Protein AF-A0A9D5HSU6-F1 (afdb_monomer_lite)

Organism: NCBI:txid325984

pLDDT: mean 70.19, std 22.9, range [24.91, 98.12]

Radius of gyration: 25.89 Å; chains: 1; bounding box: 85×49×74 Å

Sequence (444 aa):
MTTSIRGFDRVEAVKEFDETKVGVKGLVDSGITTIPAIFTHPNFHRSPAASHLSIPIVDLSLPRSIVVDHILSASKEWGFFQLVNHGIPLSTIENTISAIRSFHELPADVRSQHYSRERVGGVCYSSNLDLYRAGATSWRDTLQVKMAPVRPEVDRIPEVCRAEVMAWDEHAMEIAREVMGMMCEGLGLDTKRMEEMSCLEGRFMVCQHYPPCPEPDRTLGIVDHTDPSLLTVLIEDLIGGLQVKWEEDGKEVWVDVKPIPGALIINTGDILQVEATTPQKRHGHDIDLGDGVSINAVASPKAFEAILLDAIEARLRGLGKDELANQLSSISLTVSFLLDHIAGRLCEDGAIANLVSELLEKLKAEVAHLKDEAHELLVALTTSKLDKAHFKHERKPCTPALTSSRSHVDELLEGSFRRKRRMLSEIWDRAGTLRSLHENFPRT

Secondary structure (DSSP, 8-state):
-----TT--HHHHHHHHHHH--HHHHHHHTT-SS--GGGPPTT---PPB-TT----EEETTS-HHHHHHHHHHHHHHTSEEEEES-S--HHHHHHHHHHHHHHHTS-HHHHGGGB-SS-GGGEEEES-TTTTT-SS--S-EEEEEEEESSPP-GGGS-GGGHHHHHHHHHHHHHHHHHHHHHHHHHTTS-TTHHHHTTTTSEEEEEEEE-PPPS-GGG--SEEEE--SSSEEEEEE-SS--EEEEEEETTEEEEEE----TTPEEEEE-TTTGGGS--S-----EEE-S--EEEEEEE--HHHHHHHHHHHHHHHHTT--HHHHHHHHHHHHHHHHHHHHHHHHHHTTSHHHHHHHHHHHHHHHHHHHHHHHHHHHHHHHHHHHHHHHHHGGG---------S-HHHHHHHHHHHHHHHHHHHHHHHHHHHHHHHHHHHTS---

InterPro domains:
  IPR005123 Oxoglutarate/iron-dependent dioxygenase domain [PS51471] (199-301)
  IPR026992 Non-haem dioxygenase, N-terminal domain [PF14226] (55-148)
  IPR027443 Isopenicillin N synthase-like superfamily [G3DSA:2.60.120.330] (14-277)
  IPR044861 Isopenicillin N synthase-like, Fe(2+) 2OG dioxygenase domain [PF03171] (204-287)

Foldseek 3Di:
DDPPPVPDDLQVVLVVQLVLLLALLNVVVVVDLDDPPLFFDPPQDDFDFPAVDAQAEAEPVDDLVVNLVSLQCSCQAALKYKYPPLPDDLVLLVLLLVLLVVLNPPDSVVNSVQADLDCVQQWHKAQDNCSNPDPHGAQKIKIKGWPADRHGPLVSPPPSNSVSVVVVLVSVLVVVLQSQLSPQVSLVHHSCLLVVLVLQHGKMKIWMAHDDDSCLSGGFNDDWDFALFQKKKKDWDQVFFKWKWDDDPNDIHIHGHHDDRPIIMMGGGPLNNLPNQDPDDDITMTGRHTTMMMMGRHGDPSSSVVSLLVSLLSCCPPDDLVRNLVSLVSSLVSVLVVLVVVLVVQVPDPVRNVLSVVVSVVVNVLSVVVNVVSVVLSVVVVVVVVVVVVVPPDDDDDDDDDPDPPVVVSVVSVVSSVVVSVVVVVSVVVVVVVVVVVVPDPDD

Structure (mmCIF, N/CA/C/O backbone):
data_AF-A0A9D5HSU6-F1
#
_entry.id   AF-A0A9D5HSU6-F1
#
loop_
_atom_site.group_PDB
_atom_site.id
_atom_site.type_symbol
_atom_site.label_atom_id
_atom_site.label_alt_id
_atom_site.label_comp_id
_atom_site.label_asym_id
_atom_site.label_entity_id
_atom_site.label_seq_id
_atom_site.pdbx_PDB_ins_code
_atom_site.Cartn_x
_atom_site.Cartn_y
_atom_site.Cartn_z
_atom_site.occupancy
_atom_site.B_iso_or_equiv
_atom_site.auth_seq_id
_atom_site.auth_comp_id
_atom_site.auth_asym_id
_atom_site.auth_atom_id
_atom_site.pdbx_PDB_model_num
ATOM 1 N N . MET A 1 1 ? 11.136 16.821 28.448 1.00 30.59 1 MET A N 1
ATOM 2 C CA . MET A 1 1 ? 10.699 16.322 29.769 1.00 30.59 1 MET A CA 1
ATOM 3 C C . MET A 1 1 ? 9.437 15.515 29.545 1.00 30.59 1 MET A C 1
ATOM 5 O O . MET A 1 1 ? 8.410 16.092 29.230 1.00 30.59 1 MET A O 1
ATOM 9 N N . THR A 1 2 ? 9.544 14.191 29.597 1.00 30.95 2 THR A N 1
ATOM 10 C CA . THR A 1 2 ? 8.421 13.258 29.487 1.00 30.95 2 THR A CA 1
ATOM 11 C C . THR A 1 2 ? 7.567 13.372 30.744 1.00 30.95 2 THR A C 1
ATOM 13 O O . THR A 1 2 ? 7.952 12.920 31.821 1.00 30.95 2 THR A O 1
ATOM 16 N N . THR A 1 3 ? 6.403 14.001 30.629 1.00 34.66 3 THR A N 1
ATOM 17 C CA . THR A 1 3 ? 5.326 13.861 31.606 1.00 34.66 3 THR A CA 1
ATOM 18 C C . THR A 1 3 ? 4.836 12.417 31.545 1.00 34.66 3 THR A C 1
ATOM 20 O O . THR A 1 3 ? 3.929 12.077 30.795 1.00 34.66 3 THR A O 1
ATOM 23 N N . SER A 1 4 ? 5.476 11.540 32.322 1.00 39.81 4 SER A N 1
ATOM 24 C CA . SER A 1 4 ? 4.904 10.248 32.687 1.00 39.81 4 SER A CA 1
ATOM 25 C C . SER A 1 4 ? 3.577 10.542 33.379 1.00 39.81 4 SER A C 1
ATOM 27 O O . SER A 1 4 ? 3.564 11.014 34.518 1.00 39.81 4 SER A O 1
ATOM 29 N N . ILE A 1 5 ? 2.463 10.308 32.686 1.00 51.34 5 ILE A N 1
ATOM 30 C CA . ILE A 1 5 ? 1.134 10.300 33.294 1.00 51.34 5 ILE A CA 1
ATOM 31 C C . ILE A 1 5 ? 1.210 9.258 34.415 1.00 51.34 5 ILE A C 1
ATOM 33 O O . ILE A 1 5 ? 1.395 8.070 34.154 1.00 51.34 5 ILE A O 1
ATOM 37 N N . ARG A 1 6 ? 1.195 9.705 35.677 1.00 46.34 6 ARG A N 1
ATOM 38 C CA . ARG A 1 6 ? 1.207 8.802 36.834 1.00 46.34 6 ARG A CA 1
ATOM 39 C C . ARG A 1 6 ? -0.007 7.878 36.715 1.00 46.34 6 ARG A C 1
ATOM 41 O O . ARG A 1 6 ? -1.128 8.357 36.827 1.00 46.34 6 ARG A O 1
ATOM 48 N N . GLY A 1 7 ? 0.233 6.585 36.496 1.00 64.56 7 GLY A N 1
ATOM 49 C CA . GLY A 1 7 ? -0.807 5.553 36.471 1.00 64.56 7 GLY A CA 1
ATOM 50 C C . GLY A 1 7 ? -1.324 5.127 35.092 1.00 64.56 7 GLY A C 1
ATOM 51 O O . GLY A 1 7 ? -2.270 4.354 35.056 1.00 64.56 7 GLY A O 1
ATOM 52 N N . PHE A 1 8 ? -0.743 5.583 33.974 1.00 78.38 8 PHE A N 1
ATOM 53 C CA . PHE A 1 8 ? -1.092 5.032 32.658 1.00 78.38 8 PHE A CA 1
ATOM 54 C C . PHE A 1 8 ? -0.280 3.764 32.366 1.00 78.38 8 PHE A C 1
ATOM 56 O O . PHE A 1 8 ? 0.918 3.848 32.089 1.00 78.38 8 PHE A O 1
ATOM 63 N N . ASP A 1 9 ? -0.935 2.604 32.414 1.00 87.81 9 ASP A N 1
ATOM 64 C CA . ASP A 1 9 ? -0.382 1.347 31.909 1.00 87.81 9 ASP A CA 1
ATOM 65 C C . ASP A 1 9 ? -0.802 1.157 30.443 1.00 87.81 9 ASP A C 1
ATOM 67 O O . ASP A 1 9 ? -1.937 0.793 30.131 1.00 87.81 9 ASP A O 1
ATOM 71 N N . ARG A 1 10 ? 0.130 1.427 29.518 1.00 88.56 10 ARG A N 1
ATOM 72 C CA . ARG A 1 10 ? -0.109 1.252 28.077 1.00 88.56 10 ARG A CA 1
ATOM 73 C C . ARG A 1 10 ? -0.435 -0.201 27.736 1.00 88.56 10 ARG A C 1
ATOM 75 O O . ARG A 1 10 ? -1.236 -0.419 26.836 1.00 88.56 10 ARG A O 1
ATOM 82 N N . VAL A 1 11 ? 0.194 -1.172 28.400 1.00 90.06 11 VAL A N 1
ATOM 83 C CA . VAL A 1 11 ? 0.026 -2.595 28.076 1.00 90.06 11 VAL A CA 1
ATOM 84 C C . VAL A 1 11 ? -1.394 -3.033 28.409 1.00 90.06 11 VAL A C 1
ATOM 86 O O . VAL A 1 11 ? -2.039 -3.677 27.583 1.00 90.06 11 VAL A O 1
ATOM 89 N N . GLU A 1 12 ? -1.897 -2.634 29.577 1.00 92.31 12 GLU A N 1
ATOM 90 C CA . GLU A 1 12 ? -3.281 -2.894 29.980 1.00 92.31 12 GLU A CA 1
ATOM 91 C C . GLU A 1 12 ? -4.280 -2.193 29.050 1.00 92.31 12 GLU A C 1
ATOM 93 O O . GLU A 1 12 ? -5.170 -2.850 28.516 1.00 92.31 12 GLU A O 1
ATOM 98 N N . ALA A 1 13 ? -4.078 -0.905 28.752 1.00 92.81 13 ALA A N 1
ATOM 99 C CA . ALA A 1 13 ? -4.966 -0.148 27.865 1.00 92.81 13 ALA A CA 1
ATOM 100 C C . ALA A 1 13 ? -4.998 -0.699 26.425 1.00 92.81 13 ALA A C 1
ATOM 102 O O . ALA A 1 13 ? -6.048 -0.743 25.786 1.00 92.81 13 ALA A O 1
ATOM 103 N N . VAL A 1 14 ? -3.846 -1.134 25.902 1.00 92.62 14 VAL A N 1
ATOM 104 C CA . VAL A 1 14 ? -3.753 -1.803 24.597 1.00 92.62 14 VAL A CA 1
ATOM 105 C C . VAL A 1 14 ? -4.504 -3.130 24.618 1.00 92.62 14 VAL A C 1
ATOM 107 O O . VAL A 1 14 ? -5.215 -3.440 23.664 1.00 92.62 14 VAL A O 1
ATOM 110 N N . LYS A 1 15 ? -4.357 -3.910 25.692 1.00 93.12 15 LYS A N 1
ATOM 111 C CA . LYS A 1 15 ? -5.043 -5.191 25.844 1.00 93.12 15 LYS A CA 1
ATOM 112 C C . LYS A 1 15 ? -6.560 -5.011 25.920 1.00 93.12 15 LYS A C 1
ATOM 114 O O . LYS A 1 15 ? -7.263 -5.713 25.205 1.00 93.12 15 LYS A O 1
ATOM 119 N N . GLU A 1 16 ? -7.045 -4.058 26.713 1.00 94.38 16 GLU A N 1
ATOM 120 C CA . GLU A 1 16 ? -8.474 -3.737 26.812 1.00 94.38 16 GLU A CA 1
ATOM 121 C C . GLU A 1 16 ? -9.045 -3.346 25.444 1.00 94.38 16 GLU A C 1
ATOM 123 O O . GLU A 1 16 ? -10.064 -3.890 25.022 1.00 94.38 16 GLU A O 1
ATOM 128 N N . PHE A 1 17 ? -8.348 -2.473 24.707 1.00 94.75 17 PHE A N 1
ATOM 129 C CA . PHE A 1 17 ? -8.732 -2.102 23.346 1.00 94.75 17 PHE A CA 1
ATOM 130 C C . PHE A 1 17 ? -8.776 -3.314 22.403 1.00 94.75 17 PHE A C 1
ATOM 132 O O . PHE A 1 17 ? -9.767 -3.501 21.698 1.00 94.75 17 PHE A O 1
ATOM 139 N N . ASP A 1 18 ? -7.743 -4.158 22.400 1.00 93.94 18 ASP A N 1
ATOM 140 C CA . ASP A 1 18 ? -7.666 -5.327 21.515 1.00 93.94 18 ASP A CA 1
ATOM 141 C C . ASP A 1 18 ? -8.762 -6.365 21.814 1.00 93.94 18 ASP A C 1
ATOM 143 O O . ASP A 1 18 ? -9.345 -6.946 20.897 1.00 93.94 18 ASP A O 1
ATOM 147 N N . GLU A 1 19 ? -9.095 -6.559 23.095 1.00 94.44 19 GLU A N 1
ATOM 148 C CA . GLU A 1 19 ? -10.142 -7.481 23.552 1.00 94.44 19 GLU A CA 1
ATOM 149 C C . GLU A 1 19 ? -11.547 -7.062 23.101 1.00 94.44 19 GLU A C 1
ATOM 151 O O . GLU A 1 19 ? -12.413 -7.929 22.944 1.00 94.44 19 GLU A O 1
ATOM 156 N N . THR A 1 20 ? -11.773 -5.773 22.816 1.00 94.12 20 THR A N 1
ATOM 157 C CA . THR A 1 20 ? -13.052 -5.308 22.255 1.00 94.12 20 THR A CA 1
ATOM 158 C C . THR A 1 20 ? -13.313 -5.849 20.852 1.00 94.12 20 THR A C 1
ATOM 160 O O . THR A 1 20 ? -14.471 -6.041 20.485 1.00 94.12 20 THR A O 1
ATOM 163 N N . LYS A 1 21 ? -12.258 -6.084 20.055 1.00 95.12 21 LYS A N 1
ATOM 164 C CA . LYS A 1 21 ? -12.328 -6.527 18.649 1.00 95.12 21 LYS A CA 1
ATOM 165 C C . LYS A 1 21 ? -13.145 -5.626 17.713 1.00 95.12 21 LYS A C 1
ATOM 167 O O . LYS A 1 21 ? -13.444 -6.027 16.588 1.00 95.12 21 LYS A O 1
ATOM 172 N N . VAL A 1 22 ? -13.520 -4.423 18.151 1.00 92.31 22 VAL A N 1
ATOM 173 C CA . VAL A 1 22 ? -14.323 -3.492 17.338 1.00 92.31 22 VAL A CA 1
ATOM 174 C C . VAL A 1 22 ? -13.464 -2.550 16.494 1.00 92.31 22 VAL A C 1
ATOM 176 O O . VAL A 1 22 ? -13.977 -1.936 15.557 1.00 92.31 22 VAL A O 1
ATOM 179 N N . GLY A 1 23 ? -12.168 -2.463 16.803 1.00 94.00 23 GLY A N 1
ATOM 180 C CA . GLY A 1 23 ? -11.199 -1.616 16.117 1.00 94.00 23 GLY A CA 1
ATOM 181 C C . GLY A 1 23 ? -11.415 -0.116 16.323 1.00 94.00 23 GLY A C 1
ATOM 182 O O . GLY A 1 23 ? -12.256 0.312 17.120 1.00 94.00 23 GLY A O 1
ATOM 183 N N . VAL A 1 24 ? -10.649 0.698 15.599 1.00 94.62 24 VAL A N 1
ATOM 184 C CA . VAL A 1 24 ? -10.730 2.167 15.642 1.00 94.62 24 VAL A CA 1
ATOM 185 C C . VAL A 1 24 ? -12.097 2.644 15.165 1.00 94.62 24 VAL A C 1
ATOM 187 O O . VAL A 1 24 ? -12.692 3.528 15.783 1.00 94.62 24 VAL A O 1
ATOM 190 N N . LYS A 1 25 ? -12.657 2.011 14.130 1.00 93.94 25 LYS A N 1
ATOM 191 C CA . LYS A 1 25 ? -13.999 2.330 13.639 1.00 93.94 25 LYS A CA 1
ATOM 192 C C . LYS A 1 25 ? -15.061 2.125 14.716 1.00 93.94 25 LYS A C 1
ATOM 194 O O . LYS A 1 25 ? -15.943 2.961 14.868 1.00 93.94 25 LYS A O 1
ATOM 199 N N . GLY A 1 26 ? -14.946 1.072 15.526 1.00 94.31 26 GLY A N 1
ATOM 200 C CA . GLY A 1 26 ? -15.854 0.844 16.651 1.00 94.31 26 GLY A CA 1
ATOM 201 C C . GLY A 1 26 ? -15.772 1.924 17.733 1.00 94.31 26 GLY A C 1
ATOM 202 O O . GLY A 1 26 ? -16.792 2.273 18.325 1.00 94.31 26 GLY A O 1
ATOM 203 N N . LEU A 1 27 ? -14.586 2.503 17.957 1.00 94.75 27 LEU A N 1
ATOM 204 C CA . LEU A 1 27 ? -14.443 3.662 18.840 1.00 94.75 27 LEU A CA 1
ATOM 205 C C . LEU A 1 27 ? -15.192 4.872 18.275 1.00 94.75 27 LEU A C 1
ATOM 207 O O . LEU A 1 27 ? -15.956 5.503 19.005 1.00 94.75 27 LEU A O 1
ATOM 211 N N . VAL A 1 28 ? -15.028 5.165 16.983 1.00 93.75 28 VAL A N 1
ATOM 212 C CA . VAL A 1 28 ? -15.747 6.263 16.314 1.00 93.75 28 VAL A CA 1
ATOM 213 C C . VAL A 1 28 ? -17.260 6.058 16.381 1.00 93.75 28 VAL A C 1
ATOM 215 O O . VAL A 1 28 ? -17.980 6.977 16.768 1.00 93.75 28 VAL A O 1
ATOM 218 N N . ASP A 1 29 ? -17.737 4.842 16.116 1.00 93.75 29 ASP A N 1
ATOM 219 C CA . ASP A 1 29 ? -19.163 4.490 16.171 1.00 93.75 29 ASP A CA 1
ATOM 220 C C . ASP A 1 29 ? -19.757 4.631 17.583 1.00 93.75 29 ASP A C 1
ATOM 222 O O . ASP A 1 29 ? -20.954 4.878 17.736 1.00 93.75 29 ASP A O 1
ATOM 226 N N . SER A 1 30 ? -18.927 4.535 18.628 1.00 94.00 30 SER A N 1
ATOM 227 C CA . SER A 1 30 ? -19.339 4.788 20.016 1.00 94.00 30 SER A CA 1
ATOM 228 C C . SER A 1 30 ? -19.493 6.277 20.364 1.00 94.00 30 SER A C 1
ATOM 230 O O . SER A 1 30 ? -19.957 6.608 21.456 1.00 94.00 30 SER A O 1
ATOM 232 N N . GLY A 1 31 ? -19.138 7.183 19.445 1.00 95.06 31 GLY A N 1
ATOM 233 C CA . GLY A 1 31 ? -19.311 8.627 19.606 1.00 95.06 31 GLY A CA 1
ATOM 234 C C . GLY A 1 31 ? -18.244 9.294 20.475 1.00 95.06 31 GLY A C 1
ATOM 235 O O . GLY A 1 31 ? -18.535 10.283 21.151 1.00 95.06 31 GLY A O 1
ATOM 236 N N . ILE A 1 32 ? -17.019 8.761 20.495 1.00 95.06 32 ILE A N 1
ATOM 237 C CA . ILE A 1 32 ? -15.924 9.349 21.276 1.00 95.06 32 ILE A CA 1
ATOM 238 C C . ILE A 1 32 ? -15.607 10.776 20.808 1.00 95.06 32 ILE A C 1
ATOM 240 O O . ILE A 1 32 ? -15.567 11.078 19.618 1.00 95.06 32 ILE A O 1
ATOM 244 N N . THR A 1 33 ? -15.325 11.662 21.760 1.00 94.31 33 THR A N 1
ATOM 245 C CA . THR A 1 33 ? -14.900 13.049 21.492 1.00 94.31 33 THR A CA 1
ATOM 246 C C . THR A 1 33 ? -13.418 13.278 21.772 1.00 94.31 33 THR A C 1
ATOM 248 O O . THR A 1 33 ? -12.904 14.372 21.569 1.00 94.31 33 THR A O 1
ATOM 251 N N . THR A 1 34 ? -12.733 12.268 22.302 1.00 95.19 34 THR A N 1
ATOM 252 C CA . THR A 1 34 ? -11.326 12.324 22.701 1.00 95.19 34 THR A CA 1
ATOM 253 C C . THR A 1 34 ? -10.703 10.979 22.378 1.00 95.19 34 THR A C 1
ATOM 255 O O . THR A 1 34 ? -11.299 9.938 22.672 1.00 95.19 34 THR A O 1
ATOM 258 N N . ILE A 1 35 ? -9.522 10.988 21.766 1.00 94.19 35 ILE A N 1
ATOM 259 C CA . ILE A 1 35 ? -8.842 9.745 21.407 1.00 94.19 35 ILE A CA 1
ATOM 260 C C . ILE A 1 35 ? -8.262 9.075 22.662 1.00 94.19 35 ILE A C 1
ATOM 262 O O . ILE A 1 35 ? -7.729 9.764 23.543 1.00 94.19 35 ILE A O 1
ATOM 266 N N . PRO A 1 36 ? -8.308 7.735 22.769 1.00 94.19 36 PRO A N 1
ATOM 267 C CA . PRO A 1 36 ? -7.621 7.031 23.843 1.00 94.19 36 PRO A CA 1
ATOM 268 C C . PRO A 1 36 ? -6.118 7.331 23.839 1.00 94.19 36 PRO A C 1
ATOM 270 O O . PRO A 1 36 ? -5.494 7.477 22.786 1.00 94.19 36 PRO A O 1
ATOM 273 N N . ALA A 1 37 ? -5.505 7.367 25.025 1.00 92.50 37 ALA A N 1
ATOM 274 C CA . ALA A 1 37 ? -4.094 7.727 25.178 1.00 92.50 37 ALA A CA 1
ATOM 275 C C . ALA A 1 37 ? -3.136 6.823 24.377 1.00 92.50 37 ALA A C 1
ATOM 277 O O . ALA A 1 37 ? -2.059 7.276 23.993 1.00 92.50 37 ALA A O 1
ATOM 278 N N . ILE A 1 38 ? -3.532 5.580 24.062 1.00 93.31 38 ILE A N 1
ATOM 279 C CA . ILE A 1 38 ? -2.731 4.671 23.228 1.00 93.31 38 ILE A CA 1
ATOM 280 C C . ILE A 1 38 ? -2.511 5.194 21.796 1.00 93.31 38 ILE A C 1
ATOM 282 O O . ILE A 1 38 ? -1.497 4.833 21.198 1.00 93.31 38 ILE A O 1
ATOM 286 N N . PHE A 1 39 ? -3.401 6.060 21.292 1.00 92.19 39 PHE A N 1
ATOM 287 C CA . PHE A 1 39 ? -3.337 6.694 19.967 1.00 92.19 39 PHE A CA 1
ATOM 288 C C . PHE A 1 39 ? -2.702 8.089 19.982 1.00 92.19 39 PHE A C 1
ATOM 290 O O . PHE A 1 39 ? -2.586 8.721 18.938 1.00 92.19 39 PHE A O 1
ATOM 297 N N . THR A 1 40 ? -2.317 8.613 21.151 1.00 91.00 40 THR A N 1
ATOM 298 C CA . THR A 1 40 ? -1.654 9.922 21.224 1.00 91.00 40 THR A CA 1
ATOM 299 C C . THR A 1 40 ? -0.168 9.770 20.904 1.00 91.00 40 THR A C 1
ATOM 301 O O . THR A 1 40 ? 0.551 9.070 21.619 1.00 91.00 40 THR A O 1
ATOM 304 N N . HIS A 1 41 ? 0.310 10.466 19.872 1.00 84.94 41 HIS A N 1
ATOM 305 C CA . HIS A 1 41 ? 1.722 10.462 19.486 1.00 84.94 41 HIS A CA 1
ATOM 306 C C . HIS A 1 41 ? 2.487 11.571 20.237 1.00 84.94 41 HIS A C 1
ATOM 308 O O . HIS A 1 41 ? 2.190 12.758 20.067 1.00 84.94 41 HIS A O 1
ATOM 314 N N . PRO A 1 42 ? 3.463 11.233 21.103 1.00 73.25 42 PRO A N 1
ATOM 315 C CA . PRO A 1 42 ? 4.212 12.235 21.856 1.00 73.25 42 PRO A CA 1
ATOM 316 C C . PRO A 1 42 ? 5.103 13.069 20.925 1.00 73.25 42 PRO A C 1
ATOM 318 O O . PRO A 1 42 ? 5.854 12.519 20.125 1.00 73.25 42 PRO A O 1
ATOM 321 N N . ASN A 1 43 ? 5.063 14.397 21.080 1.00 67.38 43 ASN A N 1
ATOM 322 C CA . ASN A 1 43 ? 5.757 15.373 20.222 1.00 67.38 43 ASN A CA 1
ATOM 323 C C . ASN A 1 43 ? 5.301 15.367 18.754 1.00 67.38 43 ASN A C 1
ATOM 325 O O . ASN A 1 43 ? 6.080 15.723 17.871 1.00 67.38 43 ASN A O 1
ATOM 329 N N . PHE A 1 44 ? 4.052 14.973 18.489 1.00 66.62 44 PHE A N 1
ATOM 330 C CA . PHE A 1 44 ? 3.488 15.123 17.158 1.00 66.62 44 PHE A CA 1
ATOM 331 C C . PHE A 1 44 ? 3.432 16.604 16.770 1.00 66.62 44 PHE A C 1
ATOM 333 O O . PHE A 1 44 ? 2.790 17.424 17.430 1.00 66.62 44 PHE A O 1
ATOM 340 N N . HIS A 1 45 ? 4.135 16.935 15.694 1.00 63.06 45 HIS A N 1
ATOM 341 C CA . HIS A 1 45 ? 4.042 18.213 15.018 1.00 63.06 45 HIS A CA 1
ATOM 342 C C . HIS A 1 45 ? 3.664 17.923 13.578 1.00 63.06 45 HIS A C 1
ATOM 344 O O . HIS A 1 45 ? 4.450 17.322 12.844 1.00 63.06 45 HIS A O 1
ATOM 350 N N . ARG A 1 46 ? 2.472 18.371 13.179 1.00 62.50 46 ARG A N 1
ATOM 351 C CA . ARG A 1 46 ? 2.063 18.348 11.779 1.00 62.50 46 ARG A CA 1
ATOM 352 C C . ARG A 1 46 ? 3.050 19.203 10.997 1.00 62.50 46 ARG A C 1
ATOM 354 O O . ARG A 1 46 ? 3.068 20.428 11.132 1.00 62.50 46 ARG A O 1
ATOM 361 N N . SER A 1 47 ? 3.929 18.551 10.249 1.00 64.06 47 SER A N 1
ATOM 362 C CA . SER A 1 47 ? 4.862 19.265 9.389 1.00 64.06 47 SER A CA 1
ATOM 363 C C . SER A 1 47 ? 4.061 19.814 8.212 1.00 64.06 47 SER A C 1
ATOM 365 O O . SER A 1 47 ? 3.345 19.044 7.573 1.00 64.06 47 SER A O 1
ATOM 367 N N . PRO A 1 48 ? 4.107 21.126 7.933 1.00 65.81 48 PRO A N 1
ATOM 368 C CA . PRO A 1 48 ? 3.418 21.661 6.772 1.00 65.81 48 PRO A CA 1
ATOM 369 C C . PRO A 1 48 ? 4.018 21.036 5.515 1.00 65.81 48 PRO A C 1
ATOM 371 O O . PRO A 1 48 ? 5.239 21.046 5.336 1.00 65.81 48 PRO A O 1
ATOM 374 N N . ALA A 1 49 ? 3.158 20.486 4.664 1.00 71.06 49 ALA A N 1
ATOM 375 C CA . ALA A 1 49 ? 3.606 19.921 3.411 1.00 71.06 49 ALA A CA 1
ATOM 376 C C . ALA A 1 49 ? 4.084 21.024 2.454 1.00 71.06 49 ALA A C 1
ATOM 378 O O . ALA A 1 49 ? 3.508 22.116 2.370 1.00 71.06 49 ALA A O 1
ATOM 379 N N . ALA A 1 50 ? 5.149 20.733 1.714 1.00 77.81 50 ALA A N 1
ATOM 380 C CA . ALA A 1 50 ? 5.701 21.582 0.674 1.00 77.81 50 ALA A CA 1
ATOM 381 C C . ALA A 1 50 ? 4.730 21.644 -0.516 1.00 77.81 50 ALA A C 1
ATOM 383 O O . ALA A 1 50 ? 4.790 20.844 -1.444 1.00 77.81 50 ALA A O 1
ATOM 384 N N . SER A 1 51 ? 3.819 22.619 -0.483 1.00 75.69 51 SER A N 1
ATOM 385 C CA . SER A 1 51 ? 2.738 22.768 -1.475 1.00 75.69 51 SER A CA 1
ATOM 386 C C . SER A 1 51 ? 3.194 22.985 -2.928 1.00 75.69 51 SER A C 1
ATOM 388 O O . SER A 1 51 ? 2.384 22.829 -3.848 1.00 75.69 51 SER A O 1
ATOM 390 N N . HIS A 1 52 ? 4.460 23.365 -3.141 1.00 83.94 52 HIS A N 1
ATOM 391 C CA . HIS A 1 52 ? 5.070 23.571 -4.458 1.00 83.94 52 HIS A CA 1
ATOM 392 C C . HIS A 1 52 ? 5.658 22.295 -5.070 1.00 83.94 52 HIS A C 1
ATOM 394 O O . HIS A 1 52 ? 6.005 22.307 -6.250 1.00 83.94 52 HIS A O 1
ATOM 400 N N . LEU A 1 53 ? 5.767 21.218 -4.291 1.00 87.19 53 LEU A N 1
ATOM 401 C CA . LEU A 1 53 ? 6.272 19.926 -4.734 1.00 87.19 53 LEU A CA 1
ATOM 402 C C . LEU A 1 53 ? 5.117 18.960 -5.020 1.00 87.19 53 LEU A C 1
ATOM 404 O O . LEU A 1 53 ? 4.039 19.044 -4.432 1.00 87.19 53 LEU A O 1
ATOM 408 N N . SER A 1 54 ? 5.355 18.032 -5.940 1.00 91.44 54 SER A N 1
ATOM 409 C CA . SER A 1 54 ? 4.453 16.923 -6.244 1.00 91.44 54 SER A CA 1
ATOM 410 C C . SER A 1 54 ? 5.262 15.748 -6.764 1.00 91.44 54 SER A C 1
ATOM 412 O O . SER A 1 54 ? 6.210 15.954 -7.525 1.00 91.44 54 SER A O 1
ATOM 414 N 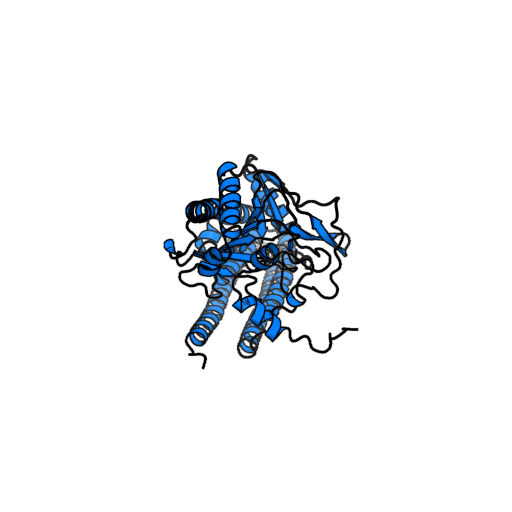N . ILE A 1 55 ? 4.850 14.530 -6.415 1.00 92.50 55 ILE A N 1
ATOM 415 C CA . ILE A 1 55 ? 5.462 13.332 -6.990 1.00 92.50 55 ILE A CA 1
ATOM 416 C C . ILE A 1 55 ? 5.242 13.283 -8.518 1.00 92.50 55 ILE A C 1
ATOM 418 O O . ILE A 1 55 ? 4.237 13.815 -9.007 1.00 92.50 55 ILE A O 1
ATOM 422 N N . PRO A 1 56 ? 6.158 12.668 -9.288 1.00 95.94 56 PRO A N 1
ATOM 423 C CA . PRO A 1 56 ? 6.038 12.552 -10.738 1.00 95.94 56 PRO A CA 1
ATOM 424 C C . PRO A 1 56 ? 4.761 11.834 -11.180 1.00 95.94 56 PRO A C 1
ATOM 426 O O . PRO A 1 56 ? 4.254 10.954 -10.485 1.00 95.94 56 PRO A O 1
ATOM 429 N N . ILE A 1 57 ? 4.286 12.173 -12.379 1.00 97.69 57 ILE A N 1
ATOM 430 C CA . ILE A 1 57 ? 3.187 11.478 -13.057 1.00 97.69 57 ILE A CA 1
ATOM 431 C C . ILE A 1 57 ? 3.758 10.762 -14.282 1.00 97.69 57 ILE A C 1
ATOM 433 O O . ILE A 1 57 ? 4.417 11.379 -15.120 1.00 97.69 57 ILE A O 1
ATOM 437 N N . VAL A 1 58 ? 3.486 9.466 -14.393 1.00 98.12 58 VAL A N 1
ATOM 438 C CA . VAL A 1 58 ? 3.887 8.602 -15.503 1.00 98.12 58 VAL A CA 1
ATOM 439 C C . VAL A 1 58 ? 2.642 8.204 -16.292 1.00 98.12 58 VAL A C 1
ATOM 441 O O . VAL A 1 58 ? 1.711 7.620 -15.745 1.00 98.12 58 VAL A O 1
ATOM 444 N N . ASP A 1 59 ? 2.632 8.506 -17.588 1.00 98.06 59 ASP A N 1
ATOM 445 C CA . ASP A 1 59 ? 1.519 8.217 -18.496 1.00 98.06 59 ASP A CA 1
ATOM 446 C C . ASP A 1 59 ? 1.855 7.027 -19.405 1.00 98.06 59 ASP A C 1
ATOM 448 O O . ASP A 1 59 ? 2.718 7.143 -20.279 1.00 98.06 59 ASP A O 1
ATOM 452 N N . LEU A 1 60 ? 1.164 5.893 -19.220 1.00 97.31 60 LEU A N 1
ATOM 453 C CA . LEU A 1 60 ? 1.394 4.673 -20.011 1.00 97.31 60 LEU A CA 1
ATOM 454 C C . LEU A 1 60 ? 0.918 4.770 -21.470 1.00 97.31 60 LEU A C 1
ATOM 456 O O . LEU A 1 60 ? 1.239 3.897 -22.274 1.00 97.31 60 LEU A O 1
ATOM 460 N N . SER A 1 61 ? 0.187 5.822 -21.849 1.00 97.06 61 SER A N 1
ATOM 461 C CA . SER A 1 61 ? -0.200 6.048 -23.249 1.00 97.06 61 SER A CA 1
ATOM 462 C C . SER A 1 61 ? 0.941 6.600 -24.115 1.00 97.06 61 SER A C 1
ATOM 464 O O . SER A 1 61 ? 0.837 6.620 -25.345 1.00 97.06 61 SER A O 1
ATOM 466 N N . LEU A 1 62 ? 2.038 7.046 -23.491 1.00 97.81 62 LEU A N 1
ATOM 467 C CA . LEU A 1 62 ? 3.219 7.558 -24.182 1.00 97.81 62 LEU A CA 1
ATOM 468 C C . LEU A 1 62 ? 4.041 6.431 -24.840 1.00 97.81 62 LEU A C 1
ATOM 470 O O . LEU A 1 62 ? 3.926 5.260 -24.474 1.00 97.81 62 LEU A O 1
ATOM 474 N N . PRO A 1 63 ? 4.923 6.757 -25.808 1.00 97.69 63 PRO A N 1
ATOM 475 C CA . PRO A 1 63 ? 5.860 5.788 -26.369 1.00 97.69 63 PRO A CA 1
ATOM 476 C C . PRO A 1 63 ? 6.684 5.085 -25.284 1.00 97.69 63 PRO A C 1
ATOM 478 O O . PRO A 1 63 ? 7.264 5.745 -24.424 1.00 97.69 63 PRO A O 1
ATOM 481 N N . ARG A 1 64 ? 6.803 3.754 -25.375 1.00 95.50 64 ARG A N 1
ATOM 482 C CA . ARG A 1 64 ? 7.439 2.901 -24.354 1.00 95.50 64 ARG A CA 1
ATOM 483 C C . ARG A 1 64 ? 8.805 3.398 -23.876 1.00 95.50 64 ARG A C 1
ATOM 485 O O . ARG A 1 64 ? 9.050 3.389 -22.680 1.00 95.50 64 ARG A O 1
ATOM 492 N N . SER A 1 65 ? 9.665 3.876 -24.777 1.00 93.75 65 SER A N 1
ATOM 493 C CA . SER A 1 65 ? 10.986 4.400 -24.400 1.00 93.75 65 SER A CA 1
ATOM 494 C C . SER A 1 65 ? 10.897 5.595 -23.444 1.00 93.75 65 SER A C 1
ATOM 496 O O . SER A 1 65 ? 11.666 5.679 -22.499 1.00 93.75 65 SER A O 1
ATOM 498 N N . ILE A 1 66 ? 9.922 6.488 -23.652 1.00 96.31 66 ILE A N 1
ATOM 499 C CA . ILE A 1 66 ? 9.683 7.648 -22.781 1.00 96.31 66 ILE A CA 1
ATOM 500 C C . ILE A 1 66 ? 9.140 7.183 -21.427 1.00 96.31 66 ILE A C 1
ATOM 502 O O . ILE A 1 66 ? 9.565 7.677 -20.388 1.00 96.31 66 ILE A O 1
ATOM 506 N N . VAL A 1 67 ? 8.222 6.213 -21.434 1.00 97.19 67 VAL A N 1
ATOM 507 C CA . VAL A 1 67 ? 7.650 5.648 -20.204 1.00 97.19 67 VAL A CA 1
ATOM 508 C C . VAL A 1 67 ? 8.728 4.979 -19.353 1.00 97.19 67 VAL A C 1
ATOM 510 O O . VAL A 1 67 ? 8.789 5.227 -18.153 1.00 97.19 67 VAL A O 1
ATOM 513 N N . VAL A 1 68 ? 9.603 4.178 -19.969 1.00 93.56 68 VAL A N 1
ATOM 514 C CA . VAL A 1 68 ? 10.741 3.531 -19.300 1.00 93.56 68 VAL A CA 1
ATOM 515 C C . VAL A 1 68 ? 11.644 4.573 -18.637 1.00 93.56 68 VAL A C 1
ATOM 517 O O . VAL A 1 68 ? 11.945 4.448 -17.449 1.00 93.56 68 VAL A O 1
ATOM 520 N N . ASP A 1 69 ? 12.009 5.635 -19.360 1.00 90.06 69 ASP A N 1
ATOM 521 C CA . ASP A 1 69 ? 12.838 6.718 -18.821 1.00 90.06 69 ASP A CA 1
ATOM 522 C C . ASP A 1 69 ? 12.149 7.441 -17.649 1.00 90.06 69 ASP A C 1
ATOM 524 O O . ASP A 1 69 ? 12.779 7.703 -16.619 1.00 90.06 69 ASP A O 1
ATOM 528 N N . HIS A 1 70 ? 10.847 7.726 -17.764 1.00 95.06 70 HIS A N 1
ATOM 529 C CA . HIS A 1 70 ? 10.064 8.359 -16.699 1.00 95.06 70 HIS A CA 1
ATOM 530 C C . HIS A 1 70 ? 9.955 7.473 -15.452 1.00 95.06 70 HIS A C 1
ATOM 532 O O . HIS A 1 70 ? 10.152 7.970 -14.343 1.00 95.06 70 HIS A O 1
ATOM 538 N N . ILE A 1 71 ? 9.683 6.173 -15.614 1.00 92.75 71 ILE A N 1
ATOM 539 C CA . ILE A 1 71 ? 9.620 5.216 -14.498 1.00 92.75 71 ILE A CA 1
ATOM 540 C C . ILE A 1 71 ? 10.964 5.156 -13.786 1.00 92.75 71 ILE A C 1
ATOM 542 O O . ILE A 1 71 ? 10.999 5.229 -12.558 1.00 92.75 71 ILE A O 1
ATOM 546 N N . LEU A 1 72 ? 12.071 5.054 -14.525 1.00 86.94 72 LEU A N 1
ATOM 547 C CA . LEU A 1 72 ? 13.398 5.014 -13.919 1.00 86.94 72 LEU A CA 1
ATOM 548 C C . LEU A 1 72 ? 13.743 6.302 -13.174 1.00 86.94 72 LEU A C 1
ATOM 550 O O . LEU A 1 72 ? 14.210 6.231 -12.037 1.00 86.94 72 LEU A O 1
ATOM 554 N N . SER A 1 73 ? 13.536 7.465 -13.797 1.00 85.81 73 SER A N 1
ATOM 555 C CA . SER A 1 73 ? 13.825 8.759 -13.168 1.00 85.81 73 SER A CA 1
ATOM 556 C C . SER A 1 73 ? 12.980 8.942 -11.912 1.00 85.81 73 SER A C 1
ATOM 558 O O . SER A 1 73 ? 13.536 9.203 -10.848 1.00 85.81 73 SER A O 1
ATOM 560 N N . ALA A 1 74 ? 11.673 8.679 -11.977 1.00 89.44 74 ALA A N 1
ATOM 561 C CA . ALA A 1 74 ? 10.797 8.793 -10.817 1.00 89.44 74 ALA A CA 1
ATOM 562 C C . ALA A 1 74 ? 11.166 7.807 -9.698 1.00 89.44 74 ALA A C 1
ATOM 564 O O . ALA A 1 74 ? 11.250 8.188 -8.533 1.00 89.44 74 ALA A O 1
ATOM 565 N N . SER A 1 75 ? 11.465 6.555 -10.045 1.00 84.62 75 SER A N 1
ATOM 566 C CA . SER A 1 75 ? 11.879 5.532 -9.076 1.00 84.62 75 SER A CA 1
ATOM 567 C C . SER A 1 75 ? 13.204 5.868 -8.399 1.00 84.62 75 SER A C 1
ATOM 569 O O . SER A 1 75 ? 13.376 5.583 -7.217 1.00 84.62 75 SER A O 1
ATOM 571 N N . LYS A 1 76 ? 14.140 6.470 -9.141 1.00 78.88 76 LYS A N 1
ATOM 572 C CA . LYS A 1 76 ? 15.466 6.841 -8.644 1.00 78.88 76 LYS A CA 1
ATOM 573 C C . LYS A 1 76 ? 15.435 8.113 -7.808 1.00 78.88 76 LYS A C 1
ATOM 575 O O . LYS A 1 76 ? 16.127 8.200 -6.801 1.00 78.88 76 LYS A O 1
ATOM 580 N N . GLU A 1 77 ? 14.714 9.119 -8.280 1.00 81.69 77 GLU A N 1
ATOM 581 C CA . GLU A 1 77 ? 14.704 10.433 -7.655 1.00 81.69 77 GLU A CA 1
ATOM 582 C C . GLU A 1 77 ? 13.760 10.435 -6.467 1.00 81.69 77 GLU A C 1
ATOM 584 O O . GLU A 1 77 ? 14.207 10.782 -5.384 1.00 81.69 77 GLU A O 1
ATOM 589 N N . TRP A 1 78 ? 12.516 9.987 -6.657 1.00 86.00 78 TRP A N 1
ATOM 590 C CA . TRP A 1 78 ? 11.432 10.067 -5.674 1.00 86.00 78 TRP A CA 1
ATOM 591 C C . TRP A 1 78 ? 11.161 8.764 -4.933 1.00 86.00 78 TRP A C 1
ATOM 593 O O . TRP A 1 78 ? 10.702 8.786 -3.795 1.00 86.00 78 TRP A O 1
ATOM 603 N N . GLY A 1 79 ? 11.363 7.625 -5.593 1.00 85.12 79 GLY A N 1
ATOM 604 C CA . GLY A 1 79 ? 10.864 6.338 -5.106 1.00 85.12 79 GLY A CA 1
ATOM 605 C C . GLY A 1 79 ? 9.333 6.238 -5.064 1.00 85.12 79 GLY A C 1
ATOM 606 O O . GLY A 1 79 ? 8.804 5.244 -4.579 1.00 85.12 79 GLY A O 1
ATOM 607 N N . PHE A 1 80 ? 8.630 7.247 -5.588 1.00 89.69 80 PHE A N 1
ATOM 608 C CA . PHE A 1 80 ? 7.176 7.366 -5.669 1.00 89.69 80 PHE A CA 1
ATOM 609 C C . PHE A 1 80 ? 6.782 8.022 -6.996 1.00 89.69 80 PHE A C 1
ATOM 611 O O . PHE A 1 80 ? 7.458 8.945 -7.453 1.00 89.69 80 PHE A O 1
ATOM 618 N N . PHE A 1 81 ? 5.673 7.592 -7.595 1.00 94.69 81 PHE A N 1
ATOM 619 C CA . PHE A 1 81 ? 5.027 8.276 -8.720 1.00 94.69 81 PHE A CA 1
ATOM 620 C C . PHE A 1 81 ? 3.560 7.876 -8.863 1.00 94.69 81 PHE A C 1
ATOM 622 O O . PHE A 1 81 ? 3.156 6.800 -8.427 1.00 94.69 81 PHE A O 1
ATOM 629 N N . GLN A 1 82 ? 2.767 8.730 -9.509 1.00 96.44 82 GLN A N 1
ATOM 630 C CA . GLN A 1 82 ? 1.412 8.386 -9.939 1.00 96.44 82 GLN A CA 1
ATOM 631 C C . GLN A 1 82 ? 1.441 7.827 -11.361 1.00 96.44 82 GLN A C 1
ATOM 633 O O . GLN A 1 82 ? 2.064 8.406 -12.249 1.00 96.44 82 GLN A O 1
ATOM 638 N N . LEU A 1 83 ? 0.754 6.717 -11.590 1.00 97.69 83 LEU A N 1
ATOM 639 C CA . LEU A 1 83 ? 0.615 6.053 -12.876 1.00 97.69 83 LEU A CA 1
ATOM 640 C C . LEU A 1 83 ? -0.784 6.323 -13.433 1.00 97.69 83 LEU A C 1
ATOM 642 O O . LEU A 1 83 ? -1.780 6.036 -12.770 1.00 97.69 83 LEU A O 1
ATOM 646 N N . VAL A 1 84 ? -0.863 6.852 -14.654 1.00 98.12 84 VAL A N 1
ATOM 647 C CA . VAL A 1 84 ? -2.124 7.160 -15.351 1.00 98.12 84 VAL A CA 1
ATOM 648 C C . VAL A 1 84 ? -2.207 6.436 -16.691 1.00 98.12 84 VAL A C 1
ATOM 650 O O . VAL A 1 84 ? -1.200 5.977 -17.233 1.00 98.12 84 VAL A O 1
ATOM 653 N N . ASN A 1 85 ? -3.425 6.329 -17.232 1.00 97.56 85 ASN A N 1
ATOM 654 C CA . ASN A 1 85 ? -3.713 5.637 -18.495 1.00 97.56 85 ASN A CA 1
ATOM 655 C C . ASN A 1 85 ? -3.226 4.174 -18.524 1.00 97.56 85 ASN A C 1
ATOM 657 O O . ASN A 1 85 ? -2.893 3.640 -19.576 1.00 97.56 85 ASN A O 1
ATOM 661 N N . HIS A 1 86 ? -3.235 3.504 -17.369 1.00 96.62 86 HIS A N 1
ATOM 662 C CA . HIS A 1 86 ? -2.769 2.125 -17.177 1.00 96.62 86 HIS A CA 1
ATOM 663 C C . HIS A 1 86 ? -3.772 1.042 -17.622 1.00 96.62 86 HIS A C 1
ATOM 665 O O . HIS A 1 86 ? -3.572 -0.141 -17.374 1.00 96.62 86 HIS A O 1
ATOM 671 N N . GLY A 1 87 ? -4.889 1.426 -18.244 1.00 96.25 87 GLY A N 1
ATOM 672 C CA . GLY A 1 87 ? -5.848 0.497 -18.855 1.00 96.25 87 GLY A CA 1
ATOM 673 C C . GLY A 1 87 ? -6.835 -0.193 -17.905 1.00 96.25 87 GLY A C 1
ATOM 674 O O . GLY A 1 87 ? -7.792 -0.798 -18.386 1.00 96.25 87 GLY A O 1
ATOM 675 N N . ILE A 1 88 ? -6.675 -0.070 -16.582 1.00 96.31 88 ILE A N 1
ATOM 676 C CA . ILE A 1 88 ? -7.670 -0.580 -15.621 1.00 96.31 88 ILE A CA 1
ATOM 677 C C . ILE A 1 88 ? -8.900 0.343 -15.650 1.00 96.31 88 ILE A C 1
ATOM 679 O O . ILE A 1 88 ? -8.741 1.559 -15.513 1.00 96.31 88 ILE A O 1
ATOM 683 N N . PRO A 1 89 ? -10.126 -0.193 -15.807 1.00 95.81 89 PRO A N 1
ATOM 684 C CA . PRO A 1 89 ? -11.337 0.618 -15.780 1.00 95.81 89 PRO A CA 1
ATOM 685 C C . PRO A 1 89 ? -11.505 1.358 -14.450 1.00 95.81 89 PRO A C 1
ATOM 687 O O . PRO A 1 89 ? -11.383 0.754 -13.384 1.00 95.81 89 PRO A O 1
ATOM 690 N N . LEU A 1 90 ? -11.885 2.639 -14.507 1.00 94.31 90 LEU A N 1
ATOM 691 C CA . LEU A 1 90 ? -12.140 3.453 -13.311 1.00 94.31 90 LEU A CA 1
ATOM 692 C C . LEU A 1 90 ? -13.156 2.788 -12.367 1.00 94.31 90 LEU A C 1
ATOM 694 O O . LEU A 1 90 ? -12.942 2.751 -11.159 1.00 94.31 90 LEU A O 1
ATOM 698 N N . SER A 1 91 ? -14.198 2.164 -12.924 1.00 95.31 91 SER A N 1
ATOM 699 C CA . SER A 1 91 ? -15.204 1.433 -12.149 1.00 95.31 91 SER A CA 1
ATOM 700 C C . SER A 1 91 ? -14.611 0.302 -11.308 1.00 95.31 91 SER A C 1
ATOM 702 O O . SER A 1 91 ? -15.125 0.013 -10.237 1.00 95.31 91 SER A O 1
ATOM 704 N N . THR A 1 92 ? -13.541 -0.354 -11.766 1.00 94.75 92 THR A N 1
ATOM 705 C CA . THR A 1 92 ? -12.878 -1.412 -10.991 1.00 94.75 92 THR A CA 1
ATOM 706 C C . THR A 1 92 ? -12.223 -0.833 -9.739 1.00 94.75 92 THR A C 1
ATOM 708 O O . THR A 1 92 ? -12.364 -1.403 -8.657 1.00 94.75 92 THR A O 1
ATOM 711 N N . ILE A 1 93 ? -11.558 0.319 -9.865 1.00 92.44 93 ILE A N 1
ATOM 712 C CA . ILE A 1 93 ? -10.931 1.026 -8.740 1.00 92.44 93 ILE A CA 1
ATOM 713 C C . ILE A 1 93 ? -12.012 1.502 -7.760 1.00 92.44 93 ILE A C 1
ATOM 715 O O . ILE A 1 93 ? -11.954 1.185 -6.572 1.00 92.44 93 ILE A O 1
ATOM 719 N N . GLU A 1 94 ? -13.043 2.185 -8.263 1.00 93.06 94 GLU A N 1
ATOM 720 C CA . GLU A 1 94 ? -14.149 2.709 -7.450 1.00 93.06 94 GLU A CA 1
ATOM 721 C C . GLU A 1 94 ? -14.909 1.596 -6.712 1.00 93.06 94 GLU A C 1
ATOM 723 O O . GLU A 1 94 ? -15.173 1.718 -5.514 1.00 93.06 94 GLU A O 1
ATOM 728 N N . ASN A 1 95 ? -15.211 0.485 -7.393 1.00 95.06 95 ASN A N 1
ATOM 729 C CA . ASN A 1 95 ? -15.880 -0.663 -6.781 1.00 95.06 95 ASN A CA 1
ATOM 730 C C . ASN A 1 95 ? -15.009 -1.304 -5.697 1.00 95.06 95 ASN A C 1
ATOM 732 O O . ASN A 1 95 ? -15.528 -1.650 -4.640 1.00 95.06 95 ASN A O 1
ATOM 736 N N . THR A 1 96 ? -13.695 -1.412 -5.919 1.00 94.50 96 THR A N 1
ATOM 737 C CA . THR A 1 96 ? -12.760 -1.974 -4.932 1.00 94.50 96 THR A CA 1
ATOM 738 C C . THR A 1 96 ? -12.716 -1.131 -3.662 1.00 94.50 96 THR A C 1
ATOM 740 O O . THR A 1 96 ? -12.897 -1.663 -2.564 1.00 94.50 96 THR A O 1
ATOM 743 N N . ILE A 1 97 ? -12.565 0.190 -3.801 1.00 91.81 97 ILE A N 1
ATOM 744 C CA . ILE A 1 97 ? -12.594 1.127 -2.669 1.00 91.81 97 ILE A CA 1
ATOM 745 C C . ILE A 1 97 ? -13.948 1.045 -1.953 1.00 91.81 97 ILE A C 1
ATOM 747 O O . ILE A 1 97 ? -14.001 0.905 -0.730 1.00 91.81 97 ILE A O 1
ATOM 751 N N . SER A 1 98 ? -15.053 1.067 -2.704 1.00 93.75 98 SER A N 1
ATOM 752 C CA . SER A 1 98 ? -16.408 1.000 -2.147 1.00 93.75 98 SER A CA 1
ATOM 753 C C . SER A 1 98 ? -16.671 -0.305 -1.393 1.00 93.75 98 SER A C 1
ATOM 755 O O . SER A 1 98 ? -17.287 -0.286 -0.326 1.00 93.75 98 SER A O 1
ATOM 757 N N . ALA A 1 99 ? -16.216 -1.443 -1.913 1.00 96.00 99 ALA A N 1
ATOM 758 C CA . ALA A 1 99 ? -16.416 -2.749 -1.295 1.00 96.00 99 ALA A CA 1
ATOM 759 C C . ALA A 1 99 ? -15.608 -2.889 0.003 1.00 96.00 99 ALA A C 1
ATOM 761 O O . ALA A 1 99 ? -16.128 -3.346 1.023 1.00 96.00 99 ALA A O 1
ATOM 762 N N . ILE A 1 100 ? -14.360 -2.416 0.009 1.00 94.31 100 ILE A N 1
ATOM 763 C CA . ILE A 1 100 ? -13.515 -2.396 1.210 1.00 94.31 100 ILE A CA 1
ATOM 764 C C . ILE A 1 100 ? -14.086 -1.450 2.265 1.00 94.31 100 ILE A C 1
ATOM 766 O O . ILE A 1 100 ? -14.195 -1.838 3.430 1.00 94.31 100 ILE A O 1
ATOM 770 N N . ARG A 1 101 ? -14.539 -0.255 1.870 1.00 93.12 101 ARG A N 1
ATOM 771 C CA . ARG A 1 101 ? -15.265 0.647 2.772 1.00 93.12 101 ARG A CA 1
ATOM 772 C C . ARG A 1 101 ? -16.512 -0.025 3.337 1.00 93.12 101 ARG A C 1
ATOM 774 O O . ARG A 1 101 ? -16.738 0.032 4.537 1.00 93.12 101 ARG A O 1
ATOM 781 N N . SER A 1 102 ? -17.283 -0.722 2.505 1.00 95.31 102 SER A N 1
ATOM 782 C CA . SER A 1 102 ? -18.493 -1.435 2.940 1.00 95.31 102 SER A CA 1
ATOM 783 C C . SER A 1 102 ? -18.193 -2.516 3.979 1.00 95.31 102 SER A C 1
ATOM 785 O O . SER A 1 102 ? -18.975 -2.686 4.909 1.00 95.31 102 SER A O 1
ATOM 787 N N . PHE A 1 103 ? -17.054 -3.210 3.872 1.00 96.19 103 PHE A N 1
ATOM 788 C CA . PHE A 1 103 ? -16.581 -4.121 4.918 1.00 96.19 103 PHE A CA 1
ATOM 789 C C . PHE A 1 103 ? -16.290 -3.390 6.235 1.00 96.19 103 PHE A C 1
ATOM 791 O O . PHE A 1 103 ? -16.747 -3.820 7.296 1.00 96.19 103 PHE A O 1
ATOM 798 N N . HIS A 1 104 ? -15.542 -2.286 6.182 1.00 94.06 104 HIS A N 1
ATOM 799 C CA . HIS A 1 104 ? -15.201 -1.527 7.386 1.00 94.06 104 HIS A CA 1
ATOM 800 C C . HIS A 1 104 ? -16.418 -0.833 8.008 1.00 94.06 104 HIS A C 1
ATOM 802 O O . HIS A 1 104 ? -16.468 -0.692 9.223 1.00 94.06 104 HIS A O 1
ATOM 808 N N . GLU A 1 105 ? -17.442 -0.505 7.224 1.00 93.75 105 GLU A N 1
ATOM 809 C CA . GLU A 1 105 ? -18.721 0.055 7.687 1.00 93.75 105 GLU A CA 1
ATOM 810 C C . GLU A 1 105 ? -19.738 -0.997 8.169 1.00 93.75 105 GLU A C 1
ATOM 812 O O . GLU A 1 105 ? -20.842 -0.643 8.589 1.00 93.75 105 GLU A O 1
ATOM 817 N N . LEU A 1 106 ? -19.396 -2.293 8.153 1.00 95.88 106 LEU A N 1
ATOM 818 C CA . LEU A 1 106 ? -20.261 -3.320 8.737 1.00 95.88 106 LEU A CA 1
ATOM 819 C C . LEU A 1 106 ? -20.526 -3.047 10.230 1.00 95.88 106 LEU A C 1
ATOM 821 O O . LEU A 1 106 ? -19.643 -2.541 10.932 1.00 95.88 106 LEU A O 1
ATOM 825 N N . PRO A 1 107 ? -21.698 -3.459 10.755 1.00 94.94 107 PRO A N 1
ATOM 826 C CA . PRO A 1 107 ? -21.963 -3.444 12.190 1.00 94.94 107 PRO A CA 1
ATOM 827 C C . PRO A 1 107 ? -20.844 -4.128 12.984 1.00 94.94 107 PRO A C 1
ATOM 829 O O . PRO A 1 107 ? -20.309 -5.158 12.565 1.00 94.94 107 PRO A O 1
ATOM 832 N N . ALA A 1 108 ? -20.477 -3.564 14.138 1.00 92.62 108 ALA A N 1
ATOM 833 C CA . ALA A 1 108 ? -19.321 -4.018 14.913 1.00 92.62 108 ALA A CA 1
ATOM 834 C C . ALA A 1 108 ? -19.409 -5.499 15.336 1.00 92.62 108 ALA A C 1
ATOM 836 O O . ALA A 1 108 ? -18.394 -6.194 15.381 1.00 92.62 108 ALA A O 1
ATOM 837 N N . ASP A 1 109 ? -20.609 -6.013 15.602 1.00 92.75 109 ASP A N 1
ATOM 838 C CA . ASP A 1 109 ? -20.876 -7.417 15.936 1.00 92.75 109 ASP A CA 1
ATOM 839 C C . ASP A 1 109 ? -20.673 -8.373 14.749 1.00 92.75 109 ASP A C 1
ATOM 841 O O . ASP A 1 109 ? -20.334 -9.539 14.949 1.00 92.75 109 ASP A O 1
ATOM 845 N N . VAL A 1 110 ? -20.827 -7.885 13.517 1.00 94.19 110 VAL A N 1
ATOM 846 C CA . VAL A 1 110 ? -20.510 -8.630 12.291 1.00 94.19 110 VAL A CA 1
ATOM 847 C C . VAL A 1 110 ? -19.017 -8.516 11.984 1.00 94.19 110 VAL A C 1
ATOM 849 O O . VAL A 1 110 ? -18.337 -9.525 11.805 1.00 94.19 110 VAL A O 1
ATOM 852 N N . ARG A 1 111 ? -18.472 -7.294 11.990 1.00 94.25 111 ARG A N 1
ATOM 853 C CA . ARG A 1 111 ? -17.063 -7.020 11.668 1.00 94.25 111 ARG A CA 1
ATOM 854 C C . ARG A 1 111 ? -16.099 -7.720 12.635 1.00 94.25 111 ARG A C 1
ATOM 856 O O . ARG A 1 111 ? -15.100 -8.293 12.201 1.00 94.25 111 ARG A O 1
ATOM 863 N N . SER A 1 112 ? -16.426 -7.759 13.929 1.00 93.50 112 SER A N 1
ATOM 864 C CA . SER A 1 112 ? -15.615 -8.423 14.965 1.00 93.50 112 SER A CA 1
ATOM 865 C C . SER A 1 112 ? -15.484 -9.941 14.785 1.00 93.50 112 SER A C 1
ATOM 867 O O . SER A 1 112 ? -14.530 -10.528 15.296 1.00 93.50 112 SER A O 1
ATOM 869 N N . GLN A 1 113 ? -16.367 -10.589 14.014 1.00 92.69 113 GLN A N 1
ATOM 870 C CA . GLN A 1 113 ? -16.249 -12.018 13.679 1.00 92.69 113 GLN A CA 1
ATOM 871 C C . GLN A 1 113 ? -15.051 -12.299 12.766 1.00 92.69 113 GLN A C 1
ATOM 873 O O . GLN A 1 113 ? -14.502 -13.400 12.786 1.00 92.69 113 GLN A O 1
ATOM 878 N N . HIS A 1 114 ? -14.616 -11.296 12.001 1.00 92.19 114 HIS A N 1
ATOM 879 C CA . HIS A 1 114 ? -13.408 -11.360 11.181 1.00 92.19 114 HIS A CA 1
ATOM 880 C C . HIS A 1 114 ? -12.146 -10.965 11.961 1.00 92.19 114 HIS A C 1
ATOM 882 O O . HIS A 1 114 ? -11.037 -11.144 11.452 1.00 92.19 114 HIS A O 1
ATOM 888 N N . TYR A 1 115 ? -12.290 -10.433 13.183 1.00 93.31 115 TYR A N 1
ATOM 889 C CA . TYR A 1 115 ? -11.164 -9.925 13.958 1.00 93.31 115 TYR A CA 1
ATOM 890 C C . TYR A 1 115 ? -10.218 -11.050 14.369 1.00 93.31 115 TYR A C 1
ATOM 892 O O . TYR A 1 115 ? -10.578 -11.970 15.108 1.00 93.31 115 TYR A O 1
ATOM 900 N N . SER A 1 116 ? -8.975 -10.949 13.918 1.00 89.75 116 SER A N 1
ATOM 901 C CA . SER A 1 116 ? -7.907 -11.882 14.237 1.00 89.75 116 SER A CA 1
ATOM 902 C C . SER A 1 116 ? -6.566 -11.187 14.069 1.00 89.75 116 SER A C 1
ATOM 904 O O . SER A 1 116 ? -6.311 -10.557 13.046 1.00 89.75 116 SER A O 1
ATOM 906 N N . ARG A 1 117 ? -5.673 -11.356 15.046 1.00 85.75 117 ARG A N 1
ATOM 907 C CA . ARG A 1 117 ? -4.257 -10.977 14.900 1.00 85.75 117 ARG A CA 1
ATOM 908 C C . ARG A 1 117 ? -3.437 -12.032 14.164 1.00 85.75 117 ARG A C 1
ATOM 910 O O . ARG A 1 117 ? -2.345 -11.744 13.680 1.00 85.75 117 ARG A O 1
ATOM 917 N N . GLU A 1 118 ? -3.957 -13.252 14.073 1.00 84.06 118 GLU A N 1
ATOM 918 C CA . GLU A 1 118 ? -3.347 -14.339 13.320 1.00 84.06 118 GLU A CA 1
ATOM 919 C C . GLU A 1 118 ? -3.870 -14.360 11.882 1.00 84.06 118 GLU A C 1
ATOM 921 O O . GLU A 1 118 ? -5.061 -14.162 11.631 1.00 84.06 118 GLU A O 1
ATOM 926 N N . ARG A 1 119 ? -2.984 -14.662 10.927 1.00 79.75 119 ARG A N 1
ATOM 927 C CA . ARG A 1 119 ? -3.315 -14.809 9.499 1.00 79.75 119 ARG A CA 1
ATOM 928 C C . ARG A 1 119 ? -3.893 -16.189 9.187 1.00 79.75 119 ARG A C 1
ATOM 930 O O . ARG A 1 119 ? -3.333 -16.942 8.386 1.00 79.75 119 ARG A O 1
ATOM 937 N N . VAL A 1 120 ? -4.994 -16.537 9.845 1.00 83.56 120 VAL A N 1
ATOM 938 C CA . VAL A 1 120 ? -5.652 -17.838 9.674 1.00 83.56 120 VAL A CA 1
ATOM 939 C C . VAL A 1 120 ? -6.224 -17.938 8.259 1.00 83.56 120 VAL A C 1
ATOM 941 O O . VAL A 1 120 ? -6.969 -17.066 7.819 1.00 83.56 120 VAL A O 1
ATOM 944 N N . GLY A 1 121 ? -5.836 -18.980 7.519 1.00 87.56 121 GLY A N 1
ATOM 945 C CA . GLY A 1 121 ? -6.218 -19.143 6.113 1.00 87.56 121 GLY A CA 1
ATOM 946 C C . GLY A 1 121 ? -5.762 -17.990 5.210 1.00 87.56 121 GLY A C 1
ATOM 947 O O . GLY A 1 121 ? -6.371 -17.741 4.178 1.00 87.56 121 GLY A O 1
ATOM 948 N N . GLY A 1 122 ? -4.722 -17.243 5.600 1.00 89.12 122 GLY A N 1
ATOM 949 C CA . GLY A 1 122 ? -4.200 -16.123 4.814 1.00 89.12 122 GLY A CA 1
ATOM 950 C C . GLY A 1 122 ? -4.995 -14.818 4.924 1.00 89.12 122 GLY A C 1
ATOM 951 O O . GLY A 1 122 ? -4.657 -13.877 4.214 1.00 89.12 122 GLY A O 1
ATOM 952 N N . VAL A 1 123 ? -5.989 -14.725 5.813 1.00 92.25 123 VAL A N 1
ATOM 953 C CA . VAL A 1 123 ? -6.792 -13.509 6.029 1.00 92.25 123 VAL A CA 1
ATOM 954 C C . VAL A 1 123 ? -6.700 -13.078 7.492 1.00 92.25 123 VAL A C 1
ATOM 956 O O . VAL A 1 123 ? -6.733 -13.920 8.390 1.00 92.25 123 VAL A O 1
ATOM 959 N N . CYS A 1 124 ? -6.580 -11.776 7.754 1.00 91.81 124 CYS A N 1
ATOM 960 C CA . CYS A 1 124 ? -6.727 -11.225 9.102 1.00 91.81 124 CYS A CA 1
ATOM 961 C C . CYS A 1 124 ? -7.305 -9.809 9.078 1.00 91.81 124 CYS A C 1
ATOM 963 O O . CYS A 1 124 ? -6.910 -8.997 8.243 1.00 91.81 124 CYS A O 1
ATOM 965 N N . TYR A 1 125 ? -8.188 -9.494 10.023 1.00 94.06 125 TYR A N 1
ATOM 966 C CA . TYR A 1 125 ? -8.663 -8.135 10.274 1.00 94.06 125 TYR A CA 1
ATOM 967 C C . TYR A 1 125 ? -8.254 -7.707 11.685 1.00 94.06 125 TYR A C 1
ATOM 969 O O . TYR A 1 125 ? -8.532 -8.418 12.649 1.00 94.06 125 TYR A O 1
ATOM 977 N N . SER A 1 126 ? -7.553 -6.582 11.812 1.00 92.88 126 SER A N 1
ATOM 978 C CA . SER A 1 126 ? -7.104 -6.061 13.110 1.00 92.88 126 SER A CA 1
ATOM 979 C C . SER A 1 126 ? -6.750 -4.578 13.036 1.00 92.88 126 SER A C 1
ATOM 981 O O . SER A 1 126 ? -6.488 -4.052 11.953 1.00 92.88 126 SER A O 1
ATOM 983 N N . SER A 1 127 ? -6.667 -3.916 14.189 1.00 91.31 127 SER A N 1
ATOM 984 C CA . SER A 1 127 ? -6.075 -2.579 14.290 1.00 91.31 127 SER A CA 1
ATOM 985 C C . SER A 1 127 ? -4.591 -2.710 14.617 1.00 91.31 127 SER A C 1
ATOM 987 O O . SER A 1 127 ? -4.241 -3.217 15.687 1.00 91.31 127 SER A O 1
ATOM 989 N N . ASN A 1 128 ? -3.733 -2.219 13.719 1.00 84.50 128 ASN A N 1
ATOM 990 C CA . ASN A 1 128 ? -2.268 -2.215 13.830 1.00 84.50 128 ASN A CA 1
ATOM 991 C C . ASN A 1 128 ? -1.637 -3.609 14.045 1.00 84.50 128 ASN A C 1
ATOM 993 O O . ASN A 1 128 ? -1.801 -4.256 15.082 1.00 84.50 128 ASN A O 1
ATOM 997 N N . LEU A 1 129 ? -0.820 -4.069 13.092 1.00 76.06 129 LEU A N 1
ATOM 998 C CA . LEU A 1 129 ? -0.080 -5.334 13.240 1.00 76.06 129 LEU A CA 1
ATOM 999 C C . LEU A 1 129 ? 0.893 -5.320 14.426 1.00 76.06 129 LEU A C 1
ATOM 1001 O O . LEU A 1 129 ? 1.108 -6.337 15.082 1.00 76.06 129 LEU A O 1
ATOM 1005 N N . ASP A 1 130 ? 1.476 -4.163 14.694 1.00 76.94 130 ASP A N 1
ATOM 1006 C CA . ASP A 1 130 ? 2.503 -3.898 15.689 1.00 76.94 130 ASP A CA 1
ATOM 1007 C C . ASP A 1 130 ? 1.937 -3.329 16.999 1.00 76.94 130 ASP A C 1
ATOM 1009 O O . ASP A 1 130 ? 2.703 -2.815 17.810 1.00 76.94 130 ASP A O 1
ATOM 1013 N N . LEU A 1 131 ? 0.624 -3.464 17.249 1.00 85.12 131 LEU A N 1
ATOM 1014 C CA . LEU A 1 131 ? -0.088 -2.836 18.374 1.00 85.12 131 LEU A CA 1
ATOM 1015 C C . LEU A 1 131 ? 0.638 -2.960 19.733 1.00 85.12 131 LEU A C 1
ATOM 1017 O O . LEU A 1 131 ? 0.723 -1.988 20.481 1.00 85.12 131 LEU A O 1
ATOM 1021 N N . TYR A 1 132 ? 1.183 -4.140 20.043 1.00 83.69 132 TYR A N 1
ATOM 1022 C CA . TYR A 1 132 ? 1.879 -4.421 21.310 1.00 83.69 132 TYR A CA 1
ATOM 1023 C C . TYR A 1 132 ? 3.360 -4.009 21.335 1.00 83.69 132 TYR A C 1
ATOM 1025 O O . TYR A 1 132 ? 3.993 -4.069 22.387 1.00 83.69 132 TYR A O 1
ATOM 1033 N N . ARG A 1 133 ? 3.937 -3.640 20.188 1.00 79.38 133 ARG A N 1
ATOM 1034 C CA . ARG A 1 133 ? 5.356 -3.276 20.036 1.00 79.38 133 ARG A CA 1
ATOM 1035 C C . ARG A 1 133 ? 5.543 -1.775 19.830 1.00 79.38 133 ARG A C 1
ATOM 1037 O O . ARG A 1 133 ? 6.544 -1.223 20.277 1.00 79.38 133 ARG A O 1
ATOM 1044 N N . ALA A 1 134 ? 4.589 -1.119 19.174 1.00 75.88 134 ALA A N 1
ATOM 1045 C CA . ALA A 1 134 ? 4.663 0.296 18.853 1.00 75.88 134 ALA A CA 1
ATOM 1046 C C . ALA A 1 134 ? 4.541 1.184 20.103 1.00 75.88 134 ALA A C 1
ATOM 1048 O O . ALA A 1 134 ? 3.699 0.960 20.983 1.00 75.88 134 ALA A O 1
ATOM 1049 N N . GLY A 1 135 ? 5.353 2.246 20.154 1.00 75.19 135 GLY A N 1
ATOM 1050 C CA . GLY A 1 135 ? 5.312 3.252 21.222 1.00 75.19 135 GLY A CA 1
ATOM 1051 C C . GLY A 1 135 ? 4.038 4.110 21.216 1.00 75.19 135 GLY A C 1
ATOM 1052 O O . GLY A 1 135 ? 3.615 4.582 22.270 1.00 75.19 135 GLY A O 1
ATOM 1053 N N . ALA A 1 136 ? 3.401 4.256 20.052 1.00 81.62 136 ALA A N 1
ATOM 1054 C CA . ALA A 1 136 ? 2.093 4.874 19.854 1.00 81.62 136 ALA A CA 1
ATOM 1055 C C . ALA A 1 136 ? 1.340 4.119 18.747 1.00 81.62 136 ALA A C 1
ATOM 1057 O O . ALA A 1 136 ? 1.961 3.612 17.815 1.00 81.62 136 ALA A O 1
ATOM 1058 N N . THR A 1 137 ? 0.023 3.996 18.888 1.00 88.06 137 THR A N 1
ATOM 1059 C CA . THR A 1 137 ? -0.840 3.232 17.979 1.00 88.06 137 THR A CA 1
ATOM 1060 C C . THR A 1 137 ? -1.389 4.146 16.889 1.00 88.06 137 THR A C 1
ATOM 1062 O O . THR A 1 137 ? -1.920 5.201 17.220 1.00 88.06 137 THR A O 1
ATOM 1065 N N . SER A 1 138 ? -1.335 3.735 15.620 1.00 90.00 138 SER A N 1
ATOM 1066 C CA . SER A 1 138 ? -1.897 4.535 14.526 1.00 90.00 138 SER A CA 1
ATOM 1067 C C . SER A 1 138 ? -3.427 4.439 14.449 1.00 90.00 138 SER A C 1
ATOM 1069 O O . SER A 1 138 ? -4.019 3.404 14.779 1.00 90.00 138 SER A O 1
ATOM 1071 N N . TRP A 1 139 ? -4.076 5.510 13.998 1.00 92.75 139 TRP A N 1
ATOM 1072 C CA . TRP A 1 139 ? -5.528 5.652 13.883 1.00 92.75 139 TRP A CA 1
ATOM 1073 C C . TRP A 1 139 ? -6.082 4.959 12.629 1.00 92.75 139 TRP A C 1
ATOM 1075 O O . TRP A 1 139 ? -6.490 5.602 11.663 1.00 92.75 139 TRP A O 1
ATOM 1085 N N . ARG A 1 140 ? -6.060 3.622 12.630 1.00 92.12 140 ARG A N 1
ATOM 1086 C CA . ARG A 1 140 ? -6.483 2.802 11.488 1.00 92.12 140 ARG A CA 1
ATOM 1087 C C . ARG A 1 140 ? -6.976 1.412 11.869 1.00 92.12 140 ARG A C 1
ATOM 1089 O O . ARG A 1 140 ? -6.539 0.832 12.868 1.00 92.12 140 ARG A O 1
ATOM 1096 N N . ASP A 1 141 ? -7.777 0.850 10.976 1.00 93.19 141 ASP A N 1
ATOM 1097 C CA . ASP A 1 141 ? -8.124 -0.567 10.922 1.00 93.19 141 ASP A CA 1
ATOM 1098 C C . ASP A 1 141 ? -7.625 -1.190 9.616 1.00 93.19 141 ASP A C 1
ATOM 1100 O O . ASP A 1 141 ? -7.592 -0.541 8.571 1.00 93.19 141 ASP A O 1
ATOM 1104 N N . THR A 1 142 ? -7.241 -2.466 9.658 1.00 92.00 142 THR A N 1
ATOM 1105 C CA . THR A 1 142 ? -6.611 -3.131 8.515 1.00 92.00 142 THR A CA 1
ATOM 1106 C C . THR A 1 142 ? -7.214 -4.507 8.267 1.00 92.00 142 THR A C 1
ATOM 1108 O O . THR A 1 142 ? -7.129 -5.390 9.123 1.00 92.00 142 THR A O 1
ATOM 1111 N N . LEU A 1 143 ? -7.741 -4.730 7.061 1.00 93.06 143 LEU A N 1
ATOM 1112 C CA . LEU A 1 143 ? -7.968 -6.073 6.520 1.00 93.06 143 LEU A CA 1
ATOM 1113 C C . LEU A 1 143 ? -6.757 -6.464 5.668 1.00 93.06 143 LEU A C 1
ATOM 1115 O O . LEU A 1 143 ? -6.384 -5.743 4.748 1.00 93.06 143 LEU A O 1
ATOM 1119 N N . GLN A 1 144 ? -6.132 -7.600 5.963 1.00 91.06 144 GLN A N 1
ATOM 1120 C CA . GLN A 1 144 ? -5.014 -8.128 5.183 1.00 91.06 144 GLN A CA 1
ATOM 1121 C C . GLN A 1 144 ? -5.365 -9.461 4.561 1.00 91.06 144 GLN A C 1
ATOM 1123 O O . GLN A 1 144 ? -5.940 -10.335 5.214 1.00 91.06 144 GLN A O 1
ATOM 1128 N N . VAL A 1 145 ? -4.932 -9.626 3.316 1.00 91.50 145 VAL A N 1
ATOM 1129 C CA . VAL A 1 145 ? -5.099 -10.858 2.556 1.00 91.50 145 VAL A CA 1
ATOM 1130 C C . VAL A 1 145 ? -3.760 -11.233 1.936 1.00 91.50 145 VAL A C 1
ATOM 1132 O O . VAL A 1 145 ? -3.187 -10.497 1.134 1.00 91.50 145 VAL A O 1
ATOM 1135 N N . LYS A 1 146 ? -3.228 -12.389 2.325 1.00 89.38 146 LYS A N 1
ATOM 1136 C CA . LYS A 1 146 ? -2.043 -12.978 1.708 1.00 89.38 146 LYS A CA 1
ATOM 1137 C C . LYS A 1 146 ? -2.458 -13.634 0.397 1.00 89.38 146 LYS A C 1
ATOM 1139 O O . LYS A 1 146 ? -3.079 -14.691 0.420 1.00 89.38 146 LYS A O 1
ATOM 1144 N N . MET A 1 147 ? -2.088 -13.023 -0.723 1.00 87.00 147 MET A N 1
ATOM 1145 C CA . MET A 1 147 ? -2.447 -13.503 -2.061 1.00 87.00 147 MET A CA 1
ATOM 1146 C C . MET A 1 147 ? -1.490 -14.580 -2.577 1.00 87.00 147 MET A C 1
ATOM 1148 O O . MET A 1 147 ? -1.891 -15.472 -3.326 1.00 87.00 147 MET A O 1
ATOM 1152 N N . ALA A 1 148 ? -0.226 -14.525 -2.151 1.00 85.50 148 ALA A N 1
ATOM 1153 C CA . ALA A 1 148 ? 0.816 -15.458 -2.568 1.00 85.50 148 ALA A CA 1
ATOM 1154 C C . ALA A 1 148 ? 1.902 -15.634 -1.482 1.00 85.50 148 ALA A C 1
ATOM 1156 O O . ALA A 1 148 ? 2.015 -14.800 -0.575 1.00 85.50 148 ALA A O 1
ATOM 1157 N N . PRO A 1 149 ? 2.701 -16.722 -1.507 1.00 79.00 149 PRO A N 1
ATOM 1158 C CA . PRO A 1 149 ? 2.691 -17.823 -2.485 1.00 79.00 149 PRO A CA 1
ATOM 1159 C C . PRO A 1 149 ? 1.545 -18.822 -2.277 1.00 79.00 149 PRO A C 1
ATOM 1161 O O . PRO A 1 149 ? 1.120 -19.494 -3.210 1.00 79.00 149 PRO A O 1
ATOM 1164 N N . VAL A 1 150 ? 1.017 -18.902 -1.053 1.00 85.50 150 VAL A N 1
ATOM 1165 C CA . VAL A 1 150 ? -0.172 -19.698 -0.733 1.00 85.50 150 VAL A CA 1
ATOM 1166 C C . VAL A 1 150 ? -1.379 -18.780 -0.830 1.00 85.50 150 VAL A C 1
ATOM 1168 O O . VAL A 1 150 ? -1.408 -17.758 -0.143 1.00 85.50 150 VAL A O 1
ATOM 1171 N N . ARG A 1 151 ? -2.338 -19.146 -1.686 1.00 89.25 151 ARG A N 1
ATOM 1172 C CA . ARG A 1 151 ? -3.594 -18.410 -1.850 1.00 89.25 151 ARG A CA 1
ATOM 1173 C C . ARG A 1 151 ? -4.406 -18.412 -0.550 1.00 89.25 151 ARG A C 1
ATOM 1175 O O . ARG A 1 151 ? -4.323 -19.385 0.205 1.00 89.25 151 ARG A O 1
ATOM 1182 N N . PRO A 1 152 ? -5.202 -17.362 -0.301 1.00 93.06 152 PRO A N 1
ATOM 1183 C CA . PRO A 1 152 ? -6.041 -17.304 0.882 1.00 93.06 152 PRO A CA 1
ATOM 1184 C C . PRO A 1 152 ? -7.186 -18.320 0.780 1.00 93.06 152 PRO A C 1
ATOM 1186 O O . PRO A 1 152 ? -7.640 -18.676 -0.311 1.00 93.06 152 PRO A O 1
ATOM 1189 N N . GLU A 1 153 ? -7.693 -18.757 1.928 1.00 94.81 153 GLU A N 1
ATOM 1190 C CA . GLU A 1 153 ? -8.997 -19.406 2.027 1.00 94.81 153 GLU A CA 1
ATOM 1191 C C . GLU A 1 153 ? -10.062 -18.376 1.639 1.00 94.81 153 GLU A C 1
ATOM 1193 O O . GLU A 1 153 ? -10.403 -17.489 2.418 1.00 94.81 153 GLU A O 1
ATOM 1198 N N . VAL A 1 154 ? -10.566 -18.479 0.409 1.00 94.00 154 VAL A N 1
ATOM 1199 C CA . VAL A 1 154 ? -11.454 -17.480 -0.205 1.00 94.00 154 VAL A CA 1
ATOM 1200 C C . VAL A 1 154 ? -12.695 -17.200 0.650 1.00 94.00 154 VAL A C 1
ATOM 1202 O O . VAL A 1 154 ? -13.108 -16.049 0.770 1.00 94.00 154 VAL A O 1
ATOM 1205 N N . ASP A 1 155 ? -13.241 -18.219 1.317 1.00 93.50 155 ASP A N 1
ATOM 1206 C CA . ASP A 1 155 ? -14.416 -18.079 2.184 1.00 93.50 155 ASP A CA 1
ATOM 1207 C C . ASP A 1 155 ? -14.154 -17.262 3.459 1.00 93.50 155 ASP A C 1
ATOM 1209 O O . ASP A 1 155 ? -15.099 -16.761 4.068 1.00 93.50 155 ASP A O 1
ATOM 1213 N N . ARG A 1 156 ? -12.885 -17.077 3.851 1.00 93.81 156 ARG A N 1
ATOM 1214 C CA . ARG A 1 156 ? -12.505 -16.200 4.970 1.00 93.81 156 ARG A CA 1
ATOM 1215 C C . ARG A 1 156 ? -12.424 -14.731 4.583 1.00 93.81 156 ARG A C 1
ATOM 1217 O O . ARG A 1 156 ? -12.481 -13.881 5.472 1.00 93.81 156 ARG A O 1
ATOM 1224 N N . ILE A 1 157 ? -12.286 -14.422 3.294 1.00 95.62 157 ILE A N 1
ATOM 1225 C CA . ILE A 1 157 ? -12.384 -13.041 2.822 1.00 95.62 157 ILE A CA 1
ATOM 1226 C C . ILE A 1 157 ? -13.849 -12.606 3.002 1.00 95.62 157 ILE A C 1
ATOM 1228 O O . ILE A 1 157 ? -14.746 -13.334 2.543 1.00 95.62 157 ILE A O 1
ATOM 1232 N N . PRO A 1 158 ? -14.112 -11.464 3.671 1.00 96.31 158 PRO A N 1
ATOM 1233 C CA . PRO A 1 158 ? -15.468 -10.990 3.924 1.00 96.31 158 PRO A CA 1
ATOM 1234 C C . PRO A 1 158 ? -16.291 -10.942 2.639 1.00 96.31 158 PRO A C 1
ATOM 1236 O O . PRO A 1 158 ? -15.850 -10.391 1.634 1.00 96.31 158 PRO A O 1
ATOM 1239 N N . GLU A 1 159 ? -17.488 -11.531 2.668 1.00 96.88 159 GLU A N 1
ATOM 1240 C CA . GLU A 1 159 ? -18.325 -11.712 1.474 1.00 96.88 159 GLU A CA 1
ATOM 1241 C C . GLU A 1 159 ? -18.583 -10.392 0.735 1.00 96.88 159 GLU A C 1
ATOM 1243 O O . GLU A 1 159 ? -18.509 -10.352 -0.488 1.00 96.88 159 GLU A O 1
ATOM 1248 N N . VAL A 1 160 ? -18.780 -9.307 1.489 1.00 97.12 160 VAL A N 1
ATOM 1249 C CA . VAL A 1 160 ? -19.064 -7.957 0.979 1.00 97.12 160 VAL A CA 1
ATOM 1250 C C . VAL A 1 160 ? -17.952 -7.351 0.111 1.00 97.12 160 VAL A C 1
ATOM 1252 O O . VAL A 1 160 ? -18.235 -6.440 -0.657 1.00 97.12 160 VAL A O 1
ATOM 1255 N N . CYS A 1 161 ? -16.705 -7.825 0.222 1.00 96.44 161 CYS A N 1
ATOM 1256 C CA . CYS A 1 161 ? -15.575 -7.307 -0.560 1.00 96.44 161 CYS A CA 1
ATOM 1257 C C . CYS A 1 161 ? -14.773 -8.378 -1.300 1.00 96.44 161 CYS A C 1
ATOM 1259 O O . CYS A 1 161 ? -13.756 -8.081 -1.927 1.00 96.44 161 CYS A O 1
ATOM 1261 N N . ARG A 1 162 ? -15.202 -9.639 -1.221 1.00 96.88 162 ARG A N 1
ATOM 1262 C CA . ARG A 1 162 ? -14.434 -10.787 -1.705 1.00 96.88 162 ARG A CA 1
ATOM 1263 C C . ARG A 1 162 ? -14.156 -10.730 -3.200 1.00 96.88 162 ARG A C 1
ATOM 1265 O O . ARG A 1 162 ? -13.034 -11.018 -3.609 1.00 96.88 162 ARG A O 1
ATOM 1272 N N . ALA A 1 163 ? -15.166 -10.418 -4.008 1.00 97.12 163 ALA A N 1
ATOM 1273 C CA . ALA A 1 163 ? -15.027 -10.428 -5.461 1.00 97.12 163 ALA A CA 1
ATOM 1274 C C . ALA A 1 163 ? -14.053 -9.336 -5.922 1.00 97.12 163 ALA A C 1
ATOM 1276 O O . ALA A 1 163 ? -13.149 -9.604 -6.712 1.00 97.12 163 ALA A O 1
ATOM 1277 N N . GLU A 1 164 ? -14.193 -8.138 -5.367 1.00 95.75 164 GLU A N 1
ATOM 1278 C CA . GLU A 1 164 ? -13.391 -6.967 -5.697 1.00 95.75 164 GLU A CA 1
ATOM 1279 C C . GLU A 1 164 ? -11.946 -7.120 -5.217 1.00 95.75 164 GLU A C 1
ATOM 1281 O O . GLU A 1 164 ? -11.022 -6.849 -5.976 1.00 95.75 164 GLU A O 1
ATOM 1286 N N . VAL A 1 165 ? -11.730 -7.642 -4.004 1.00 93.31 165 VAL A N 1
ATOM 1287 C CA . VAL A 1 165 ? -10.392 -7.956 -3.473 1.00 93.31 165 VAL A CA 1
ATOM 1288 C C . VAL A 1 165 ? -9.654 -8.951 -4.374 1.00 93.31 165 VAL A C 1
ATOM 1290 O O . VAL A 1 165 ? -8.473 -8.767 -4.665 1.00 93.31 165 VAL A O 1
ATOM 1293 N N . MET A 1 166 ? -10.334 -10.001 -4.843 1.00 93.69 166 MET A N 1
ATOM 1294 C CA . MET A 1 166 ? -9.721 -10.993 -5.732 1.00 93.69 166 MET A CA 1
ATOM 1295 C C . MET A 1 166 ? -9.430 -10.413 -7.122 1.00 93.69 166 MET A C 1
ATOM 1297 O O . MET A 1 166 ? -8.342 -10.628 -7.648 1.00 93.69 166 MET A O 1
ATOM 1301 N N . ALA A 1 167 ? -10.366 -9.649 -7.693 1.00 93.69 167 ALA A N 1
ATOM 1302 C CA . ALA A 1 167 ? -10.172 -8.991 -8.985 1.00 93.69 167 ALA A CA 1
ATOM 1303 C C . ALA A 1 167 ? -9.036 -7.953 -8.942 1.00 93.69 167 ALA A C 1
ATOM 1305 O O . ALA A 1 167 ? -8.266 -7.819 -9.893 1.00 93.69 167 ALA A O 1
ATOM 1306 N N . TRP A 1 168 ? -8.898 -7.236 -7.824 1.00 93.31 168 TRP A N 1
ATOM 1307 C CA . TRP A 1 168 ? -7.847 -6.242 -7.643 1.00 93.31 168 TRP A CA 1
ATOM 1308 C C . TRP A 1 168 ? -6.442 -6.865 -7.565 1.00 93.31 168 TRP A C 1
ATOM 1310 O O . TRP A 1 168 ? -5.520 -6.299 -8.150 1.00 93.31 168 TRP A O 1
ATOM 1320 N N . ASP A 1 169 ? -6.258 -8.044 -6.941 1.00 91.44 169 ASP A N 1
ATOM 1321 C CA . ASP A 1 169 ? -4.952 -8.749 -6.967 1.00 91.44 169 ASP A CA 1
ATOM 1322 C C . ASP A 1 169 ? -4.502 -9.053 -8.398 1.00 91.44 169 ASP A C 1
ATOM 1324 O O . ASP A 1 169 ? -3.331 -8.865 -8.723 1.00 91.44 169 ASP A O 1
ATOM 1328 N N . GLU A 1 170 ? -5.421 -9.482 -9.266 1.00 91.56 170 GLU A N 1
ATOM 1329 C CA . GLU A 1 170 ? -5.101 -9.801 -10.660 1.00 91.56 170 GLU A CA 1
ATOM 1330 C C . GLU A 1 170 ? -4.622 -8.556 -11.417 1.00 91.56 170 GLU A C 1
ATOM 1332 O O . GLU A 1 170 ? -3.531 -8.565 -11.993 1.00 91.56 170 GLU A O 1
ATOM 1337 N N . HIS A 1 171 ? -5.375 -7.456 -11.337 1.00 94.19 171 HIS A N 1
ATOM 1338 C CA . HIS A 1 171 ? -5.010 -6.198 -11.987 1.00 94.19 171 HIS A CA 1
ATOM 1339 C C . HIS A 1 171 ? -3.707 -5.603 -11.451 1.00 94.19 171 HIS A C 1
ATOM 1341 O O . HIS A 1 171 ? -2.836 -5.201 -12.224 1.00 94.19 171 HIS A O 1
ATOM 1347 N N . ALA A 1 172 ? -3.526 -5.562 -10.133 1.00 91.25 172 ALA A N 1
ATOM 1348 C CA . ALA A 1 172 ? -2.303 -5.020 -9.558 1.00 91.25 172 ALA A CA 1
ATOM 1349 C C . ALA A 1 172 ? -1.085 -5.903 -9.838 1.00 91.25 172 ALA A C 1
ATOM 1351 O O . ALA A 1 172 ? 0.012 -5.377 -10.011 1.00 91.25 172 ALA A O 1
ATOM 1352 N N . MET A 1 173 ? -1.252 -7.226 -9.935 1.00 89.81 173 MET A N 1
ATOM 1353 C CA . MET A 1 173 ? -0.181 -8.123 -10.371 1.00 89.81 173 MET A CA 1
ATOM 1354 C C . MET A 1 173 ? 0.247 -7.816 -11.812 1.00 89.81 173 MET A C 1
ATOM 1356 O O . MET A 1 173 ? 1.442 -7.856 -12.112 1.00 89.81 173 MET A O 1
ATOM 1360 N N . GLU A 1 174 ? -0.695 -7.526 -12.710 1.00 92.94 174 GLU A N 1
ATOM 1361 C CA . GLU A 1 174 ? -0.389 -7.128 -14.089 1.00 92.94 174 GLU A CA 1
ATOM 1362 C C . GLU A 1 174 ? 0.382 -5.806 -14.137 1.00 92.94 174 GLU A C 1
ATOM 1364 O O . GLU A 1 174 ? 1.448 -5.761 -14.753 1.00 92.94 174 GLU A O 1
ATOM 1369 N N . ILE A 1 175 ? -0.076 -4.787 -13.404 1.00 94.44 175 ILE A N 1
ATOM 1370 C CA . ILE A 1 175 ? 0.624 -3.498 -13.289 1.00 94.44 175 ILE A CA 1
ATOM 1371 C C . ILE A 1 175 ? 2.020 -3.673 -12.695 1.00 94.44 175 ILE A C 1
ATOM 1373 O O . ILE A 1 175 ? 2.992 -3.154 -13.241 1.00 94.44 175 ILE A O 1
ATOM 1377 N N . ALA A 1 176 ? 2.148 -4.433 -11.605 1.00 90.88 176 ALA A N 1
ATOM 1378 C CA . ALA A 1 176 ? 3.435 -4.684 -10.971 1.00 90.88 176 ALA A CA 1
ATOM 1379 C C . ALA A 1 176 ? 4.411 -5.361 -11.941 1.00 90.88 176 ALA A C 1
ATOM 1381 O O . ALA A 1 176 ? 5.563 -4.942 -12.041 1.00 90.88 176 ALA A O 1
ATOM 1382 N N . ARG A 1 177 ? 3.949 -6.362 -12.702 1.00 91.25 177 ARG A N 1
ATOM 1383 C CA . ARG A 1 177 ? 4.756 -7.025 -13.735 1.00 91.25 177 ARG A CA 1
ATOM 1384 C C . ARG A 1 177 ? 5.187 -6.048 -14.826 1.00 91.25 177 ARG A C 1
ATOM 1386 O O . ARG A 1 177 ? 6.347 -6.070 -15.230 1.00 91.25 177 ARG A O 1
ATOM 1393 N N . GLU A 1 178 ? 4.278 -5.202 -15.300 1.00 93.94 178 GLU A N 1
ATOM 1394 C CA . GLU A 1 178 ? 4.575 -4.243 -16.362 1.00 93.94 178 GLU A CA 1
ATOM 1395 C C . GLU A 1 178 ? 5.605 -3.198 -15.913 1.00 93.94 178 GLU A C 1
ATOM 1397 O O . GLU A 1 178 ? 6.610 -2.987 -16.596 1.00 93.94 178 GLU A O 1
ATOM 1402 N N . VAL A 1 179 ? 5.406 -2.608 -14.731 1.00 93.06 179 VAL A N 1
ATOM 1403 C CA . VAL A 1 179 ? 6.326 -1.629 -14.134 1.00 93.06 179 VAL A CA 1
ATOM 1404 C C . VAL A 1 179 ? 7.696 -2.255 -13.872 1.00 93.06 179 VAL A C 1
ATOM 1406 O O . VAL A 1 179 ? 8.705 -1.684 -14.283 1.00 93.06 179 VAL A O 1
ATOM 1409 N N . MET A 1 180 ? 7.756 -3.446 -13.267 1.00 88.25 180 MET A N 1
ATOM 1410 C CA . MET A 1 180 ? 9.021 -4.165 -13.046 1.00 88.25 180 MET A CA 1
ATOM 1411 C C . MET A 1 180 ? 9.739 -4.482 -14.361 1.00 8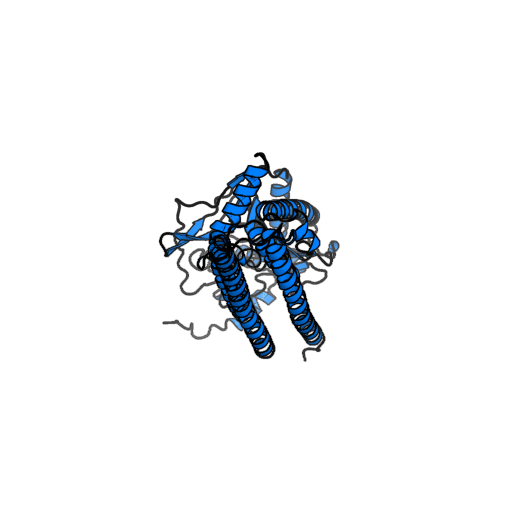8.25 180 MET A C 1
ATOM 1413 O O . MET A 1 180 ? 10.959 -4.345 -14.451 1.00 88.25 180 MET A O 1
ATOM 1417 N N . GLY A 1 181 ? 8.998 -4.871 -15.401 1.00 90.44 181 GLY A N 1
ATOM 1418 C CA . GLY A 1 181 ? 9.571 -5.132 -16.718 1.00 90.44 181 GLY A CA 1
ATOM 1419 C C . GLY A 1 181 ? 10.143 -3.876 -17.374 1.00 90.44 181 GLY A C 1
ATOM 1420 O O . GLY A 1 181 ? 11.218 -3.938 -17.968 1.00 90.44 181 GLY A O 1
ATOM 1421 N N . MET A 1 182 ? 9.474 -2.729 -17.225 1.00 92.44 182 MET A N 1
ATOM 1422 C CA . MET A 1 182 ? 9.984 -1.434 -17.692 1.00 92.44 182 MET A CA 1
ATOM 1423 C C . MET A 1 182 ? 11.198 -0.956 -16.884 1.00 92.44 182 MET A C 1
ATOM 1425 O O . MET A 1 182 ? 12.141 -0.427 -17.469 1.00 92.44 182 MET A O 1
ATOM 1429 N N . MET A 1 183 ? 11.233 -1.203 -15.570 1.00 86.81 183 MET A N 1
ATOM 1430 C CA . MET A 1 183 ? 12.426 -0.963 -14.747 1.00 86.81 183 MET A CA 1
ATOM 1431 C C . MET A 1 183 ? 13.609 -1.813 -15.225 1.00 86.81 183 MET A C 1
ATOM 1433 O O . MET A 1 183 ? 14.698 -1.281 -15.425 1.00 86.81 183 MET A O 1
ATOM 1437 N N . CYS A 1 184 ? 13.396 -3.112 -15.470 1.00 83.25 184 CYS A N 1
ATOM 1438 C CA . CYS A 1 184 ? 14.426 -3.998 -16.019 1.00 83.25 184 CYS A CA 1
ATOM 1439 C C . CYS A 1 184 ? 14.955 -3.480 -17.360 1.00 83.25 184 CYS A C 1
ATOM 1441 O O . CYS A 1 184 ? 16.165 -3.366 -17.534 1.00 83.25 184 CYS A O 1
ATOM 1443 N N . GLU A 1 185 ? 14.059 -3.122 -18.282 1.00 86.50 185 GLU A N 1
ATOM 1444 C CA . GLU A 1 185 ? 14.422 -2.588 -19.598 1.00 86.50 185 GLU A CA 1
ATOM 1445 C C . GLU A 1 185 ? 15.297 -1.339 -19.484 1.00 86.50 185 GLU A C 1
ATOM 1447 O O . GLU A 1 185 ? 16.353 -1.258 -20.113 1.00 86.50 185 GLU A O 1
ATOM 1452 N N . GLY A 1 186 ? 14.902 -0.399 -18.628 1.00 81.06 186 GLY A N 1
ATOM 1453 C CA . GLY A 1 186 ? 15.669 0.813 -18.383 1.00 81.06 186 GLY A CA 1
ATOM 1454 C C . GLY A 1 186 ? 17.047 0.552 -17.759 1.00 81.06 186 GLY A C 1
ATOM 1455 O O . GLY A 1 186 ? 18.001 1.286 -18.020 1.00 81.06 186 GLY A O 1
ATOM 1456 N N . LEU A 1 187 ? 17.176 -0.509 -16.961 1.00 76.31 187 LEU A N 1
ATOM 1457 C CA . LEU A 1 187 ? 18.450 -0.968 -16.397 1.00 76.31 187 LEU A CA 1
ATOM 1458 C C . LEU A 1 187 ? 19.290 -1.790 -17.394 1.00 76.31 187 LEU A C 1
ATOM 1460 O O . LEU A 1 187 ? 20.396 -2.215 -17.058 1.00 76.31 187 LEU A O 1
ATOM 1464 N N . GLY A 1 188 ? 18.798 -2.016 -18.616 1.00 75.62 188 GLY A N 1
ATOM 1465 C CA . GLY A 1 188 ? 19.464 -2.844 -19.624 1.00 75.62 188 GLY A CA 1
ATOM 1466 C C . GLY A 1 188 ? 19.366 -4.349 -19.353 1.00 75.62 188 GLY A C 1
ATOM 1467 O O . GLY A 1 188 ? 20.181 -5.119 -19.865 1.00 75.62 188 GLY A O 1
ATOM 1468 N N . LEU A 1 189 ? 18.394 -4.770 -18.544 1.00 79.25 189 LEU A N 1
ATOM 1469 C CA . LEU A 1 189 ? 18.106 -6.161 -18.201 1.00 79.25 189 LEU A CA 1
ATOM 1470 C C . LEU A 1 189 ? 16.981 -6.734 -19.070 1.00 79.25 189 LEU A C 1
ATOM 1472 O O . LEU A 1 189 ? 16.202 -6.008 -19.687 1.00 79.25 189 LEU A O 1
ATOM 1476 N N . ASP A 1 190 ? 16.866 -8.064 -19.083 1.00 86.94 190 ASP A N 1
ATOM 1477 C CA . ASP A 1 190 ? 15.696 -8.721 -19.666 1.00 86.94 190 ASP A CA 1
ATOM 1478 C C . ASP A 1 190 ? 14.424 -8.323 -18.899 1.00 86.94 190 ASP A C 1
ATOM 1480 O O . ASP A 1 190 ? 14.389 -8.364 -17.670 1.00 86.94 190 ASP A O 1
ATOM 1484 N N . THR A 1 191 ? 13.359 -7.965 -19.620 1.00 88.50 191 THR A N 1
ATOM 1485 C CA . THR A 1 191 ? 12.075 -7.523 -19.037 1.00 88.50 191 THR A CA 1
ATOM 1486 C C . THR A 1 191 ? 11.440 -8.525 -18.068 1.00 88.50 191 THR A C 1
ATOM 1488 O O . THR A 1 191 ? 10.639 -8.134 -17.224 1.00 88.50 191 THR A O 1
ATOM 1491 N N . LYS A 1 192 ? 11.776 -9.814 -18.163 1.00 87.88 192 LYS A N 1
ATOM 1492 C CA . LYS A 1 192 ? 11.248 -10.865 -17.284 1.00 87.88 192 LYS A CA 1
ATOM 1493 C C . LYS A 1 192 ? 12.158 -11.155 -16.102 1.00 87.88 192 LYS A C 1
ATOM 1495 O O . LYS A 1 192 ? 11.805 -11.982 -15.266 1.00 87.88 192 LYS A O 1
ATOM 1500 N N . ARG A 1 193 ? 13.303 -10.476 -15.989 1.00 80.56 193 ARG A N 1
ATOM 1501 C CA . ARG A 1 193 ? 14.339 -10.810 -15.009 1.00 80.56 193 ARG A CA 1
ATOM 1502 C C . ARG A 1 193 ? 13.817 -10.811 -13.575 1.00 80.56 193 ARG A C 1
ATOM 1504 O O . ARG A 1 193 ? 14.065 -11.759 -12.840 1.00 80.56 193 ARG A O 1
ATOM 1511 N N . MET A 1 194 ? 13.071 -9.779 -13.181 1.00 78.00 194 MET A N 1
ATOM 1512 C CA . MET A 1 194 ? 12.469 -9.706 -11.843 1.00 78.00 194 MET A CA 1
ATOM 1513 C C . MET A 1 194 ? 11.423 -10.811 -11.615 1.00 78.00 194 MET A C 1
ATOM 1515 O O . MET A 1 194 ? 11.356 -11.387 -10.531 1.00 78.00 194 MET A O 1
ATOM 1519 N N . GLU A 1 195 ? 10.637 -11.165 -12.634 1.00 80.06 195 GLU A N 1
ATOM 1520 C CA . GLU A 1 195 ? 9.650 -12.248 -12.536 1.00 80.06 195 GLU A CA 1
ATOM 1521 C C . GLU A 1 195 ? 10.322 -13.623 -12.388 1.00 80.06 195 GLU A C 1
ATOM 1523 O O . GLU A 1 195 ? 9.934 -14.399 -11.518 1.00 80.06 195 GLU A O 1
ATOM 1528 N N . GLU A 1 196 ? 11.381 -13.897 -13.154 1.00 79.19 196 GLU A N 1
ATOM 1529 C CA . GLU A 1 196 ? 12.189 -15.125 -13.049 1.00 79.19 196 GLU A CA 1
ATOM 1530 C C . GLU A 1 196 ? 12.862 -15.287 -11.681 1.00 79.19 196 GLU A C 1
ATOM 1532 O O . GLU A 1 196 ? 13.136 -16.404 -11.246 1.00 79.19 196 GLU A O 1
ATOM 1537 N N . MET A 1 197 ? 13.123 -14.172 -11.000 1.00 68.00 197 MET A N 1
ATOM 1538 C CA . MET A 1 197 ? 13.669 -14.148 -9.645 1.00 68.00 197 MET A CA 1
ATOM 1539 C C . MET A 1 197 ? 12.578 -14.234 -8.565 1.00 68.00 197 MET A C 1
ATOM 1541 O O . MET A 1 197 ? 12.861 -14.012 -7.388 1.00 68.00 197 MET A O 1
ATOM 1545 N N . SER A 1 198 ? 11.338 -14.570 -8.931 1.00 70.06 198 SER A N 1
ATOM 1546 C CA . SER A 1 198 ? 10.218 -14.746 -8.001 1.00 70.06 198 SER A CA 1
ATOM 1547 C C . SER A 1 198 ? 9.819 -13.457 -7.261 1.00 70.06 198 SER A C 1
ATOM 1549 O O . SER A 1 198 ? 9.230 -13.512 -6.179 1.00 70.06 198 SER A O 1
ATOM 1551 N N . CYS A 1 199 ? 10.084 -12.271 -7.831 1.00 71.12 199 CYS A N 1
ATOM 1552 C CA . CYS A 1 199 ? 9.719 -10.983 -7.217 1.00 71.12 199 CYS A CA 1
ATOM 1553 C C . CYS A 1 199 ? 8.205 -10.764 -7.067 1.00 71.12 199 CYS A C 1
ATOM 1555 O O . CYS A 1 199 ? 7.781 -9.918 -6.284 1.00 71.12 199 CYS A O 1
ATOM 1557 N N . LEU A 1 200 ? 7.397 -11.541 -7.793 1.00 73.12 200 LEU A N 1
ATOM 1558 C CA . LEU A 1 200 ? 5.934 -11.523 -7.733 1.00 73.12 200 LEU A CA 1
ATOM 1559 C C . LEU A 1 200 ? 5.346 -12.661 -6.875 1.00 73.12 200 LEU A C 1
ATOM 1561 O O . LEU A 1 200 ? 4.124 -12.767 -6.772 1.00 73.12 200 LEU A O 1
ATOM 1565 N N . GLU A 1 201 ? 6.165 -13.530 -6.270 1.00 74.62 201 GLU A N 1
ATOM 1566 C CA . GLU A 1 201 ? 5.679 -14.714 -5.537 1.00 74.62 201 GLU A CA 1
ATOM 1567 C C . GLU A 1 201 ? 5.300 -14.437 -4.076 1.00 74.62 201 GLU A C 1
ATOM 1569 O O . GLU A 1 201 ? 4.515 -15.184 -3.491 1.00 74.62 201 GLU A O 1
ATOM 1574 N N . GLY A 1 202 ? 5.811 -13.362 -3.475 1.00 77.25 202 GLY A N 1
ATOM 1575 C CA . GLY A 1 202 ? 5.316 -12.848 -2.201 1.00 77.25 202 GLY A CA 1
ATOM 1576 C C . GLY A 1 202 ? 4.350 -11.704 -2.461 1.00 77.25 202 GLY A C 1
ATOM 1577 O O . GLY A 1 202 ? 4.779 -10.658 -2.928 1.00 77.25 202 GLY A O 1
ATOM 1578 N N . ARG A 1 203 ? 3.056 -11.865 -2.168 1.00 85.19 203 ARG A N 1
ATOM 1579 C CA . ARG A 1 203 ? 2.083 -10.773 -2.335 1.00 85.19 203 ARG A CA 1
ATOM 1580 C C . ARG A 1 203 ? 1.117 -10.689 -1.174 1.00 85.19 203 ARG A C 1
ATOM 1582 O O . ARG A 1 203 ? 0.552 -11.701 -0.746 1.00 85.19 203 ARG A O 1
ATOM 1589 N N . PHE A 1 204 ? 0.913 -9.467 -0.704 1.00 84.25 204 PHE A N 1
ATOM 1590 C CA . PHE A 1 204 ? -0.043 -9.141 0.342 1.00 84.25 204 PHE A CA 1
ATOM 1591 C C . PHE A 1 204 ? -0.881 -7.950 -0.091 1.00 84.25 204 PHE A C 1
ATOM 1593 O O . PHE A 1 204 ? -0.341 -6.947 -0.542 1.00 84.25 204 PHE A O 1
ATOM 1600 N N . MET A 1 205 ? -2.187 -8.054 0.104 1.00 88.31 205 MET A N 1
ATOM 1601 C CA . MET A 1 205 ? -3.092 -6.921 0.036 1.00 88.31 205 MET A CA 1
ATOM 1602 C C . MET A 1 205 ? -3.341 -6.400 1.445 1.00 88.31 205 MET A C 1
ATOM 1604 O O . MET A 1 205 ? -3.595 -7.181 2.367 1.00 88.31 205 MET A O 1
ATOM 1608 N N . VAL A 1 206 ? -3.274 -5.086 1.601 1.00 88.31 206 VAL A N 1
ATOM 1609 C CA . VAL A 1 206 ? -3.485 -4.366 2.847 1.00 88.31 206 VAL A CA 1
ATOM 1610 C C . VAL A 1 206 ? -4.559 -3.310 2.595 1.00 88.31 206 VAL A C 1
ATOM 1612 O O . VAL A 1 206 ? -4.335 -2.284 1.965 1.00 88.31 206 VAL A O 1
ATOM 1615 N N . CYS A 1 207 ? -5.760 -3.598 3.077 1.00 90.88 207 CYS A N 1
ATOM 1616 C CA . CYS A 1 207 ? -6.943 -2.762 2.929 1.00 90.88 207 CYS A CA 1
ATOM 1617 C C . CYS A 1 207 ? -7.078 -1.894 4.185 1.00 90.88 207 CYS A C 1
ATOM 1619 O O . CYS A 1 207 ? -7.613 -2.352 5.205 1.00 90.88 207 CYS A O 1
ATOM 1621 N N . GLN A 1 208 ? -6.533 -0.682 4.130 1.00 88.56 208 GLN A N 1
ATOM 1622 C CA . GLN A 1 208 ? -6.519 0.258 5.243 1.00 88.56 208 GLN A CA 1
ATOM 1623 C C . GLN A 1 208 ? -7.802 1.083 5.281 1.00 88.56 208 GLN A C 1
ATOM 1625 O O . GLN A 1 208 ? -8.321 1.511 4.252 1.00 88.56 208 GLN A O 1
ATOM 1630 N N . HIS A 1 209 ? -8.285 1.331 6.489 1.00 89.88 209 HIS A N 1
ATOM 1631 C CA . HIS A 1 209 ? -9.381 2.249 6.747 1.00 89.88 209 HIS A CA 1
ATOM 1632 C C . HIS A 1 209 ? -8.988 3.197 7.866 1.00 89.88 209 HIS A C 1
ATOM 1634 O O . HIS A 1 209 ? -8.482 2.762 8.906 1.00 89.88 209 HIS A O 1
ATOM 1640 N N . TYR A 1 210 ? -9.236 4.483 7.643 1.00 90.31 210 TYR A N 1
ATOM 1641 C CA . TYR A 1 210 ? -8.838 5.563 8.538 1.00 90.31 210 TYR A CA 1
ATOM 1642 C C . TYR A 1 210 ? -10.092 6.348 8.931 1.00 90.31 210 TYR A C 1
ATOM 1644 O O . TYR A 1 210 ? -10.452 7.326 8.274 1.00 90.31 210 TYR A O 1
ATOM 1652 N N . PRO A 1 211 ? -10.802 5.909 9.986 1.00 90.50 211 PRO A N 1
ATOM 1653 C CA . PRO A 1 211 ? -12.020 6.569 10.433 1.00 90.50 211 PRO A CA 1
ATOM 1654 C C . PRO A 1 211 ? -11.781 8.046 10.787 1.00 90.50 211 PRO A C 1
ATOM 1656 O O . PRO A 1 211 ? -10.693 8.381 11.266 1.00 90.50 211 PRO A O 1
ATOM 1659 N N . PRO A 1 212 ? -12.792 8.927 10.675 1.00 90.19 212 PRO A N 1
ATOM 1660 C CA . PRO A 1 212 ? -12.677 10.310 11.128 1.00 90.19 212 PRO A CA 1
ATOM 1661 C C . PRO A 1 212 ? -12.172 10.401 12.574 1.00 90.19 212 PRO A C 1
ATOM 1663 O O . PRO A 1 212 ? -12.705 9.751 13.475 1.00 90.19 212 PRO A O 1
ATOM 1666 N N . CYS A 1 213 ? -11.139 11.210 12.802 1.00 90.56 213 CYS A N 1
ATOM 1667 C CA . CYS A 1 213 ? -10.544 11.386 14.123 1.00 90.56 213 CYS A CA 1
ATOM 1668 C C . CYS A 1 213 ? -11.085 12.659 14.798 1.00 90.56 213 CYS A C 1
ATOM 1670 O O . CYS A 1 213 ? -11.058 13.721 14.174 1.00 90.56 213 CYS A O 1
ATOM 1672 N N . PRO A 1 214 ? -11.530 12.606 16.070 1.00 91.38 214 PRO A N 1
ATOM 1673 C CA . PRO A 1 214 ? -11.965 13.799 16.801 1.00 91.38 214 PRO A CA 1
ATOM 1674 C C . PRO A 1 214 ? -10.805 14.727 17.200 1.00 91.38 214 PRO A C 1
ATOM 1676 O O . PRO A 1 214 ? -11.029 15.904 17.470 1.00 91.38 214 PRO A O 1
ATOM 1679 N N . GLU A 1 215 ? -9.569 14.218 17.241 1.00 91.44 215 GLU A N 1
ATOM 1680 C CA . GLU A 1 215 ? -8.367 14.978 17.604 1.00 91.44 215 GLU A CA 1
ATOM 1681 C C . GLU A 1 215 ? -7.220 14.705 16.608 1.00 91.44 215 GLU A C 1
ATOM 1683 O O . GLU A 1 215 ? -6.209 14.098 16.978 1.00 91.44 215 GLU A O 1
ATOM 1688 N N . PRO A 1 216 ? -7.358 15.126 15.334 1.00 86.75 216 PRO A N 1
ATOM 1689 C CA . PRO A 1 216 ? -6.400 14.798 14.273 1.00 86.75 216 PRO A CA 1
ATOM 1690 C C . PRO A 1 216 ? -4.997 15.359 14.550 1.00 86.75 216 PRO A C 1
ATOM 1692 O O . PRO A 1 216 ? -4.006 14.728 14.215 1.00 86.75 216 PRO A O 1
ATOM 1695 N N . ASP A 1 217 ? -4.885 16.475 15.276 1.00 87.12 217 ASP A N 1
ATOM 1696 C CA . ASP A 1 217 ? -3.596 17.075 15.653 1.00 87.12 217 ASP A CA 1
ATOM 1697 C C . ASP A 1 217 ? -2.869 16.333 16.797 1.00 87.12 217 ASP A C 1
ATOM 1699 O O . ASP A 1 217 ? -1.918 16.858 17.380 1.00 87.12 217 ASP A O 1
ATOM 1703 N N . ARG A 1 218 ? -3.328 15.137 17.187 1.00 88.25 218 ARG A N 1
ATOM 1704 C CA . ARG A 1 218 ? -2.731 14.322 18.264 1.00 88.25 218 ARG A CA 1
ATOM 1705 C C . ARG A 1 218 ? -2.387 12.897 17.835 1.00 88.25 218 ARG A C 1
ATOM 1707 O O . ARG A 1 218 ? -1.816 12.154 18.639 1.00 88.25 218 ARG A O 1
ATOM 1714 N N . THR A 1 219 ? -2.738 12.507 16.614 1.00 88.44 219 THR A N 1
ATOM 1715 C CA . THR A 1 219 ? -2.549 11.150 16.102 1.00 88.44 219 THR A CA 1
ATOM 1716 C C . THR A 1 219 ? -2.183 11.152 14.624 1.00 88.44 219 THR A C 1
ATOM 1718 O O . THR A 1 219 ? -2.140 12.202 13.996 1.00 88.44 219 THR A O 1
ATOM 1721 N N . LEU A 1 220 ? -1.891 9.970 14.097 1.00 85.69 220 LEU A N 1
ATOM 1722 C CA . LEU A 1 220 ? -1.520 9.734 12.709 1.00 85.69 220 LEU A CA 1
ATOM 1723 C C . LEU A 1 220 ? -2.282 8.526 12.181 1.00 85.69 220 LEU A C 1
ATOM 1725 O O . LEU A 1 220 ? -2.507 7.570 12.932 1.00 85.69 220 LEU A O 1
ATOM 1729 N N . GLY A 1 221 ? -2.647 8.536 10.899 1.00 84.06 221 GLY A N 1
ATOM 1730 C CA . GLY A 1 221 ? -3.272 7.376 10.273 1.00 84.06 221 GLY A CA 1
ATOM 1731 C C . GLY A 1 221 ? -2.314 6.185 10.229 1.00 84.06 221 GLY A C 1
ATOM 1732 O O . GLY A 1 221 ? -2.689 5.062 10.571 1.00 84.06 221 GLY A O 1
ATOM 1733 N N . ILE A 1 222 ? -1.055 6.425 9.872 1.00 81.94 222 ILE A N 1
ATOM 1734 C CA . ILE A 1 222 ? 0.065 5.476 9.940 1.00 81.94 222 ILE A CA 1
ATOM 1735 C C . ILE A 1 222 ? 1.305 6.246 10.388 1.00 81.94 222 ILE A C 1
ATOM 1737 O O . ILE A 1 222 ? 1.368 7.436 10.192 1.00 81.94 222 ILE A O 1
ATOM 1741 N N . VAL A 1 223 ? 2.283 5.632 11.039 1.00 79.38 223 VAL A N 1
ATOM 1742 C CA . VAL A 1 223 ? 3.527 6.362 11.353 1.00 79.38 223 VAL A CA 1
ATOM 1743 C C . VAL A 1 223 ? 4.457 6.419 10.140 1.00 79.38 223 VAL A C 1
ATOM 1745 O O . VAL A 1 223 ? 4.397 5.522 9.299 1.00 79.38 223 VAL A O 1
ATOM 1748 N N . ASP A 1 224 ? 5.353 7.416 10.102 1.00 77.88 224 ASP A N 1
ATOM 1749 C CA . ASP A 1 224 ? 6.496 7.462 9.173 1.00 77.88 224 ASP A CA 1
ATOM 1750 C C . ASP A 1 224 ? 7.172 6.087 9.083 1.00 77.88 224 ASP A C 1
ATOM 1752 O O . ASP A 1 224 ? 7.672 5.541 10.076 1.00 77.88 224 ASP A O 1
ATOM 1756 N N . HIS A 1 225 ? 7.153 5.520 7.880 1.00 74.62 225 HIS A N 1
ATOM 1757 C CA . HIS A 1 225 ? 7.801 4.259 7.575 1.00 74.62 225 HIS A CA 1
ATOM 1758 C C . HIS A 1 225 ? 8.214 4.181 6.106 1.00 74.62 225 HIS A C 1
ATOM 1760 O O . HIS A 1 225 ? 7.753 4.928 5.242 1.00 74.62 225 HIS A O 1
ATOM 1766 N N . THR A 1 226 ? 9.082 3.214 5.824 1.00 70.31 226 THR A N 1
ATOM 1767 C CA . THR A 1 226 ? 9.365 2.758 4.468 1.00 70.31 226 THR A CA 1
ATOM 1768 C C . THR A 1 226 ? 8.787 1.365 4.266 1.00 70.31 226 THR A C 1
ATOM 1770 O O . THR A 1 226 ? 8.696 0.568 5.208 1.00 70.31 226 THR A O 1
ATOM 1773 N N . ASP A 1 227 ? 8.387 1.069 3.033 1.00 69.25 227 ASP A N 1
ATOM 1774 C CA . ASP A 1 227 ? 7.855 -0.242 2.696 1.00 69.25 227 ASP A CA 1
ATOM 1775 C C . ASP A 1 227 ? 8.984 -1.272 2.594 1.00 69.25 227 ASP A C 1
ATOM 1777 O O . ASP A 1 227 ? 9.901 -1.096 1.791 1.00 69.25 227 ASP A O 1
ATOM 1781 N N . PRO A 1 228 ? 8.903 -2.413 3.302 1.00 62.00 228 PRO A N 1
ATOM 1782 C CA . PRO A 1 228 ? 9.892 -3.483 3.177 1.00 62.00 228 PRO A CA 1
ATOM 1783 C C . PRO A 1 228 ? 9.724 -4.303 1.880 1.00 62.00 228 PRO A C 1
ATOM 1785 O O . PRO A 1 228 ? 10.356 -5.350 1.730 1.00 62.00 228 PRO A O 1
ATOM 1788 N N . SER A 1 229 ? 8.818 -3.892 0.986 1.00 67.38 229 SER A N 1
ATOM 1789 C CA . SER A 1 229 ? 8.479 -4.568 -0.267 1.00 67.38 229 SER A CA 1
ATOM 1790 C C . SER A 1 229 ? 9.487 -4.240 -1.382 1.00 67.38 229 SER A C 1
ATOM 1792 O O . SER A 1 229 ? 10.442 -3.485 -1.197 1.00 67.38 229 SER A O 1
ATOM 1794 N N . LEU A 1 230 ? 9.305 -4.858 -2.552 1.00 74.69 230 LEU A N 1
ATOM 1795 C CA . LEU A 1 230 ? 10.002 -4.453 -3.775 1.00 74.69 230 LEU A CA 1
ATOM 1796 C C . LEU A 1 230 ? 9.260 -3.290 -4.430 1.00 74.69 230 LEU A C 1
ATOM 1798 O O . LEU A 1 230 ? 9.845 -2.257 -4.742 1.00 74.69 230 LEU A O 1
ATOM 1802 N N . LEU A 1 231 ? 7.962 -3.487 -4.620 1.00 83.31 231 LEU A N 1
ATOM 1803 C CA . LEU A 1 231 ? 7.070 -2.561 -5.285 1.00 83.31 231 LEU A CA 1
ATOM 1804 C C . LEU A 1 231 ? 5.717 -2.627 -4.591 1.00 83.31 231 LEU A C 1
ATOM 1806 O O . LEU A 1 231 ? 5.232 -3.717 -4.267 1.00 83.31 231 LEU A O 1
ATOM 1810 N N . THR A 1 232 ? 5.096 -1.475 -4.427 1.00 84.50 232 THR A N 1
ATOM 1811 C CA . THR A 1 232 ? 3.729 -1.361 -3.938 1.00 84.50 232 THR A CA 1
ATOM 1812 C C . THR A 1 232 ? 2.887 -0.673 -5.012 1.00 84.50 232 THR A C 1
ATOM 1814 O O . THR A 1 232 ? 3.329 0.289 -5.642 1.00 84.50 232 THR A O 1
ATOM 1817 N N . VAL A 1 233 ? 1.692 -1.215 -5.249 1.00 92.06 233 VAL A N 1
ATOM 1818 C CA . VAL A 1 233 ? 0.660 -0.660 -6.132 1.00 92.06 233 VAL A CA 1
ATOM 1819 C C . VAL A 1 233 ? -0.508 -0.252 -5.245 1.00 92.06 233 VAL A C 1
ATOM 1821 O O . VAL A 1 233 ? -1.200 -1.101 -4.678 1.00 92.06 233 VAL A O 1
ATOM 1824 N N . LEU A 1 234 ? -0.691 1.051 -5.084 1.00 91.00 234 LEU A N 1
ATOM 1825 C CA . LEU A 1 234 ? -1.659 1.654 -4.180 1.00 91.00 234 LEU A CA 1
ATOM 1826 C C . LEU A 1 234 ? -2.793 2.299 -4.981 1.00 91.00 234 LEU A C 1
ATOM 1828 O O . LEU A 1 234 ? -2.553 3.049 -5.927 1.00 91.00 234 LEU A O 1
ATOM 1832 N N . ILE A 1 235 ? -4.028 2.024 -4.563 1.00 90.12 235 ILE A N 1
ATOM 1833 C CA . ILE A 1 235 ? -5.184 2.870 -4.872 1.00 90.12 235 ILE A CA 1
ATOM 1834 C C . ILE A 1 235 ? -5.585 3.616 -3.606 1.00 90.12 235 ILE A C 1
ATOM 1836 O O . ILE A 1 235 ? -5.636 3.040 -2.517 1.00 90.12 235 ILE A O 1
ATOM 1840 N N . GLU A 1 236 ? -5.876 4.897 -3.763 1.00 84.94 236 GLU A N 1
ATOM 1841 C CA . GLU A 1 236 ? -6.397 5.759 -2.709 1.00 84.94 236 GLU A CA 1
ATOM 1842 C C . GLU A 1 236 ? -7.758 6.319 -3.119 1.00 84.94 236 GLU A C 1
ATOM 1844 O O . GLU A 1 236 ? -8.109 6.357 -4.304 1.00 84.94 236 GLU A O 1
ATOM 1849 N N . ASP A 1 237 ? -8.549 6.728 -2.133 1.00 81.94 237 ASP A N 1
ATOM 1850 C CA . ASP A 1 237 ? -9.735 7.529 -2.391 1.00 81.94 237 ASP A CA 1
ATOM 1851 C C . ASP A 1 237 ? -9.380 8.988 -2.754 1.00 81.94 237 ASP A C 1
ATOM 1853 O O . ASP A 1 237 ? -8.223 9.393 -2.835 1.00 81.94 237 ASP A O 1
ATOM 1857 N N . LEU A 1 238 ? -10.404 9.808 -3.004 1.00 82.25 238 LEU A N 1
ATOM 1858 C CA . LEU A 1 238 ? -10.215 11.221 -3.348 1.00 82.25 238 LEU A CA 1
ATOM 1859 C C . LEU A 1 238 ? -10.111 12.148 -2.123 1.00 82.25 238 LEU A C 1
ATOM 1861 O O . LEU A 1 238 ? -10.077 13.367 -2.300 1.00 82.25 238 LEU A O 1
ATOM 1865 N N . ILE A 1 239 ? -10.102 11.604 -0.901 1.00 81.25 239 ILE A N 1
ATOM 1866 C CA . ILE A 1 239 ? -9.839 12.370 0.327 1.00 81.25 239 ILE A CA 1
ATOM 1867 C C . ILE A 1 239 ? -8.328 12.610 0.439 1.00 81.25 239 ILE A C 1
ATOM 1869 O O . ILE A 1 239 ? -7.912 13.720 0.780 1.00 81.25 239 ILE A O 1
ATOM 1873 N N . GLY A 1 240 ? -7.528 11.612 0.051 1.00 79.25 240 GLY A N 1
ATOM 1874 C CA . GLY A 1 240 ? -6.069 11.664 0.062 1.00 79.25 240 GLY A CA 1
ATOM 1875 C C . GLY A 1 240 ? -5.503 11.550 1.471 1.00 79.25 240 GLY A C 1
ATOM 1876 O O . GLY A 1 240 ? -6.080 10.895 2.331 1.00 79.25 240 GLY A O 1
ATOM 1877 N N . GLY A 1 241 ? -4.364 12.202 1.700 1.00 81.69 241 GLY A N 1
ATOM 1878 C CA . GLY A 1 241 ? -3.692 12.235 2.999 1.00 81.69 241 GLY A CA 1
ATOM 1879 C C . GLY A 1 241 ? -2.349 11.511 3.018 1.00 81.69 241 GLY A C 1
ATOM 1880 O O . GLY A 1 241 ? -1.565 11.724 3.937 1.00 81.69 241 GLY A O 1
ATOM 1881 N N . LEU A 1 242 ? -2.007 10.758 1.969 1.00 86.19 242 LEU A N 1
ATOM 1882 C CA . LEU A 1 242 ? -0.644 10.275 1.776 1.00 86.19 242 LEU A CA 1
ATOM 1883 C C . LEU A 1 242 ? 0.339 11.451 1.661 1.00 86.19 242 LEU A C 1
ATOM 1885 O O . LEU A 1 242 ? 0.198 12.339 0.816 1.00 86.19 242 LEU A O 1
ATOM 1889 N N . GLN A 1 243 ? 1.380 11.410 2.483 1.00 86.44 243 GLN A N 1
ATOM 1890 C CA . GLN A 1 243 ? 2.507 12.327 2.457 1.00 86.44 243 GLN A CA 1
ATOM 1891 C C . GLN A 1 243 ? 3.795 11.546 2.227 1.00 86.44 243 GLN A C 1
ATOM 1893 O O . GLN A 1 243 ? 4.049 10.533 2.876 1.00 86.44 243 GLN A O 1
ATOM 1898 N N . VAL A 1 244 ? 4.641 12.049 1.333 1.00 86.12 244 VAL A N 1
ATOM 1899 C CA . VAL A 1 244 ? 5.963 11.486 1.045 1.00 86.12 244 VAL A CA 1
ATOM 1900 C C . VAL A 1 244 ? 7.025 12.431 1.583 1.00 86.12 244 VAL A C 1
ATOM 1902 O O . VAL A 1 244 ? 7.019 13.631 1.308 1.00 86.12 244 VAL A O 1
ATOM 1905 N N . LYS A 1 245 ? 7.953 11.896 2.363 1.00 83.75 245 LYS A N 1
ATOM 1906 C CA . LYS A 1 245 ? 9.082 12.638 2.907 1.00 83.75 245 LYS A CA 1
ATOM 1907 C C . LYS A 1 245 ? 10.112 12.865 1.812 1.00 83.75 245 LYS A C 1
ATOM 1909 O O . LYS A 1 245 ? 10.572 11.899 1.222 1.00 83.75 245 LYS A O 1
ATOM 1914 N N . TRP A 1 246 ? 10.491 14.113 1.569 1.00 83.88 246 TRP A N 1
ATOM 1915 C CA . TRP A 1 246 ? 11.450 14.562 0.559 1.00 83.88 246 TRP A CA 1
ATOM 1916 C C . TRP A 1 246 ? 12.584 15.373 1.193 1.00 83.88 246 TRP A C 1
ATOM 1918 O O . TRP A 1 246 ? 12.445 15.901 2.295 1.00 83.88 246 TRP A O 1
ATOM 1928 N N . GLU A 1 247 ? 13.708 15.505 0.489 1.00 80.94 247 GLU A N 1
ATOM 1929 C CA . GLU A 1 247 ? 14.799 16.399 0.885 1.00 80.94 247 GLU A CA 1
ATOM 1930 C C . GLU A 1 247 ? 14.961 17.538 -0.127 1.00 80.94 247 GLU A C 1
ATOM 1932 O O . GLU A 1 247 ? 15.356 17.312 -1.279 1.00 80.94 247 GLU A O 1
ATOM 1937 N N . GLU A 1 248 ? 14.714 18.761 0.342 1.00 79.69 248 GLU A N 1
ATOM 1938 C CA . GLU A 1 248 ? 14.901 20.018 -0.383 1.00 79.69 248 GLU A CA 1
ATOM 1939 C C . GLU A 1 248 ? 15.956 20.866 0.346 1.00 79.69 248 GLU A C 1
ATOM 1941 O O . GLU A 1 248 ? 15.846 21.117 1.546 1.00 79.69 248 GLU A O 1
ATOM 1946 N N . ASP A 1 249 ? 17.020 21.266 -0.358 1.00 83.31 249 ASP A N 1
ATOM 1947 C CA . ASP A 1 249 ? 18.135 22.062 0.186 1.00 83.31 249 ASP A CA 1
ATOM 1948 C C . ASP A 1 249 ? 18.744 21.513 1.497 1.00 83.31 249 ASP A C 1
ATOM 1950 O O . ASP A 1 249 ? 19.117 22.261 2.407 1.00 83.31 249 ASP A O 1
ATOM 1954 N N . GLY A 1 250 ? 18.843 20.183 1.610 1.00 80.69 250 GLY A N 1
ATOM 1955 C CA . GLY A 1 250 ? 19.387 19.499 2.787 1.00 80.69 250 GLY A CA 1
ATOM 1956 C C . GLY A 1 250 ? 18.460 19.504 4.008 1.00 80.69 250 GLY A C 1
ATOM 1957 O O . GLY A 1 250 ? 18.916 19.222 5.119 1.00 80.69 250 GLY A O 1
ATOM 1958 N N . LYS A 1 251 ? 17.177 19.844 3.832 1.00 82.62 251 LYS A N 1
ATOM 1959 C CA . LYS A 1 251 ? 16.139 19.767 4.865 1.00 82.62 251 LYS A CA 1
ATOM 1960 C C . LYS A 1 251 ? 15.067 18.767 4.468 1.00 82.62 251 LYS A C 1
ATOM 1962 O O . LYS A 1 251 ? 14.618 18.740 3.326 1.00 82.62 251 LYS A O 1
ATOM 1967 N N . GLU A 1 252 ? 14.630 17.985 5.447 1.00 82.94 252 GLU A N 1
ATOM 1968 C CA . GLU A 1 252 ? 13.485 17.098 5.284 1.00 82.94 252 GLU A CA 1
ATOM 1969 C C . GLU A 1 252 ? 12.193 17.921 5.241 1.00 82.94 252 GLU A C 1
ATOM 1971 O O . GLU A 1 252 ? 11.937 18.754 6.116 1.00 82.94 252 GLU A O 1
ATOM 1976 N N . VAL A 1 253 ? 11.381 17.672 4.221 1.00 86.25 253 VAL A N 1
ATOM 1977 C CA . VAL A 1 253 ? 10.057 18.261 4.022 1.00 86.25 253 VAL A CA 1
ATOM 1978 C C . VAL A 1 253 ? 9.069 17.148 3.700 1.00 86.25 253 VAL A C 1
ATOM 1980 O O . VAL A 1 253 ? 9.434 16.145 3.100 1.00 86.25 253 VAL A O 1
ATOM 1983 N N . TRP A 1 254 ? 7.812 17.308 4.091 1.00 86.38 254 TRP A N 1
ATOM 1984 C CA . TRP A 1 254 ? 6.746 16.394 3.680 1.00 86.38 254 TRP A CA 1
ATOM 1985 C C . TRP A 1 254 ? 6.079 16.933 2.417 1.00 86.38 254 TRP A C 1
ATOM 1987 O O . TRP A 1 254 ? 5.946 18.144 2.268 1.00 86.38 254 TRP A O 1
ATOM 1997 N N . VAL A 1 255 ? 5.689 16.064 1.493 1.00 87.06 255 VAL A N 1
ATOM 1998 C CA . VAL A 1 255 ? 5.042 16.422 0.226 1.00 87.06 255 VAL A CA 1
ATOM 1999 C C . VAL A 1 255 ? 3.710 15.695 0.154 1.00 87.06 255 VAL A C 1
ATOM 2001 O O . VAL A 1 255 ? 3.684 14.468 0.185 1.00 87.06 255 VAL A O 1
ATOM 2004 N N . ASP A 1 256 ? 2.614 16.443 0.043 1.00 88.25 256 ASP A N 1
ATOM 2005 C CA . ASP A 1 256 ? 1.286 15.852 -0.125 1.00 88.25 256 ASP A CA 1
ATOM 2006 C C . ASP A 1 256 ? 1.175 15.196 -1.504 1.00 88.25 256 ASP A C 1
ATOM 2008 O O . ASP A 1 256 ? 1.431 15.827 -2.540 1.00 88.25 256 ASP A O 1
ATOM 2012 N N . VAL A 1 257 ? 0.730 13.944 -1.528 1.00 88.69 257 VAL A N 1
ATOM 2013 C CA . VAL A 1 257 ? 0.309 13.287 -2.762 1.00 88.69 257 VAL A CA 1
ATOM 2014 C C . VAL A 1 257 ? -1.130 13.701 -3.029 1.00 88.69 257 VAL A C 1
ATOM 2016 O O . VAL A 1 257 ? -2.039 13.403 -2.262 1.00 88.69 257 VAL A O 1
ATOM 2019 N N . LYS A 1 258 ? -1.331 14.469 -4.102 1.00 90.56 258 LYS A N 1
ATOM 2020 C CA . LYS A 1 258 ? -2.664 14.927 -4.505 1.00 90.56 258 LYS A CA 1
ATOM 2021 C C . LYS A 1 258 ? -3.364 13.808 -5.280 1.00 90.56 258 LYS A C 1
ATOM 2023 O O . LYS A 1 258 ? -2.837 13.462 -6.345 1.00 90.56 258 LYS A O 1
ATOM 2028 N N . PRO A 1 259 ? -4.536 13.328 -4.826 1.00 88.38 259 PRO A N 1
ATOM 2029 C CA . PRO A 1 259 ? -5.253 12.269 -5.521 1.00 88.38 259 PRO A CA 1
ATOM 2030 C C . PRO A 1 259 ? -5.650 12.682 -6.933 1.00 88.38 259 PRO A C 1
ATOM 2032 O O . PRO A 1 259 ? -6.235 13.750 -7.150 1.00 88.38 259 PRO A O 1
ATOM 2035 N N . ILE A 1 260 ? -5.356 11.817 -7.901 1.00 93.69 260 ILE A N 1
ATOM 2036 C CA . ILE A 1 260 ? -5.817 11.945 -9.284 1.00 93.69 260 ILE A CA 1
ATOM 2037 C C . ILE A 1 260 ? -6.867 10.854 -9.528 1.00 93.69 260 ILE A C 1
ATOM 2039 O O . ILE A 1 260 ? -6.566 9.677 -9.328 1.00 93.69 2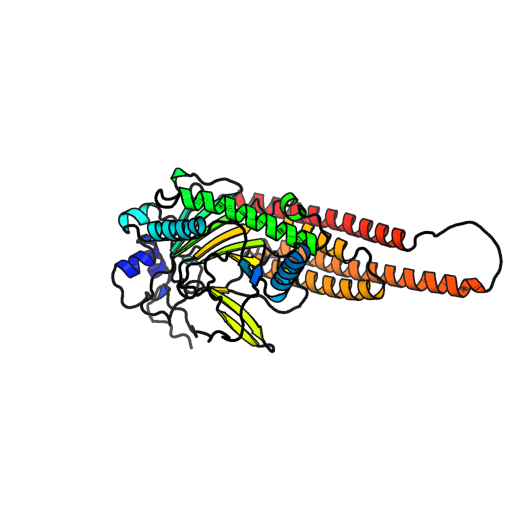60 ILE A O 1
ATOM 2043 N N . PRO A 1 261 ? -8.088 11.196 -9.986 1.00 91.75 261 PRO A N 1
ATOM 2044 C CA . PRO A 1 261 ? -9.121 10.203 -10.257 1.00 91.75 261 PRO A CA 1
ATOM 2045 C C . PRO A 1 261 ? -8.643 9.082 -11.181 1.00 91.75 261 PRO A C 1
ATOM 2047 O O . PRO A 1 261 ? -8.267 9.321 -12.329 1.00 91.75 261 PRO A O 1
ATOM 2050 N N . GLY A 1 262 ? -8.683 7.857 -10.661 1.00 91.50 262 GLY A N 1
ATOM 2051 C CA . GLY A 1 262 ? -8.277 6.653 -11.374 1.00 91.50 262 GLY A CA 1
ATOM 2052 C C . GLY A 1 262 ? -6.772 6.446 -11.502 1.00 91.50 262 GLY A C 1
ATOM 2053 O O . GLY A 1 262 ? -6.402 5.477 -12.144 1.00 91.50 262 GLY A O 1
ATOM 2054 N N . ALA A 1 263 ? -5.916 7.301 -10.936 1.00 95.12 263 ALA A N 1
ATOM 2055 C CA . ALA A 1 263 ? -4.478 7.052 -10.921 1.00 95.12 263 ALA A CA 1
ATOM 2056 C C . ALA A 1 263 ? -4.104 5.987 -9.884 1.00 95.12 263 ALA A C 1
ATOM 2058 O O . ALA A 1 263 ? -4.760 5.841 -8.852 1.00 95.12 263 ALA A O 1
ATOM 2059 N N . LEU A 1 264 ? -3.015 5.270 -10.151 1.00 95.06 264 LEU A N 1
ATOM 2060 C CA . LEU A 1 264 ? -2.379 4.379 -9.181 1.00 95.06 264 LEU A CA 1
ATOM 2061 C C . LEU A 1 264 ? -1.163 5.077 -8.594 1.00 95.06 264 LEU A C 1
ATOM 2063 O O . LEU A 1 264 ? -0.423 5.726 -9.327 1.00 95.06 264 LEU A O 1
ATOM 2067 N N . ILE A 1 265 ? -0.893 4.893 -7.312 1.00 93.06 265 ILE A N 1
ATOM 2068 C CA . ILE A 1 265 ? 0.375 5.308 -6.716 1.00 93.06 265 ILE A CA 1
ATOM 2069 C C . ILE A 1 265 ? 1.306 4.105 -6.715 1.00 93.06 265 ILE A C 1
ATOM 2071 O O . ILE A 1 265 ? 0.953 3.023 -6.249 1.00 93.06 265 ILE A O 1
ATOM 2075 N N . ILE A 1 266 ? 2.501 4.296 -7.255 1.00 92.81 266 ILE A N 1
ATOM 2076 C CA . ILE A 1 266 ? 3.553 3.292 -7.267 1.00 92.81 266 ILE A CA 1
ATOM 2077 C C . ILE A 1 266 ? 4.672 3.776 -6.362 1.00 92.81 266 ILE A C 1
ATOM 2079 O O . ILE A 1 266 ? 5.167 4.890 -6.544 1.00 92.81 266 ILE A O 1
ATOM 2083 N N . ASN A 1 267 ? 5.107 2.928 -5.432 1.00 85.81 267 ASN A N 1
ATOM 2084 C CA . ASN A 1 267 ? 6.327 3.172 -4.674 1.00 85.81 267 ASN A CA 1
ATOM 2085 C C . ASN A 1 267 ? 7.303 2.010 -4.759 1.00 85.81 267 ASN A C 1
ATOM 2087 O O . ASN A 1 267 ? 6.929 0.834 -4.748 1.00 85.81 267 ASN A O 1
ATOM 2091 N N . THR A 1 268 ? 8.579 2.368 -4.849 1.00 81.75 268 THR A N 1
ATOM 2092 C CA . THR A 1 268 ? 9.687 1.429 -4.760 1.00 81.75 268 THR A CA 1
ATOM 2093 C C . THR A 1 268 ? 10.009 1.227 -3.290 1.00 81.75 268 THR A C 1
ATOM 2095 O O . THR A 1 268 ? 10.319 2.175 -2.566 1.00 81.75 268 THR A O 1
ATOM 2098 N N . GLY A 1 269 ? 9.875 -0.010 -2.820 1.00 67.12 269 GLY A N 1
ATOM 2099 C CA . GLY A 1 269 ? 10.186 -0.329 -1.434 1.00 67.12 269 GLY A CA 1
ATOM 2100 C C . GLY A 1 269 ? 11.694 -0.389 -1.192 1.00 67.12 269 GLY A C 1
ATOM 2101 O O . GLY A 1 269 ? 12.510 -0.239 -2.110 1.00 67.12 269 GLY A O 1
ATOM 2102 N N . ASP A 1 270 ? 12.065 -0.641 0.060 1.00 60.88 270 ASP A N 1
ATOM 2103 C CA . ASP A 1 270 ? 13.449 -0.678 0.544 1.00 60.88 270 ASP A CA 1
ATOM 2104 C C . ASP A 1 270 ? 14.348 -1.586 -0.297 1.00 60.88 270 ASP A C 1
ATOM 2106 O O . ASP A 1 270 ? 15.549 -1.350 -0.406 1.00 60.88 270 ASP A O 1
ATOM 2110 N N . ILE A 1 271 ? 13.765 -2.628 -0.893 1.00 54.06 271 ILE A N 1
ATOM 2111 C CA . ILE A 1 271 ? 14.490 -3.561 -1.741 1.00 54.06 271 ILE A CA 1
ATOM 2112 C C . ILE A 1 271 ? 14.951 -2.862 -3.034 1.00 54.06 271 ILE A C 1
ATOM 2114 O O . ILE A 1 271 ? 16.091 -3.038 -3.420 1.00 54.06 271 ILE A O 1
ATOM 2118 N N . LEU A 1 272 ? 14.153 -2.016 -3.693 1.00 54.47 272 LEU A N 1
ATOM 2119 C CA . LEU A 1 272 ? 14.582 -1.337 -4.932 1.00 54.47 272 LEU A CA 1
ATOM 2120 C C . LEU A 1 272 ? 15.390 -0.051 -4.697 1.00 54.47 272 LEU A C 1
ATOM 2122 O O . LEU A 1 272 ? 16.241 0.291 -5.519 1.00 54.47 272 LEU A O 1
ATOM 2126 N N . GLN A 1 273 ? 15.167 0.662 -3.587 1.00 49.44 273 GLN A N 1
ATOM 2127 C CA . GLN A 1 273 ? 15.814 1.963 -3.329 1.00 49.44 273 GLN A CA 1
ATOM 2128 C C . GLN A 1 273 ? 17.342 1.888 -3.166 1.00 49.44 273 GLN A C 1
ATOM 2130 O O . GLN A 1 273 ? 18.031 2.903 -3.230 1.00 49.44 273 GLN A O 1
ATOM 2135 N N . VAL A 1 274 ? 17.899 0.688 -3.022 1.00 41.44 274 VAL A N 1
ATOM 2136 C CA . VAL A 1 274 ? 19.347 0.464 -2.947 1.00 41.44 274 VAL A CA 1
ATOM 2137 C C . VAL A 1 274 ? 20.055 0.761 -4.278 1.00 41.44 274 VAL A C 1
ATOM 2139 O O . VAL A 1 274 ? 21.245 1.062 -4.276 1.00 41.44 274 VAL A O 1
ATOM 2142 N N . GLU A 1 275 ? 19.358 0.731 -5.418 1.00 34.41 275 GLU A N 1
ATOM 2143 C CA . GLU A 1 275 ? 19.977 0.965 -6.735 1.00 34.41 275 GLU A CA 1
ATOM 2144 C C . GLU A 1 275 ? 20.077 2.446 -7.141 1.00 34.41 275 GLU A C 1
ATOM 2146 O O . GLU A 1 275 ? 20.822 2.806 -8.063 1.00 34.41 275 GLU A O 1
ATOM 2151 N N . ALA A 1 276 ? 19.373 3.340 -6.444 1.00 31.06 276 ALA A N 1
ATOM 2152 C CA . ALA A 1 276 ? 19.421 4.771 -6.704 1.00 31.06 276 ALA A CA 1
ATOM 2153 C C . ALA A 1 276 ? 20.662 5.384 -6.038 1.00 31.06 276 ALA A C 1
ATOM 2155 O O . ALA A 1 276 ? 20.638 5.820 -4.896 1.00 31.06 276 ALA A O 1
ATOM 2156 N N . THR A 1 277 ? 21.787 5.402 -6.753 1.00 29.45 277 THR A N 1
ATOM 2157 C CA . THR A 1 277 ? 23.057 6.006 -6.317 1.00 29.45 277 THR A CA 1
ATOM 2158 C C . THR A 1 277 ? 22.890 7.443 -5.792 1.00 29.45 277 THR A C 1
ATOM 2160 O O . THR A 1 277 ? 22.941 8.397 -6.573 1.00 29.45 277 THR A O 1
ATOM 2163 N N . THR A 1 278 ? 22.720 7.625 -4.482 1.00 26.83 278 THR A N 1
ATOM 2164 C CA . THR A 1 278 ? 23.220 8.761 -3.687 1.00 26.83 278 THR A CA 1
ATOM 2165 C C . THR A 1 278 ? 23.166 8.401 -2.190 1.00 26.83 278 THR A C 1
ATOM 2167 O O . THR A 1 278 ? 22.213 7.762 -1.762 1.00 26.83 278 THR A O 1
ATOM 2170 N N . PRO A 1 279 ? 24.151 8.790 -1.354 1.00 27.55 279 PRO A N 1
ATOM 2171 C CA . PRO A 1 279 ? 24.171 8.489 0.090 1.00 27.55 279 PRO A CA 1
ATOM 2172 C C . PRO A 1 279 ? 23.090 9.191 0.934 1.00 27.55 279 PRO A C 1
ATOM 2174 O O . PRO A 1 279 ? 23.203 9.244 2.157 1.00 27.55 279 PRO A O 1
ATOM 2177 N N . GLN A 1 280 ? 22.069 9.769 0.312 1.00 33.03 280 GLN A N 1
ATOM 2178 C CA . GLN A 1 280 ? 21.002 10.512 0.966 1.00 33.03 280 GLN A CA 1
ATOM 2179 C C . GLN A 1 280 ? 19.680 10.130 0.308 1.00 33.03 280 GLN A C 1
ATOM 2181 O O . GLN A 1 280 ? 19.649 9.900 -0.897 1.00 33.03 280 GLN A O 1
ATOM 2186 N N . LYS A 1 281 ? 18.612 10.181 1.112 1.00 38.72 281 LYS A N 1
ATOM 2187 C CA . LYS A 1 281 ? 17.188 10.112 0.741 1.00 38.72 281 LYS A CA 1
ATOM 2188 C C . LYS A 1 281 ? 16.538 8.728 0.847 1.00 38.72 281 LYS A C 1
ATOM 2190 O O . LYS A 1 281 ? 16.351 8.004 -0.122 1.00 38.72 281 LYS A O 1
ATOM 2195 N N . ARG A 1 282 ? 16.142 8.400 2.081 1.00 37.34 282 ARG A N 1
ATOM 2196 C CA . ARG A 1 282 ? 15.034 7.475 2.351 1.00 37.34 282 ARG A CA 1
ATOM 2197 C C . ARG A 1 282 ? 13.751 8.299 2.346 1.00 37.34 282 ARG A C 1
ATOM 2199 O O . ARG A 1 282 ? 13.648 9.239 3.133 1.00 37.34 282 ARG A O 1
ATOM 2206 N N . HIS A 1 283 ? 12.806 7.951 1.485 1.00 45.84 283 HIS A N 1
ATOM 2207 C CA . HIS A 1 283 ? 11.513 8.627 1.409 1.00 45.84 283 HIS A CA 1
ATOM 2208 C C . HIS A 1 283 ? 10.523 7.837 2.264 1.00 45.84 283 HIS A C 1
ATOM 2210 O O . HIS A 1 283 ? 9.911 6.873 1.807 1.00 45.84 283 HIS A O 1
ATOM 2216 N N . GLY A 1 284 ? 10.462 8.189 3.549 1.00 35.16 284 GLY A N 1
ATOM 2217 C CA . GLY A 1 284 ? 9.396 7.721 4.429 1.00 35.16 284 GLY A CA 1
ATOM 2218 C C . GLY A 1 284 ? 8.047 8.231 3.933 1.00 35.16 284 GLY A C 1
ATOM 2219 O O . GLY A 1 284 ? 7.984 9.276 3.285 1.00 35.16 284 GLY A O 1
ATOM 2220 N N . HIS A 1 285 ? 6.974 7.503 4.201 1.00 45.06 285 HIS A N 1
ATOM 2221 C CA . HIS A 1 285 ? 5.628 7.999 3.958 1.00 45.06 285 HIS A CA 1
ATOM 2222 C C . HIS A 1 285 ? 4.771 7.881 5.213 1.00 45.06 285 HIS A C 1
ATOM 2224 O O . HIS A 1 285 ? 4.958 6.993 6.050 1.00 45.06 285 HIS A O 1
ATOM 2230 N N . ASP A 1 286 ? 3.849 8.822 5.327 1.00 44.91 286 ASP A N 1
ATOM 2231 C CA . ASP A 1 286 ? 2.825 8.909 6.358 1.00 44.91 286 ASP A CA 1
ATOM 2232 C C . ASP A 1 286 ? 1.479 9.096 5.638 1.00 44.91 286 ASP A C 1
ATOM 2234 O O . ASP A 1 286 ? 1.440 9.473 4.468 1.00 44.91 286 ASP A O 1
ATOM 2238 N N . ILE A 1 287 ? 0.377 8.772 6.290 1.00 50.44 287 ILE A N 1
ATOM 2239 C CA . ILE A 1 287 ? -0.981 8.932 5.787 1.00 50.44 287 ILE A CA 1
ATOM 2240 C C . ILE A 1 287 ? -1.748 9.703 6.858 1.00 50.44 287 ILE A C 1
ATOM 2242 O O . ILE A 1 287 ? -2.058 9.182 7.935 1.00 50.44 287 ILE A O 1
ATOM 2246 N N . ASP A 1 288 ? -2.066 10.951 6.533 1.00 50.44 288 ASP A N 1
ATOM 2247 C CA . ASP A 1 288 ? -3.183 11.680 7.113 1.00 50.44 288 ASP A CA 1
ATOM 2248 C C . ASP A 1 288 ? -4.494 11.023 6.644 1.00 50.44 288 ASP A C 1
ATOM 2250 O O . ASP A 1 288 ? -4.556 10.398 5.592 1.00 50.44 288 ASP A O 1
ATOM 2254 N N . LEU A 1 289 ? -5.530 11.089 7.466 1.00 45.28 289 LEU A N 1
ATOM 2255 C CA . LEU A 1 289 ? -6.719 10.230 7.396 1.00 45.28 289 LEU A CA 1
ATOM 2256 C C . LEU A 1 289 ? -7.372 10.162 5.989 1.00 45.28 289 LEU A C 1
ATOM 2258 O O . LEU A 1 289 ? -7.962 11.147 5.548 1.00 45.28 289 LEU A O 1
ATOM 2262 N N . GLY A 1 290 ? -7.363 8.985 5.346 1.00 39.50 290 GLY A N 1
ATOM 2263 C CA . GLY A 1 290 ? -8.091 8.707 4.093 1.00 39.50 290 GLY A CA 1
ATOM 2264 C C . GLY A 1 290 ? -8.042 7.229 3.686 1.00 39.50 290 GLY A C 1
ATOM 2265 O O . GLY A 1 290 ? -7.049 6.561 3.950 1.00 39.50 290 GLY A O 1
ATOM 2266 N N . ASP A 1 291 ? -9.109 6.679 3.092 1.00 43.28 291 ASP A N 1
ATOM 2267 C CA . ASP A 1 291 ? -9.216 5.237 2.810 1.00 43.28 291 ASP A CA 1
ATOM 2268 C C . ASP A 1 291 ? -8.239 4.804 1.701 1.00 43.28 291 ASP A C 1
ATOM 2270 O O . ASP A 1 291 ? -8.270 5.333 0.589 1.00 43.28 291 ASP A O 1
ATOM 2274 N N . GLY A 1 292 ? -7.397 3.800 1.976 1.00 46.78 292 GLY A N 1
ATOM 2275 C CA . GLY A 1 292 ? -6.351 3.353 1.050 1.00 46.78 292 GLY A CA 1
ATOM 2276 C C . GLY A 1 292 ? -6.243 1.835 0.964 1.00 46.78 292 GLY A C 1
ATOM 2277 O O . GLY A 1 292 ? -6.292 1.126 1.970 1.00 46.78 292 GLY A O 1
ATOM 2278 N N . VAL A 1 293 ? -6.068 1.308 -0.244 1.00 50.00 293 VAL A N 1
ATOM 2279 C CA . VAL A 1 293 ? -5.859 -0.126 -0.483 1.00 50.00 293 VAL A CA 1
ATOM 2280 C C . VAL A 1 293 ? -4.512 -0.300 -1.159 1.00 50.00 293 VAL A C 1
ATOM 2282 O O . VAL A 1 293 ? -4.361 -0.002 -2.343 1.00 50.00 293 VAL A O 1
ATOM 2285 N N . SER A 1 294 ? -3.526 -0.799 -0.417 1.00 55.31 294 SER A N 1
ATOM 2286 C CA . SER A 1 294 ? -2.205 -1.105 -0.963 1.00 55.31 294 SER A CA 1
ATOM 2287 C C . SER A 1 294 ? -2.063 -2.590 -1.275 1.00 55.31 294 SER A C 1
ATOM 2289 O O . SER A 1 294 ? -2.436 -3.461 -0.486 1.00 55.31 294 SER A O 1
ATOM 2291 N N . ILE A 1 295 ? -1.503 -2.901 -2.443 1.00 53.00 295 ILE A N 1
ATOM 2292 C CA . ILE A 1 295 ? -0.983 -4.230 -2.761 1.00 53.00 295 ILE A CA 1
ATOM 2293 C C . ILE A 1 295 ? 0.536 -4.163 -2.754 1.00 53.00 295 ILE A C 1
ATOM 2295 O O . ILE A 1 295 ? 1.144 -3.425 -3.524 1.00 53.00 295 ILE A O 1
ATOM 2299 N N . ASN A 1 296 ? 1.142 -5.001 -1.920 1.00 54.41 296 ASN A N 1
ATOM 2300 C CA . ASN A 1 296 ? 2.582 -5.106 -1.754 1.00 54.41 296 ASN A CA 1
ATOM 2301 C C . ASN A 1 296 ? 3.087 -6.354 -2.486 1.00 54.41 296 ASN A C 1
ATOM 2303 O O . ASN A 1 296 ? 2.706 -7.478 -2.133 1.00 54.41 296 ASN A O 1
ATOM 2307 N N . ALA A 1 297 ? 3.991 -6.174 -3.450 1.00 48.88 297 ALA A N 1
ATOM 2308 C CA . ALA A 1 297 ? 4.804 -7.249 -4.008 1.00 48.88 297 ALA A CA 1
ATOM 2309 C C . ALA A 1 297 ? 6.120 -7.340 -3.222 1.00 48.88 297 ALA A C 1
ATOM 2311 O O . ALA A 1 297 ? 6.969 -6.447 -3.250 1.00 48.88 297 ALA A O 1
ATOM 2312 N N . VAL A 1 298 ? 6.286 -8.427 -2.476 1.00 46.50 298 VAL A N 1
ATOM 2313 C CA . VAL A 1 298 ? 7.477 -8.726 -1.685 1.00 46.50 298 VAL A CA 1
ATOM 2314 C C . VAL A 1 298 ? 8.364 -9.673 -2.484 1.00 46.50 298 VAL A C 1
ATOM 2316 O O . VAL A 1 298 ? 8.065 -10.861 -2.624 1.00 46.50 298 VAL A O 1
ATOM 2319 N N . ALA A 1 299 ? 9.491 -9.154 -2.968 1.00 44.25 299 ALA A N 1
ATOM 2320 C CA . ALA A 1 299 ? 10.554 -9.987 -3.508 1.00 44.25 299 ALA A CA 1
ATOM 2321 C C . ALA A 1 299 ? 11.317 -10.691 -2.379 1.00 44.25 299 ALA A C 1
ATOM 2323 O O . ALA A 1 299 ? 11.502 -10.143 -1.289 1.00 44.25 299 ALA A O 1
ATOM 2324 N N . SER A 1 300 ? 11.796 -11.910 -2.635 1.00 44.59 300 SER A N 1
ATOM 2325 C CA . SER A 1 300 ? 12.694 -12.571 -1.687 1.00 44.59 300 SER A CA 1
ATOM 2326 C C . SER A 1 300 ? 14.048 -11.836 -1.635 1.00 44.59 300 SER A C 1
ATOM 2328 O O . SER A 1 300 ? 14.516 -11.353 -2.666 1.00 44.59 300 SER A O 1
ATOM 2330 N N . PRO A 1 301 ? 14.748 -11.794 -0.487 1.00 44.78 301 PRO A N 1
ATOM 2331 C CA . PRO A 1 301 ? 16.090 -11.205 -0.417 1.00 44.78 301 PRO A CA 1
ATOM 2332 C C . PRO A 1 301 ? 17.104 -11.827 -1.399 1.00 44.78 301 PRO A C 1
ATOM 2334 O O . PRO A 1 301 ? 18.003 -11.136 -1.865 1.00 44.78 301 PRO A O 1
ATOM 2337 N N . LYS A 1 302 ? 16.929 -13.109 -1.772 1.00 44.38 302 LYS A N 1
ATOM 2338 C CA . LYS A 1 302 ? 17.734 -13.781 -2.813 1.00 44.38 302 LYS A CA 1
ATOM 2339 C C . LYS A 1 302 ? 17.500 -13.191 -4.209 1.00 44.38 302 LYS A C 1
ATOM 2341 O O . LYS A 1 302 ? 18.422 -13.137 -5.016 1.00 44.38 302 LYS A O 1
ATOM 2346 N N . ALA A 1 303 ? 16.264 -12.781 -4.493 1.00 54.00 303 ALA A N 1
ATOM 2347 C CA . ALA A 1 303 ? 15.879 -12.173 -5.761 1.00 54.00 303 ALA A CA 1
ATOM 2348 C C . ALA A 1 303 ? 16.598 -10.841 -5.968 1.00 54.00 303 ALA A C 1
ATOM 2350 O O . ALA A 1 303 ? 17.189 -10.588 -7.015 1.00 54.00 303 ALA A O 1
ATOM 2351 N N . PHE A 1 304 ? 16.583 -10.034 -4.909 1.00 52.50 304 PHE A N 1
ATOM 2352 C CA . PHE A 1 304 ? 17.172 -8.709 -4.870 1.00 52.50 304 PHE A CA 1
ATOM 2353 C C . PHE A 1 304 ? 18.674 -8.704 -5.178 1.00 52.50 304 PHE A C 1
ATOM 2355 O O . PHE A 1 304 ? 19.127 -7.926 -6.012 1.00 52.50 304 PHE A O 1
ATOM 2362 N N . GLU A 1 305 ? 19.444 -9.605 -4.565 1.00 51.53 305 GLU A N 1
ATOM 2363 C CA . GLU A 1 305 ? 20.895 -9.671 -4.767 1.00 51.53 305 GLU A CA 1
ATOM 2364 C C . GLU A 1 305 ? 21.275 -9.988 -6.222 1.00 51.53 305 GLU A C 1
ATOM 2366 O O . GLU A 1 305 ? 22.184 -9.376 -6.784 1.00 51.53 305 GLU A O 1
ATOM 2371 N N . ALA A 1 306 ? 20.566 -10.928 -6.855 1.00 58.81 306 ALA A N 1
ATOM 2372 C CA . ALA A 1 306 ? 20.844 -11.289 -8.240 1.00 58.81 306 ALA A CA 1
ATOM 2373 C C . ALA A 1 306 ? 20.514 -10.141 -9.200 1.00 58.81 306 ALA A C 1
ATOM 2375 O O . ALA A 1 306 ? 21.302 -9.877 -10.103 1.00 58.81 306 ALA A O 1
ATOM 2376 N N . ILE A 1 307 ? 19.392 -9.446 -8.972 1.00 59.62 307 ILE A N 1
ATOM 2377 C CA . ILE A 1 307 ? 19.003 -8.267 -9.754 1.00 59.62 307 ILE A CA 1
ATOM 2378 C C . ILE A 1 307 ? 20.073 -7.184 -9.631 1.00 59.62 307 ILE A C 1
ATOM 2380 O O . ILE A 1 307 ? 20.523 -6.683 -10.655 1.00 59.62 307 ILE A O 1
ATOM 2384 N N . LEU A 1 308 ? 20.545 -6.910 -8.409 1.00 55.00 308 LEU A N 1
ATOM 2385 C CA . LEU A 1 308 ? 21.587 -5.916 -8.155 1.00 55.00 308 LEU A CA 1
ATOM 2386 C C . LEU A 1 308 ? 22.888 -6.239 -8.893 1.00 55.00 308 LEU A C 1
ATOM 2388 O O . LEU A 1 308 ? 23.482 -5.376 -9.540 1.00 55.00 308 LEU A O 1
ATOM 2392 N N . LEU A 1 309 ? 23.342 -7.490 -8.816 1.00 56.34 309 LEU A N 1
ATOM 2393 C CA . LEU A 1 309 ? 24.555 -7.918 -9.510 1.00 56.34 309 LEU A CA 1
ATOM 2394 C C . LEU A 1 309 ? 24.399 -7.850 -11.030 1.00 56.34 309 LEU A C 1
ATOM 2396 O O . LEU A 1 309 ? 25.325 -7.401 -11.701 1.00 56.34 309 LEU A O 1
ATOM 2400 N N . ASP A 1 310 ? 23.248 -8.251 -11.569 1.00 59.09 310 ASP A N 1
ATOM 2401 C CA . ASP A 1 310 ? 22.993 -8.180 -13.007 1.00 59.09 310 ASP A CA 1
ATOM 2402 C C . ASP A 1 310 ? 22.865 -6.733 -13.493 1.00 59.09 310 ASP A C 1
ATOM 2404 O O . ASP A 1 310 ? 23.380 -6.415 -14.561 1.00 59.09 310 ASP A O 1
ATOM 2408 N N . ALA A 1 311 ? 22.226 -5.846 -12.725 1.00 55.06 311 ALA A N 1
ATOM 2409 C CA . ALA A 1 311 ? 22.101 -4.424 -13.047 1.00 55.06 311 ALA A CA 1
ATOM 2410 C C . ALA A 1 311 ? 23.472 -3.739 -13.038 1.00 55.06 311 ALA A C 1
ATOM 2412 O O . ALA A 1 311 ? 23.812 -2.995 -13.961 1.00 55.06 311 ALA A O 1
ATOM 2413 N N . ILE A 1 312 ? 24.302 -4.042 -12.034 1.00 54.38 312 ILE A N 1
ATOM 2414 C CA . ILE A 1 312 ? 25.706 -3.621 -11.990 1.00 54.38 312 ILE A CA 1
ATOM 2415 C C . ILE A 1 312 ? 26.443 -4.135 -13.228 1.00 54.38 312 ILE A C 1
ATOM 2417 O O . ILE A 1 312 ? 27.126 -3.368 -13.903 1.00 54.38 312 ILE A O 1
ATOM 2421 N N . GLU A 1 313 ? 26.298 -5.414 -13.558 1.00 54.62 313 GLU A N 1
ATOM 2422 C CA . GLU A 1 313 ? 26.966 -6.022 -14.702 1.00 54.62 313 GLU A CA 1
ATOM 2423 C C . GLU A 1 313 ? 26.524 -5.387 -16.031 1.00 54.62 313 GLU A C 1
ATOM 2425 O O . GLU A 1 313 ? 27.371 -4.999 -16.837 1.00 54.62 313 GLU A O 1
ATOM 2430 N N . ALA A 1 314 ? 25.220 -5.200 -16.241 1.00 56.75 314 ALA A N 1
ATOM 2431 C CA . ALA A 1 314 ? 24.641 -4.536 -17.408 1.00 56.75 314 ALA A CA 1
ATOM 2432 C C . ALA A 1 314 ? 25.141 -3.095 -17.551 1.00 56.75 314 ALA A C 1
ATOM 2434 O O . ALA A 1 314 ? 25.487 -2.664 -18.651 1.00 56.75 314 ALA A O 1
ATOM 2435 N N . ARG A 1 315 ? 25.263 -2.376 -16.433 1.00 54.31 315 ARG A N 1
ATOM 2436 C CA . ARG A 1 315 ? 25.749 -0.994 -16.396 1.00 54.31 315 ARG A CA 1
ATOM 2437 C C . ARG A 1 315 ? 27.246 -0.883 -16.654 1.00 54.31 315 ARG A C 1
ATOM 2439 O O . ARG A 1 315 ? 27.686 0.108 -17.226 1.00 54.31 315 ARG A O 1
ATOM 2446 N N . LEU A 1 316 ? 28.031 -1.875 -16.237 1.00 50.94 316 LEU A N 1
ATOM 2447 C CA . LEU A 1 316 ? 29.477 -1.914 -16.466 1.00 50.94 316 LEU A CA 1
ATOM 2448 C C . LEU A 1 316 ? 29.828 -2.411 -17.878 1.00 50.94 316 LEU A C 1
ATOM 2450 O O . LEU A 1 316 ? 30.876 -2.037 -18.419 1.00 50.94 316 LEU A O 1
ATOM 2454 N N . ARG A 1 317 ? 28.959 -3.215 -18.505 1.00 53.47 317 ARG A N 1
ATOM 2455 C CA . ARG A 1 317 ? 29.132 -3.700 -19.880 1.00 53.47 317 ARG A CA 1
ATOM 2456 C C . ARG A 1 317 ? 29.206 -2.525 -20.860 1.00 53.47 317 ARG A C 1
ATOM 2458 O O . ARG A 1 317 ? 28.307 -1.704 -20.983 1.00 53.47 317 ARG A O 1
ATOM 2465 N N . GLY A 1 318 ? 30.303 -2.467 -21.615 1.00 45.28 318 GLY A N 1
ATOM 2466 C CA . GLY A 1 318 ? 30.480 -1.505 -22.704 1.00 45.28 318 GLY A CA 1
ATOM 2467 C C . GLY A 1 318 ? 31.059 -0.138 -22.318 1.00 45.28 318 GLY A C 1
ATOM 2468 O O . GLY A 1 318 ? 31.356 0.628 -23.240 1.00 45.28 318 GLY A O 1
ATOM 2469 N N . LEU A 1 319 ? 31.296 0.142 -21.030 1.00 48.16 319 LEU A N 1
ATOM 2470 C CA . LEU A 1 319 ? 31.862 1.413 -20.559 1.00 48.16 319 LEU A CA 1
ATOM 2471 C C . LEU A 1 319 ? 33.340 1.613 -20.943 1.00 48.16 319 LEU A C 1
ATOM 2473 O O . LEU A 1 319 ? 34.134 0.674 -21.029 1.00 48.16 319 LEU A O 1
ATOM 2477 N N . GLY A 1 320 ? 33.723 2.876 -21.159 1.00 43.75 320 GLY A N 1
ATOM 2478 C CA . GLY A 1 320 ? 35.119 3.297 -21.307 1.00 43.75 320 GLY A CA 1
ATOM 2479 C C . GLY A 1 320 ? 35.863 3.347 -19.964 1.00 43.75 320 GLY A C 1
ATOM 2480 O O . GLY A 1 320 ? 35.251 3.340 -18.904 1.00 43.75 320 GLY A O 1
ATOM 2481 N N . LYS A 1 321 ? 37.201 3.425 -20.000 1.00 42.75 321 LYS A N 1
ATOM 2482 C CA . LYS A 1 321 ? 38.083 3.313 -18.817 1.00 42.75 321 LYS A CA 1
ATOM 2483 C C . LYS A 1 321 ? 37.745 4.289 -17.675 1.00 42.75 321 LYS A C 1
ATOM 2485 O O . LYS A 1 321 ? 37.721 3.876 -16.520 1.00 42.75 321 LYS A O 1
ATOM 2490 N N . ASP A 1 322 ? 37.505 5.557 -17.996 1.00 41.66 322 ASP A N 1
ATOM 2491 C CA . ASP A 1 322 ? 37.274 6.607 -16.992 1.00 41.66 322 ASP A CA 1
ATOM 2492 C C . ASP A 1 322 ? 35.833 6.559 -16.446 1.00 41.66 322 ASP A C 1
ATOM 2494 O O . ASP A 1 322 ? 35.598 6.764 -15.257 1.00 41.66 322 ASP A O 1
ATOM 2498 N N . GLU A 1 323 ? 34.883 6.166 -17.298 1.00 45.09 323 GLU A N 1
ATOM 2499 C CA . GLU A 1 323 ? 33.481 5.916 -16.948 1.00 45.09 323 GLU A CA 1
ATOM 2500 C C . GLU A 1 323 ? 33.359 4.716 -15.992 1.00 45.09 323 GLU A C 1
ATOM 2502 O O . GLU A 1 323 ? 32.669 4.781 -14.977 1.00 45.09 323 GLU A O 1
ATOM 2507 N N . LEU A 1 324 ? 34.111 3.643 -16.265 1.00 44.97 324 LEU A N 1
ATOM 2508 C CA . LEU A 1 324 ? 34.166 2.434 -15.444 1.00 44.97 324 LEU A CA 1
ATOM 2509 C C . LEU A 1 324 ? 34.707 2.726 -14.034 1.00 44.97 324 LEU A C 1
ATOM 2511 O O . LEU A 1 324 ? 34.137 2.262 -13.051 1.00 44.97 324 LEU A O 1
ATOM 2515 N N . ALA A 1 325 ? 35.771 3.527 -13.912 1.00 42.78 325 ALA A N 1
ATOM 2516 C CA . ALA A 1 325 ? 36.367 3.876 -12.618 1.00 42.78 325 ALA A CA 1
ATOM 2517 C C . ALA A 1 325 ? 35.422 4.711 -11.729 1.00 42.78 325 ALA A C 1
ATOM 2519 O O . ALA A 1 325 ? 35.329 4.474 -10.518 1.00 42.78 325 ALA A O 1
ATOM 2520 N N . ASN A 1 326 ? 34.687 5.648 -12.336 1.00 45.34 326 ASN A N 1
ATOM 2521 C CA . ASN A 1 326 ? 33.687 6.462 -11.646 1.00 45.34 326 ASN A CA 1
ATOM 2522 C C . ASN A 1 326 ? 32.472 5.623 -11.215 1.00 45.34 326 ASN A C 1
ATOM 2524 O O . ASN A 1 326 ? 32.037 5.717 -10.065 1.00 45.34 326 ASN A O 1
ATOM 2528 N N . GLN A 1 327 ? 31.967 4.752 -12.097 1.00 46.91 327 GLN A N 1
ATOM 2529 C CA . GLN A 1 327 ? 30.838 3.865 -11.789 1.00 46.91 327 GLN A CA 1
ATOM 2530 C C . GLN A 1 327 ? 31.196 2.849 -10.694 1.00 46.91 327 GLN A C 1
ATOM 2532 O O . GLN A 1 327 ? 30.426 2.675 -9.754 1.00 46.91 327 GLN A O 1
ATOM 2537 N N . LEU A 1 328 ? 32.387 2.242 -10.734 1.00 46.78 328 LEU A N 1
ATOM 2538 C CA . LEU A 1 328 ? 32.832 1.276 -9.718 1.00 46.78 328 LEU A CA 1
ATOM 2539 C C . LEU A 1 328 ? 32.995 1.897 -8.325 1.00 46.78 328 LEU A C 1
ATOM 2541 O O . LEU A 1 328 ? 32.661 1.263 -7.324 1.00 46.78 328 LEU A O 1
ATOM 2545 N N . SER A 1 329 ? 33.460 3.146 -8.250 1.00 43.47 329 SER A N 1
ATOM 2546 C CA . SER A 1 329 ? 33.551 3.876 -6.979 1.00 43.47 329 SER A CA 1
ATOM 2547 C C . SER A 1 329 ? 32.158 4.196 -6.416 1.00 43.47 329 SER A C 1
ATOM 2549 O O . SER A 1 329 ? 31.940 4.035 -5.216 1.00 43.47 329 SER A O 1
ATOM 2551 N N . SER A 1 330 ? 31.193 4.554 -7.272 1.00 42.81 330 SER A N 1
ATOM 2552 C CA . SER A 1 330 ? 29.785 4.741 -6.885 1.00 42.81 330 SER A CA 1
ATOM 2553 C C . SER A 1 330 ? 29.127 3.438 -6.408 1.00 42.81 330 SER A C 1
ATOM 2555 O O . SER A 1 330 ? 28.432 3.426 -5.391 1.00 42.81 330 SER A O 1
ATOM 2557 N N . ILE A 1 331 ? 29.367 2.324 -7.106 1.00 46.94 331 ILE A N 1
ATOM 2558 C CA . ILE A 1 331 ? 28.834 0.997 -6.759 1.00 46.94 331 ILE A CA 1
ATOM 2559 C C . ILE A 1 331 ? 29.408 0.512 -5.419 1.00 46.94 331 ILE A C 1
ATOM 2561 O O . ILE A 1 331 ? 28.662 0.033 -4.571 1.00 46.94 331 ILE A O 1
ATOM 2565 N N . SER A 1 332 ? 30.710 0.696 -5.177 1.00 42.91 332 SER A N 1
ATOM 2566 C CA . SER A 1 332 ? 31.364 0.287 -3.924 1.00 42.91 332 SER A CA 1
ATOM 2567 C C . SER A 1 332 ? 30.781 0.989 -2.691 1.00 42.91 332 SER A C 1
ATOM 2569 O O . SER A 1 332 ? 30.501 0.322 -1.696 1.00 42.91 332 SER A O 1
ATOM 2571 N N . LEU A 1 333 ? 30.537 2.303 -2.762 1.00 41.91 333 LEU A N 1
ATOM 2572 C CA . LEU A 1 333 ? 29.868 3.051 -1.688 1.00 41.91 333 LEU A CA 1
ATOM 2573 C C . LEU A 1 333 ? 28.437 2.550 -1.436 1.00 41.91 333 LEU A C 1
ATOM 2575 O O . LEU A 1 333 ? 28.013 2.444 -0.286 1.00 41.91 333 LEU A O 1
ATOM 2579 N N . THR A 1 334 ? 27.724 2.201 -2.507 1.00 41.88 334 THR A N 1
ATOM 2580 C CA . THR A 1 334 ? 26.338 1.715 -2.455 1.00 41.88 334 THR A CA 1
ATOM 2581 C C . THR A 1 334 ? 26.251 0.346 -1.774 1.00 41.88 334 THR A C 1
ATOM 2583 O O . THR A 1 334 ? 25.446 0.155 -0.865 1.00 41.88 334 THR A O 1
ATOM 2586 N N . VAL A 1 335 ? 27.137 -0.590 -2.132 1.00 44.50 335 VAL A N 1
ATOM 2587 C CA . VAL A 1 335 ? 27.185 -1.928 -1.517 1.00 44.50 335 VAL A CA 1
ATOM 2588 C C . VAL A 1 335 ? 27.614 -1.861 -0.045 1.00 44.50 335 VAL A C 1
ATOM 2590 O O . VAL A 1 335 ? 27.066 -2.582 0.785 1.0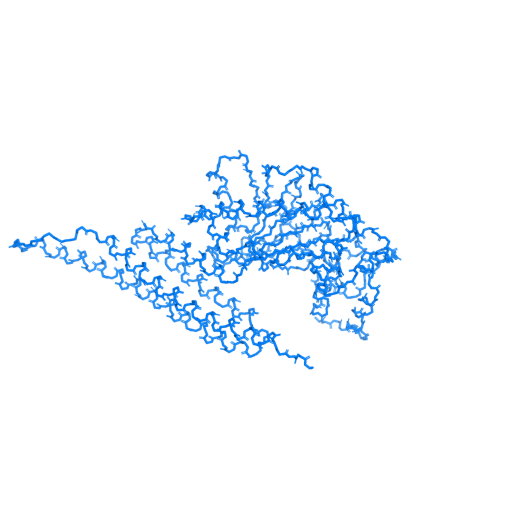0 44.50 335 VAL A O 1
ATOM 2593 N N . SER A 1 336 ? 28.547 -0.977 0.326 1.00 42.62 336 SER A N 1
ATOM 2594 C CA . SER A 1 336 ? 28.914 -0.785 1.738 1.00 42.62 336 SER A CA 1
ATOM 2595 C C . SER A 1 336 ? 27.755 -0.234 2.577 1.00 42.62 336 SER A C 1
ATOM 2597 O O . SER A 1 336 ? 27.510 -0.737 3.672 1.00 42.62 336 SER A O 1
ATOM 2599 N N . PHE A 1 337 ? 27.000 0.735 2.051 1.00 42.22 337 PHE A N 1
ATOM 2600 C CA . PHE A 1 337 ? 25.821 1.286 2.727 1.00 42.22 337 PHE A CA 1
ATOM 2601 C C . PHE A 1 337 ? 24.683 0.260 2.853 1.00 42.22 337 PHE A C 1
ATOM 2603 O O . PHE A 1 337 ? 24.045 0.161 3.904 1.00 42.22 337 PHE A O 1
ATOM 2610 N N . LEU A 1 338 ? 24.471 -0.550 1.808 1.00 45.28 338 LEU A N 1
ATOM 2611 C CA . LEU A 1 338 ? 23.528 -1.670 1.803 1.00 45.28 338 LEU A CA 1
ATOM 2612 C C . LEU A 1 338 ? 23.818 -2.652 2.940 1.00 45.28 338 LEU A C 1
ATOM 2614 O O . LEU A 1 338 ? 22.914 -3.056 3.674 1.00 45.28 338 LEU A O 1
ATOM 2618 N N . LEU A 1 339 ? 25.087 -3.031 3.083 1.00 45.03 339 LEU A N 1
ATOM 2619 C CA . LEU A 1 339 ? 25.516 -3.977 4.100 1.00 45.03 339 LEU A CA 1
ATOM 2620 C C . LEU A 1 339 ? 25.242 -3.439 5.501 1.00 45.03 339 LEU A C 1
ATOM 2622 O O . LEU A 1 339 ? 24.620 -4.134 6.305 1.00 45.03 339 LEU A O 1
ATOM 2626 N N . ASP A 1 340 ? 25.628 -2.194 5.773 1.00 42.78 340 ASP A N 1
ATOM 2627 C CA . ASP A 1 340 ? 25.398 -1.560 7.073 1.00 42.78 340 ASP A CA 1
ATOM 2628 C C . ASP A 1 340 ? 23.892 -1.421 7.394 1.00 42.78 340 ASP A C 1
ATOM 2630 O O . ASP A 1 340 ? 23.488 -1.539 8.554 1.00 42.78 340 ASP A O 1
ATOM 2634 N N . HIS A 1 341 ? 23.030 -1.260 6.382 1.00 42.34 341 HIS A N 1
ATOM 2635 C CA . HIS A 1 341 ? 21.575 -1.231 6.559 1.00 42.34 341 HIS A CA 1
ATOM 2636 C C . HIS A 1 341 ? 20.969 -2.610 6.874 1.00 42.34 341 HIS A C 1
ATOM 2638 O O . HIS A 1 341 ? 20.166 -2.732 7.806 1.00 42.34 341 HIS A O 1
ATOM 2644 N N . ILE A 1 342 ? 21.375 -3.653 6.141 1.00 41.81 342 ILE A N 1
ATOM 2645 C CA . ILE A 1 342 ? 20.966 -5.043 6.402 1.00 41.81 342 ILE A CA 1
ATOM 2646 C C . ILE A 1 342 ? 21.427 -5.473 7.805 1.00 41.81 342 ILE A C 1
ATOM 2648 O O . ILE A 1 342 ? 20.657 -6.094 8.541 1.00 41.81 342 ILE A O 1
ATOM 2652 N N . ALA A 1 343 ? 22.635 -5.073 8.215 1.00 42.62 343 ALA A N 1
ATOM 2653 C CA . ALA A 1 343 ? 23.137 -5.279 9.573 1.00 42.62 343 ALA A CA 1
ATOM 2654 C C . ALA A 1 343 ? 22.263 -4.580 10.625 1.00 42.62 343 ALA A C 1
ATOM 2656 O O . ALA A 1 343 ? 21.914 -5.188 11.634 1.00 42.62 343 ALA A O 1
ATOM 2657 N N . GLY A 1 344 ? 21.855 -3.332 10.373 1.00 41.03 344 GLY A N 1
ATOM 2658 C CA . GLY A 1 344 ? 21.007 -2.562 11.285 1.00 41.03 344 GLY A CA 1
ATOM 2659 C C . GLY A 1 344 ? 19.626 -3.179 11.533 1.00 41.03 344 GLY A C 1
ATOM 2660 O O . GLY A 1 344 ? 19.131 -3.110 12.654 1.00 41.03 344 GLY A O 1
ATOM 2661 N N . ARG A 1 345 ? 19.016 -3.821 10.524 1.00 40.28 345 ARG A N 1
ATOM 2662 C CA . ARG A 1 345 ? 17.682 -4.450 10.644 1.00 40.28 345 ARG A CA 1
ATOM 2663 C C . ARG A 1 345 ? 17.698 -5.897 11.142 1.00 40.28 345 ARG A C 1
ATOM 2665 O O . ARG A 1 345 ? 16.706 -6.353 11.699 1.00 40.28 345 ARG A O 1
ATOM 2672 N N . LEU A 1 346 ? 18.798 -6.629 10.963 1.00 37.91 346 LEU A N 1
ATOM 2673 C CA . LEU A 1 346 ? 18.934 -8.010 11.456 1.00 37.91 346 LEU A CA 1
ATOM 2674 C C . LEU A 1 346 ? 19.423 -8.093 12.918 1.00 37.91 346 LEU A C 1
ATOM 2676 O O . LEU A 1 346 ? 19.491 -9.188 13.474 1.00 37.91 346 LEU A O 1
ATOM 2680 N N . CYS A 1 347 ? 19.743 -6.955 13.543 1.00 37.47 347 CYS A N 1
ATOM 2681 C CA . CYS A 1 347 ? 20.337 -6.851 14.881 1.00 37.47 347 CYS A CA 1
ATOM 2682 C C . CYS A 1 347 ? 19.352 -6.895 16.068 1.00 37.47 347 CYS A C 1
ATOM 2684 O O . CYS A 1 347 ? 19.788 -6.732 17.206 1.00 37.47 347 CYS A O 1
ATOM 2686 N N . GLU A 1 348 ? 18.054 -7.141 15.862 1.00 40.94 348 GLU A N 1
ATOM 2687 C CA . GLU A 1 348 ? 17.096 -7.269 16.980 1.00 40.94 348 GLU A CA 1
ATOM 2688 C C . GLU A 1 348 ? 17.141 -8.641 17.687 1.00 40.94 348 GLU A C 1
ATOM 2690 O O . GLU A 1 348 ? 16.530 -8.807 18.742 1.00 40.94 348 GLU A O 1
ATOM 2695 N N . ASP A 1 349 ? 17.906 -9.612 17.168 1.00 38.72 349 ASP A N 1
ATOM 2696 C CA . ASP A 1 349 ? 18.096 -10.932 17.784 1.00 38.72 349 ASP A CA 1
ATOM 2697 C C . ASP A 1 349 ? 19.595 -11.277 17.920 1.00 38.72 349 ASP A C 1
ATOM 2699 O O . ASP A 1 349 ? 20.318 -11.473 16.935 1.00 38.72 349 ASP A O 1
ATOM 2703 N N . GLY A 1 350 ? 20.085 -11.331 19.164 1.00 39.12 350 GLY A N 1
ATOM 2704 C CA . GLY A 1 350 ? 21.515 -11.397 19.497 1.00 39.12 350 GLY A CA 1
ATOM 2705 C C . GLY A 1 350 ? 22.256 -12.643 18.993 1.00 39.12 350 GLY A C 1
ATOM 2706 O O . GLY A 1 350 ? 23.482 -12.615 18.878 1.00 39.12 350 GLY A O 1
ATOM 2707 N N . ALA A 1 351 ? 21.548 -13.723 18.647 1.00 40.38 351 ALA A N 1
ATOM 2708 C CA . ALA A 1 351 ? 22.157 -14.921 18.059 1.00 40.38 351 ALA A CA 1
ATOM 2709 C C . ALA A 1 351 ? 22.382 -14.796 16.538 1.00 40.38 351 ALA A C 1
ATOM 2711 O O . ALA A 1 351 ? 23.329 -15.374 16.001 1.00 40.38 351 ALA A O 1
ATOM 2712 N N . ILE A 1 352 ? 21.545 -14.015 15.846 1.00 42.00 352 ILE A N 1
ATOM 2713 C CA . ILE A 1 352 ? 21.633 -13.765 14.398 1.00 42.00 352 ILE A CA 1
ATOM 2714 C C . ILE A 1 352 ? 22.645 -12.647 14.109 1.00 42.00 352 ILE A C 1
ATOM 2716 O O . ILE A 1 352 ? 23.367 -12.717 13.113 1.00 42.00 352 ILE A O 1
ATOM 2720 N N . ALA A 1 353 ? 22.776 -11.675 15.016 1.00 42.09 353 ALA A N 1
ATOM 2721 C CA . ALA A 1 353 ? 23.666 -10.523 14.876 1.00 42.09 353 ALA A CA 1
ATOM 2722 C C . ALA A 1 353 ? 25.146 -10.898 14.642 1.00 42.09 353 ALA A C 1
ATOM 2724 O O . ALA A 1 353 ? 25.805 -10.302 13.790 1.00 42.09 353 ALA A O 1
ATOM 2725 N N . ASN A 1 354 ? 25.669 -11.914 15.340 1.00 45.47 354 ASN A N 1
ATOM 2726 C CA . ASN A 1 354 ? 27.074 -12.327 15.206 1.00 45.47 354 ASN A CA 1
ATOM 2727 C C . ASN A 1 354 ? 27.366 -12.996 13.858 1.00 45.47 354 ASN A C 1
ATOM 2729 O O . ASN A 1 354 ? 28.385 -12.712 13.233 1.00 45.47 354 ASN A O 1
ATOM 2733 N N . LEU A 1 355 ? 26.452 -13.847 13.386 1.00 45.75 355 LEU A N 1
ATOM 2734 C CA . LEU A 1 355 ? 26.577 -14.500 12.085 1.00 45.75 355 LEU A CA 1
ATOM 2735 C C . LEU A 1 355 ? 26.437 -13.484 10.949 1.00 45.75 355 LEU A C 1
ATOM 2737 O O . LEU A 1 355 ? 27.222 -13.497 10.007 1.00 45.75 355 LEU A O 1
ATOM 2741 N N . VAL A 1 356 ? 25.459 -12.581 11.054 1.00 43.34 356 VAL A N 1
ATOM 2742 C CA . VAL A 1 356 ? 25.256 -11.499 10.086 1.00 43.34 356 VAL A CA 1
ATOM 2743 C C . VAL A 1 356 ? 26.477 -10.588 10.039 1.00 43.34 356 VAL A C 1
ATOM 2745 O O . VAL A 1 356 ? 26.927 -10.274 8.945 1.00 43.34 356 VAL A O 1
ATOM 2748 N N . SER A 1 357 ? 27.070 -10.250 11.187 1.00 48.41 357 SER A N 1
ATOM 2749 C CA . SER A 1 357 ? 28.305 -9.458 11.259 1.00 48.41 357 SER A CA 1
ATOM 2750 C C . SER A 1 357 ? 29.490 -10.177 10.605 1.00 48.41 357 SER A C 1
ATOM 2752 O O . SER A 1 357 ? 30.213 -9.573 9.819 1.00 48.41 357 SER A O 1
ATOM 2754 N N . GLU A 1 358 ? 29.667 -11.479 10.848 1.00 51.69 358 GLU A N 1
ATOM 2755 C CA . GLU A 1 358 ? 30.743 -12.262 10.223 1.00 51.69 358 GLU A CA 1
ATOM 2756 C C . GLU A 1 358 ? 30.578 -12.368 8.694 1.00 51.69 358 GLU A C 1
ATOM 2758 O O . GLU A 1 358 ? 31.556 -12.304 7.945 1.00 51.69 358 GLU A O 1
ATOM 2763 N N . LEU A 1 359 ? 29.340 -12.514 8.214 1.00 46.28 359 LEU A N 1
ATOM 2764 C CA . LEU A 1 359 ? 29.022 -12.529 6.785 1.00 46.28 359 LEU A CA 1
ATOM 2765 C C . LEU A 1 359 ? 29.191 -11.147 6.143 1.00 46.28 359 LEU A C 1
ATOM 2767 O O . LEU A 1 359 ? 29.691 -11.053 5.022 1.00 46.28 359 LEU A O 1
ATOM 2771 N N . LEU A 1 360 ? 28.838 -10.082 6.865 1.00 47.00 360 LEU A N 1
ATOM 2772 C CA . LEU A 1 360 ? 29.044 -8.699 6.446 1.00 47.00 360 LEU A CA 1
ATOM 2773 C C . LEU A 1 360 ? 30.523 -8.373 6.261 1.00 47.00 360 LEU A C 1
ATOM 2775 O O . LEU A 1 360 ? 30.891 -7.776 5.254 1.00 47.00 360 LEU A O 1
ATOM 2779 N N . GLU A 1 361 ? 31.370 -8.770 7.211 1.00 54.22 361 GLU A N 1
ATOM 2780 C CA . GLU A 1 361 ? 32.812 -8.528 7.136 1.00 54.22 361 GLU A CA 1
ATOM 2781 C C . GLU A 1 361 ? 33.448 -9.289 5.966 1.00 54.22 361 GLU A C 1
ATOM 2783 O O . GLU A 1 361 ? 34.279 -8.734 5.245 1.00 54.22 361 GLU A O 1
ATOM 2788 N N . LYS A 1 362 ? 32.989 -10.519 5.688 1.00 51.16 362 LYS A N 1
ATOM 2789 C CA . LYS A 1 362 ? 33.393 -11.262 4.480 1.00 51.16 362 LYS A CA 1
ATOM 2790 C C . LYS A 1 362 ? 32.973 -10.540 3.201 1.00 51.16 362 LYS A C 1
ATOM 2792 O O . LYS A 1 362 ? 33.763 -10.476 2.262 1.00 51.16 362 LYS A O 1
ATOM 2797 N N . LEU A 1 363 ? 31.774 -9.953 3.163 1.00 46.28 363 LEU A N 1
ATOM 2798 C CA . LEU A 1 363 ? 31.317 -9.222 1.982 1.00 46.28 363 LEU A CA 1
ATOM 2799 C C . LEU A 1 363 ? 32.037 -7.882 1.796 1.00 46.28 363 LEU A C 1
ATOM 2801 O O . LEU A 1 363 ? 32.415 -7.542 0.677 1.00 46.28 363 LEU A O 1
ATOM 2805 N N . LYS A 1 364 ? 32.292 -7.145 2.883 1.00 50.03 364 LYS A N 1
ATOM 2806 C CA . LYS A 1 364 ? 33.098 -5.913 2.872 1.00 50.03 364 LYS A CA 1
ATOM 2807 C C . LYS A 1 364 ? 34.512 -6.178 2.356 1.00 50.03 364 LYS A C 1
ATOM 2809 O O . LYS A 1 364 ? 34.999 -5.422 1.515 1.00 50.03 364 LYS A O 1
ATOM 2814 N N . ALA A 1 365 ? 35.143 -7.264 2.806 1.00 56.88 365 ALA A N 1
ATOM 2815 C CA . ALA A 1 365 ? 36.461 -7.677 2.329 1.00 56.88 365 ALA A CA 1
ATOM 2816 C C . ALA A 1 365 ? 36.462 -7.987 0.820 1.00 56.88 365 ALA A C 1
ATOM 2818 O O . ALA A 1 365 ? 37.393 -7.620 0.109 1.00 56.88 365 ALA A O 1
ATOM 2819 N N . GLU A 1 366 ? 35.393 -8.592 0.309 1.00 50.59 366 GLU A N 1
ATOM 2820 C CA . GLU A 1 366 ? 35.254 -8.936 -1.110 1.00 50.59 366 GLU A CA 1
ATOM 2821 C C . GLU A 1 366 ? 34.946 -7.737 -2.009 1.00 50.59 366 GLU A C 1
ATOM 2823 O O . GLU A 1 366 ? 35.454 -7.661 -3.127 1.00 50.59 366 GLU A O 1
ATOM 2828 N N . VAL A 1 367 ? 34.180 -6.755 -1.526 1.00 46.28 367 VAL A N 1
ATOM 2829 C CA . VAL A 1 367 ? 33.993 -5.465 -2.216 1.00 46.28 367 VAL A CA 1
ATOM 2830 C C . VAL A 1 367 ? 35.317 -4.701 -2.294 1.00 46.28 367 VAL A C 1
ATOM 2832 O O . VAL A 1 367 ? 35.630 -4.123 -3.336 1.00 46.28 367 VAL A O 1
ATOM 2835 N N . ALA A 1 368 ? 36.120 -4.732 -1.226 1.00 53.25 368 ALA A N 1
ATOM 2836 C CA . ALA A 1 368 ? 37.471 -4.176 -1.238 1.00 53.25 368 ALA A CA 1
ATOM 2837 C C . ALA A 1 368 ? 38.376 -4.919 -2.238 1.00 53.25 368 ALA A C 1
ATOM 2839 O O . ALA A 1 368 ? 39.022 -4.280 -3.063 1.00 53.25 368 ALA A O 1
ATOM 2840 N N . HIS A 1 369 ? 38.326 -6.253 -2.270 1.00 54.94 369 HIS A N 1
ATOM 2841 C CA . HIS A 1 369 ? 39.064 -7.052 -3.252 1.00 54.94 369 HIS A CA 1
ATOM 2842 C C . HIS A 1 369 ? 38.610 -6.784 -4.698 1.00 54.94 369 HIS A C 1
ATOM 2844 O O . HIS A 1 369 ? 39.426 -6.751 -5.610 1.00 54.94 369 HIS A O 1
ATOM 2850 N N . LEU A 1 370 ? 37.316 -6.539 -4.933 1.00 48.62 370 LEU A N 1
ATOM 2851 C CA . LEU A 1 370 ? 36.770 -6.109 -6.229 1.00 48.62 370 LEU A CA 1
ATOM 2852 C C . LEU A 1 370 ? 37.377 -4.780 -6.683 1.00 48.62 370 LEU A C 1
ATOM 2854 O O . LEU A 1 370 ? 37.674 -4.598 -7.862 1.00 48.62 370 LEU A O 1
ATOM 2858 N N . LYS A 1 371 ? 37.519 -3.844 -5.741 1.00 48.47 371 LYS A N 1
ATOM 2859 C CA . LYS A 1 371 ? 38.107 -2.527 -5.973 1.00 48.47 371 LYS A CA 1
ATOM 2860 C C . LYS A 1 371 ? 39.586 -2.657 -6.323 1.00 48.47 371 LYS A C 1
ATOM 2862 O O . LYS A 1 371 ? 40.031 -1.991 -7.254 1.00 48.47 371 LYS A O 1
ATOM 2867 N N . ASP A 1 372 ? 40.299 -3.549 -5.645 1.00 53.81 372 ASP A N 1
ATOM 2868 C CA . ASP A 1 372 ? 41.710 -3.829 -5.900 1.00 53.81 372 ASP A CA 1
ATOM 2869 C C . ASP A 1 372 ? 41.912 -4.580 -7.227 1.00 53.81 372 ASP A C 1
ATOM 2871 O O . ASP A 1 372 ? 42.722 -4.147 -8.040 1.00 53.81 372 ASP A O 1
ATOM 2875 N N . GLU A 1 373 ? 41.111 -5.608 -7.538 1.00 50.56 373 GLU A N 1
ATOM 2876 C CA . GLU A 1 373 ? 41.123 -6.301 -8.840 1.00 50.56 373 GLU A CA 1
ATOM 2877 C C . GLU A 1 373 ? 40.786 -5.348 -9.989 1.00 50.56 373 GLU A C 1
ATOM 2879 O O . GLU A 1 373 ? 41.452 -5.346 -11.023 1.00 50.56 373 GLU A O 1
ATOM 2884 N N . ALA A 1 374 ? 39.762 -4.507 -9.828 1.00 47.88 374 ALA A N 1
ATOM 2885 C CA . ALA A 1 374 ? 39.415 -3.513 -10.832 1.00 47.88 374 ALA A CA 1
ATOM 2886 C C . ALA A 1 374 ? 40.524 -2.468 -10.998 1.00 47.88 374 ALA A C 1
ATOM 2888 O O . ALA A 1 374 ? 40.789 -2.042 -12.123 1.00 47.88 374 ALA A O 1
ATOM 2889 N N . HIS A 1 375 ? 41.196 -2.083 -9.908 1.00 48.31 375 HIS A N 1
ATOM 2890 C CA . HIS A 1 375 ? 42.356 -1.199 -9.937 1.00 48.31 375 HIS A CA 1
ATOM 2891 C C . HIS A 1 375 ? 43.546 -1.855 -10.649 1.00 48.31 375 HIS A C 1
ATOM 2893 O O . HIS A 1 375 ? 44.140 -1.229 -11.526 1.00 48.31 375 HIS A O 1
ATOM 2899 N N . GLU A 1 376 ? 43.852 -3.121 -10.364 1.00 49.69 376 GLU A N 1
ATOM 2900 C CA . GLU A 1 376 ? 44.904 -3.889 -11.036 1.00 49.69 376 GLU A CA 1
ATOM 2901 C C . GLU A 1 376 ? 44.608 -4.097 -12.524 1.00 49.69 376 GLU A C 1
ATOM 2903 O O . GLU A 1 376 ? 45.493 -3.901 -13.357 1.00 49.69 376 GLU A O 1
ATOM 2908 N N . LEU A 1 377 ? 43.359 -4.397 -12.892 1.00 46.41 377 LEU A N 1
ATOM 2909 C CA . LEU A 1 377 ? 42.916 -4.457 -14.289 1.00 46.41 377 LEU A CA 1
ATOM 2910 C C . LEU A 1 377 ? 43.069 -3.094 -14.975 1.00 46.41 377 LEU A C 1
ATOM 2912 O O . LEU A 1 377 ? 43.537 -3.020 -16.117 1.00 46.41 377 LEU A O 1
ATOM 2916 N N . LEU A 1 378 ? 42.755 -1.998 -14.275 1.00 45.16 378 LEU A N 1
ATOM 2917 C CA . LEU A 1 378 ? 42.991 -0.638 -14.761 1.00 45.16 378 LEU A CA 1
ATOM 2918 C C . LEU A 1 378 ? 44.489 -0.385 -14.984 1.00 45.16 378 LEU A C 1
ATOM 2920 O O . LEU A 1 378 ? 44.870 0.147 -16.030 1.00 45.16 378 LEU A O 1
ATOM 2924 N N . VAL A 1 379 ? 45.344 -0.775 -14.036 1.00 47.91 379 VAL A N 1
ATOM 2925 C CA . VAL A 1 379 ? 46.809 -0.633 -14.089 1.00 47.91 379 VAL A CA 1
ATOM 2926 C C . VAL A 1 379 ? 47.402 -1.475 -15.223 1.00 47.91 379 VAL A C 1
ATOM 2928 O O . VAL A 1 379 ? 48.193 -0.944 -16.008 1.00 47.91 379 VAL A O 1
ATOM 2931 N N . ALA A 1 380 ? 46.961 -2.722 -15.402 1.00 45.41 380 ALA A N 1
ATOM 2932 C CA . ALA A 1 380 ? 47.354 -3.627 -16.488 1.00 45.41 380 ALA A CA 1
ATOM 2933 C C . ALA A 1 380 ? 46.964 -3.085 -17.880 1.00 45.41 380 ALA A C 1
ATOM 2935 O O . ALA A 1 380 ? 47.742 -3.124 -18.839 1.00 45.41 380 ALA A O 1
ATOM 2936 N N . LEU A 1 381 ? 45.779 -2.479 -18.004 1.00 42.53 381 LEU A N 1
ATOM 2937 C CA . LEU A 1 381 ? 45.347 -1.780 -19.222 1.00 42.53 381 LEU A CA 1
ATOM 2938 C C . LEU A 1 381 ? 46.178 -0.515 -19.505 1.00 42.53 381 LEU A C 1
ATOM 2940 O O . LEU A 1 381 ? 46.319 -0.111 -20.663 1.00 42.53 381 LEU A O 1
ATOM 2944 N N . THR A 1 382 ? 46.730 0.120 -18.466 1.00 41.91 382 THR A N 1
ATOM 2945 C CA . THR A 1 382 ? 47.594 1.308 -18.591 1.00 41.91 382 THR A CA 1
ATOM 2946 C C . THR A 1 382 ? 49.018 0.926 -18.995 1.00 41.91 382 THR A C 1
ATOM 2948 O O . THR A 1 382 ? 49.592 1.552 -19.887 1.00 41.91 382 THR A O 1
ATOM 2951 N N . THR A 1 383 ? 49.558 -0.141 -18.408 1.00 44.09 383 THR A N 1
ATOM 2952 C CA . THR A 1 383 ? 50.895 -0.680 -18.704 1.00 44.09 383 THR A CA 1
ATOM 2953 C C . THR A 1 383 ? 50.961 -1.348 -20.080 1.00 44.09 383 THR A C 1
ATOM 2955 O O . THR A 1 383 ? 51.890 -1.060 -20.828 1.00 44.09 383 THR A O 1
ATOM 2958 N N . SER A 1 384 ? 49.929 -2.080 -20.527 1.00 42.19 384 SER A N 1
ATOM 2959 C CA . SER A 1 384 ? 49.924 -2.651 -21.894 1.00 42.19 384 SER A CA 1
ATOM 2960 C C . SER A 1 384 ? 49.854 -1.598 -23.019 1.00 42.19 384 SER A C 1
ATOM 2962 O O . SER A 1 384 ? 50.287 -1.855 -24.148 1.00 42.19 384 SER A O 1
ATOM 2964 N N . LYS A 1 385 ? 49.352 -0.383 -22.736 1.00 40.91 385 LYS A N 1
ATOM 2965 C CA . LYS A 1 385 ? 49.446 0.775 -23.650 1.00 40.91 385 LYS A CA 1
ATOM 2966 C C . LYS A 1 385 ? 50.835 1.425 -23.626 1.00 40.91 385 LYS A C 1
ATOM 2968 O O . LYS A 1 385 ? 51.293 1.879 -24.674 1.00 40.91 385 LYS A O 1
ATOM 2973 N N . LEU A 1 386 ? 51.504 1.447 -22.471 1.00 36.59 386 LEU A N 1
ATOM 2974 C CA . LEU A 1 386 ? 52.881 1.933 -22.312 1.00 36.59 386 LEU A CA 1
ATOM 297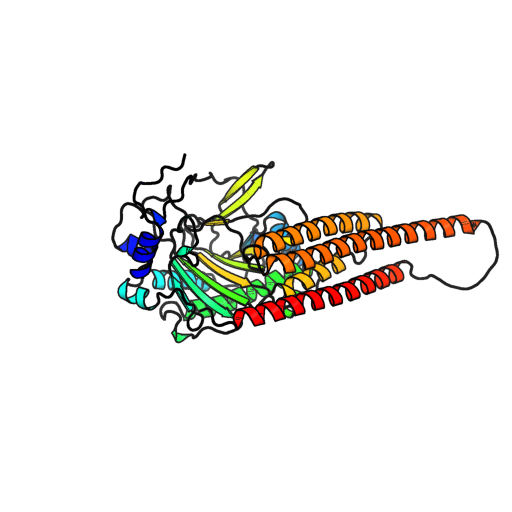5 C C . LEU A 1 386 ? 53.900 1.017 -23.007 1.00 36.59 386 LEU A C 1
ATOM 2977 O O . LEU A 1 386 ? 54.788 1.528 -23.692 1.00 36.59 386 LEU A O 1
ATOM 2981 N N . ASP A 1 387 ? 53.711 -0.303 -22.953 1.00 37.12 387 ASP A N 1
ATOM 2982 C CA . ASP A 1 387 ? 54.555 -1.267 -23.672 1.00 37.12 387 ASP A CA 1
ATOM 2983 C C . ASP A 1 387 ? 54.390 -1.155 -25.193 1.00 37.12 387 ASP A C 1
ATOM 2985 O O . ASP A 1 387 ? 55.374 -1.179 -25.933 1.00 37.12 387 ASP A O 1
ATOM 2989 N N . LYS A 1 388 ? 53.168 -0.910 -25.690 1.00 39.84 388 LYS A N 1
ATOM 2990 C CA . LYS A 1 388 ? 52.927 -0.627 -27.121 1.00 39.84 388 LYS A CA 1
ATOM 2991 C C . LYS A 1 388 ? 53.513 0.713 -27.586 1.00 39.84 388 LYS A C 1
ATOM 2993 O O . LYS A 1 388 ? 53.814 0.858 -28.771 1.00 39.84 388 LYS A O 1
ATOM 2998 N N . ALA A 1 389 ? 53.673 1.686 -26.687 1.00 38.69 389 ALA A N 1
ATOM 2999 C CA . ALA A 1 389 ? 54.329 2.958 -26.988 1.00 38.69 389 ALA A CA 1
ATOM 3000 C C . ALA A 1 389 ? 55.865 2.834 -26.981 1.00 38.69 389 ALA A C 1
ATOM 3002 O O . ALA A 1 389 ? 56.515 3.438 -27.834 1.00 38.69 389 ALA A O 1
ATOM 3003 N N . HIS A 1 390 ? 56.436 2.004 -26.099 1.00 35.94 390 HIS A N 1
ATOM 3004 C CA . HIS A 1 390 ? 57.877 1.720 -26.056 1.00 35.94 390 HIS A CA 1
ATOM 3005 C C . HIS A 1 390 ? 58.353 0.775 -27.174 1.00 35.94 390 HIS A C 1
ATOM 3007 O O . HIS A 1 390 ? 59.470 0.925 -27.663 1.00 35.94 390 HIS A O 1
ATOM 3013 N N . PHE A 1 391 ? 57.505 -0.131 -27.673 1.00 36.25 391 PHE A N 1
ATOM 3014 C CA . PHE A 1 391 ? 57.872 -1.057 -28.757 1.00 36.25 391 PHE A CA 1
ATOM 3015 C C . PHE A 1 391 ? 57.888 -0.449 -30.170 1.00 36.25 391 PHE A C 1
ATOM 3017 O O . PHE A 1 391 ? 58.214 -1.141 -31.136 1.00 36.25 391 PHE A O 1
ATOM 3024 N N . LYS A 1 392 ? 57.585 0.846 -30.340 1.00 39.88 392 LYS A N 1
ATOM 3025 C CA . LYS A 1 392 ? 57.635 1.498 -31.663 1.00 39.88 392 LYS A CA 1
ATOM 3026 C C . LYS A 1 392 ? 59.054 1.738 -32.202 1.00 39.88 392 LYS A C 1
ATOM 3028 O O . LYS A 1 392 ? 59.166 2.195 -33.339 1.00 39.88 392 LYS A O 1
ATOM 3033 N N . HIS A 1 393 ? 60.112 1.415 -31.448 1.00 43.19 393 HIS A N 1
ATOM 3034 C CA . HIS A 1 393 ? 61.492 1.713 -31.851 1.00 43.19 393 HIS A CA 1
ATOM 3035 C C . HIS A 1 393 ? 62.400 0.534 -32.233 1.00 43.19 393 HIS A C 1
ATOM 3037 O O . HIS A 1 393 ? 63.486 0.798 -32.746 1.00 43.19 393 HIS A O 1
ATOM 3043 N N . GLU A 1 394 ? 61.971 -0.730 -32.143 1.00 36.91 394 GLU A N 1
ATOM 3044 C CA . GLU A 1 394 ? 62.780 -1.856 -32.640 1.00 36.91 394 GLU A CA 1
ATOM 3045 C C . GLU A 1 394 ? 61.988 -2.789 -33.565 1.00 36.91 394 GLU A C 1
ATOM 3047 O O . GLU A 1 394 ? 61.013 -3.437 -33.194 1.00 36.91 394 GLU A O 1
ATOM 3052 N N . ARG A 1 395 ? 62.420 -2.838 -34.832 1.00 41.66 395 ARG A N 1
ATOM 3053 C CA . ARG A 1 395 ? 61.854 -3.689 -35.883 1.00 41.66 395 ARG A CA 1
ATOM 3054 C C . ARG A 1 395 ? 62.326 -5.135 -35.711 1.00 41.66 395 ARG A C 1
ATOM 3056 O O . ARG A 1 395 ? 63.495 -5.402 -35.968 1.00 41.66 395 ARG A O 1
ATOM 3063 N N . LYS A 1 396 ? 61.410 -6.075 -35.450 1.00 31.78 396 LYS A N 1
ATOM 3064 C CA . LYS A 1 396 ? 61.468 -7.471 -35.943 1.00 31.78 396 LYS A CA 1
ATOM 3065 C C . LYS A 1 396 ? 60.050 -8.065 -36.054 1.00 31.78 396 LYS A C 1
ATOM 3067 O O . LYS A 1 396 ? 59.196 -7.705 -35.248 1.00 31.78 396 LYS A O 1
ATOM 3072 N N . PRO A 1 397 ? 59.768 -8.942 -37.038 1.00 50.91 397 PRO A N 1
ATOM 3073 C CA . PRO A 1 397 ? 58.420 -9.443 -37.288 1.00 50.91 397 PRO A CA 1
ATOM 3074 C C . PRO A 1 397 ? 58.186 -10.789 -36.585 1.00 50.91 397 PRO A C 1
ATOM 3076 O O . PRO A 1 397 ? 58.960 -11.718 -36.797 1.00 50.91 397 PRO A O 1
ATOM 3079 N N . CYS A 1 398 ? 57.104 -10.928 -35.810 1.00 31.31 398 CYS A N 1
ATOM 3080 C CA . CYS A 1 398 ? 56.488 -12.233 -35.534 1.00 31.31 398 CYS A CA 1
ATOM 3081 C C . CYS A 1 398 ? 55.025 -12.121 -35.059 1.00 31.31 398 CYS A C 1
ATOM 3083 O O . CYS A 1 398 ? 54.750 -11.556 -34.008 1.00 31.31 398 CYS A O 1
ATOM 3085 N N . THR A 1 399 ? 54.152 -12.767 -35.846 1.00 30.86 399 THR A N 1
ATOM 3086 C CA . THR A 1 399 ? 52.844 -13.394 -35.539 1.00 30.86 399 THR A CA 1
ATOM 3087 C C . THR A 1 399 ? 51.651 -12.560 -35.027 1.00 30.86 399 THR A C 1
ATOM 3089 O O . THR A 1 399 ? 51.820 -11.596 -34.289 1.00 30.86 399 THR A O 1
ATOM 3092 N N . PRO A 1 400 ? 50.409 -12.927 -35.424 1.00 43.31 400 PRO A N 1
ATOM 3093 C CA . PRO A 1 400 ? 49.215 -12.126 -35.181 1.00 43.31 400 PRO A CA 1
ATOM 3094 C C . PRO A 1 400 ? 48.642 -12.440 -33.797 1.00 43.31 400 PRO A C 1
ATOM 3096 O O . PRO A 1 400 ? 48.168 -13.547 -33.561 1.00 43.31 400 PRO A O 1
ATOM 3099 N N . ALA A 1 401 ? 48.654 -11.484 -32.875 1.00 40.53 401 ALA A N 1
ATOM 3100 C CA . ALA A 1 401 ? 47.926 -11.630 -31.620 1.00 40.53 401 ALA A CA 1
ATOM 3101 C C . ALA A 1 401 ? 47.431 -10.274 -31.113 1.00 40.53 401 ALA A C 1
ATOM 3103 O O . ALA A 1 401 ? 48.158 -9.283 -31.160 1.00 40.53 401 ALA A O 1
ATOM 3104 N N . LEU A 1 402 ? 46.204 -10.285 -30.585 1.00 38.97 402 LEU A N 1
ATOM 3105 C CA . LEU A 1 402 ? 45.461 -9.190 -29.948 1.00 38.97 402 LEU A CA 1
ATOM 3106 C C . LEU A 1 402 ? 44.603 -8.323 -30.881 1.00 38.97 402 LEU A C 1
ATOM 3108 O O . LEU A 1 402 ? 44.581 -7.095 -30.786 1.00 38.97 402 LEU A O 1
ATOM 3112 N N . THR A 1 403 ? 43.759 -8.973 -31.679 1.00 35.25 403 THR A N 1
ATOM 3113 C CA . THR A 1 403 ? 42.342 -8.590 -31.637 1.00 35.25 403 THR A CA 1
ATOM 3114 C C . THR A 1 403 ? 41.814 -8.884 -30.226 1.00 35.25 403 THR A C 1
ATOM 3116 O O . THR A 1 403 ? 42.032 -9.985 -29.741 1.00 35.25 403 THR A O 1
ATOM 3119 N N . SER A 1 404 ? 41.153 -7.886 -29.619 1.00 45.50 404 SER A N 1
ATOM 3120 C CA . SER A 1 404 ? 40.313 -7.923 -28.402 1.00 45.50 404 SER A CA 1
ATOM 3121 C C . SER A 1 404 ? 40.936 -7.720 -26.999 1.00 45.50 404 SER A C 1
ATOM 3123 O O . SER A 1 404 ? 40.698 -8.476 -26.065 1.00 45.50 404 SER A O 1
ATOM 3125 N N . SER A 1 405 ? 41.548 -6.551 -26.751 1.00 47.16 405 SER A N 1
ATOM 3126 C CA . SER A 1 405 ? 41.682 -6.049 -25.362 1.00 47.16 405 SER A CA 1
ATOM 3127 C C . SER A 1 405 ? 40.327 -5.829 -24.663 1.00 47.16 405 SER A C 1
ATOM 3129 O O . SER A 1 405 ? 40.285 -5.712 -23.449 1.00 47.16 405 SER A O 1
ATOM 3131 N N . ARG A 1 406 ? 39.229 -5.736 -25.430 1.00 43.56 406 ARG A N 1
ATOM 3132 C CA . ARG A 1 406 ? 37.856 -5.571 -24.930 1.00 43.56 406 ARG A CA 1
ATOM 3133 C C . ARG A 1 406 ? 37.248 -6.904 -24.479 1.00 43.56 406 ARG A C 1
ATOM 3135 O O . ARG A 1 406 ? 36.816 -6.992 -23.343 1.00 43.56 406 ARG A O 1
ATOM 3142 N N . SER A 1 407 ? 37.348 -7.960 -25.298 1.00 45.19 407 SER A N 1
ATOM 3143 C CA . SER A 1 407 ? 36.804 -9.276 -24.919 1.00 45.19 407 SER A CA 1
ATOM 3144 C C . SER A 1 407 ? 37.526 -9.884 -23.720 1.00 45.19 407 SER A C 1
ATOM 3146 O O . SER A 1 407 ? 36.906 -10.589 -22.944 1.00 45.19 407 SER A O 1
ATOM 3148 N N . HIS A 1 408 ? 38.820 -9.596 -23.547 1.00 45.62 408 HIS A N 1
ATOM 3149 C CA . HIS A 1 408 ? 39.574 -10.093 -22.399 1.00 45.62 408 HIS A CA 1
ATOM 3150 C C . HIS A 1 408 ? 39.141 -9.426 -21.082 1.00 45.62 408 HIS A C 1
ATOM 3152 O O . HIS A 1 408 ? 39.108 -10.075 -20.044 1.00 45.62 408 HIS A O 1
ATOM 3158 N N . VAL A 1 409 ? 38.773 -8.138 -21.121 1.00 44.91 409 VAL A N 1
ATOM 3159 C CA . VAL A 1 409 ? 38.210 -7.429 -19.959 1.00 44.91 409 VAL A CA 1
ATOM 3160 C C . VAL A 1 409 ? 36.804 -7.941 -19.658 1.00 44.91 409 VAL A C 1
ATOM 3162 O O . VAL A 1 409 ? 36.510 -8.224 -18.501 1.00 44.91 409 VAL A O 1
ATOM 3165 N N . ASP A 1 410 ? 35.980 -8.136 -20.689 1.00 45.44 410 ASP A N 1
ATOM 3166 C CA . ASP A 1 410 ? 34.635 -8.696 -20.539 1.00 45.44 410 ASP A CA 1
ATOM 3167 C C . ASP A 1 410 ? 34.686 -10.130 -19.962 1.00 45.44 410 ASP A C 1
ATOM 3169 O O . ASP A 1 410 ? 33.937 -10.449 -19.045 1.00 45.44 410 ASP A O 1
ATOM 3173 N N . GLU A 1 411 ? 35.626 -10.977 -20.407 1.00 48.91 411 GLU A N 1
ATOM 3174 C CA . GLU A 1 411 ? 35.841 -12.336 -19.875 1.00 48.91 411 GLU A CA 1
ATOM 3175 C C . GLU A 1 411 ? 36.339 -12.351 -18.420 1.00 48.91 411 GLU A C 1
ATOM 3177 O O . GLU A 1 411 ? 35.928 -13.207 -17.631 1.00 48.91 411 GLU A O 1
ATOM 3182 N N . LEU A 1 412 ? 37.220 -11.419 -18.043 1.00 48.25 412 LEU A N 1
ATOM 3183 C CA . LEU A 1 412 ? 37.730 -11.309 -16.671 1.00 48.25 412 LEU A CA 1
ATOM 3184 C C . LEU A 1 412 ? 36.655 -10.800 -15.704 1.00 48.25 412 LEU A C 1
ATOM 3186 O O . LEU A 1 412 ? 36.538 -11.334 -14.596 1.00 48.25 412 LEU A O 1
ATOM 3190 N N . LEU A 1 413 ? 35.848 -9.825 -16.133 1.00 46.44 413 LEU A N 1
ATOM 3191 C CA . LEU A 1 413 ? 34.688 -9.342 -15.383 1.00 46.44 413 LEU A CA 1
ATOM 3192 C C . LEU A 1 413 ? 33.663 -10.465 -15.201 1.00 46.44 413 LEU A C 1
ATOM 3194 O O . LEU A 1 413 ? 33.316 -10.787 -14.067 1.00 46.44 413 LEU A O 1
ATOM 3198 N N . GLU A 1 414 ? 33.273 -11.141 -16.282 1.00 49.00 414 GLU A N 1
ATOM 3199 C CA . GLU A 1 414 ? 32.361 -12.291 -16.261 1.00 49.00 414 GLU A CA 1
ATOM 3200 C C . GLU A 1 414 ? 32.869 -13.403 -15.317 1.00 49.00 414 GLU A C 1
ATOM 3202 O O . GLU A 1 414 ? 32.117 -13.956 -14.512 1.00 49.00 414 GLU A O 1
ATOM 3207 N N . GLY A 1 415 ? 34.170 -13.712 -15.352 1.00 48.00 415 GLY A N 1
ATOM 3208 C CA . GLY A 1 415 ? 34.794 -14.698 -14.466 1.00 48.00 415 GLY A CA 1
ATOM 3209 C C . GLY A 1 415 ? 34.810 -14.290 -12.987 1.00 48.00 415 GLY A C 1
ATOM 3210 O O . GLY A 1 415 ? 34.606 -15.143 -12.115 1.00 48.00 415 GLY A O 1
ATOM 3211 N N . SER A 1 416 ? 35.039 -13.009 -12.681 1.00 46.72 416 SER A N 1
ATOM 3212 C CA . SER A 1 416 ? 34.978 -12.477 -11.310 1.00 46.72 416 SER A CA 1
ATOM 3213 C C . SER A 1 416 ? 33.534 -12.468 -10.788 1.00 46.72 416 SER A C 1
ATOM 3215 O O . SER A 1 416 ? 33.277 -13.009 -9.708 1.00 46.72 416 SER A O 1
ATOM 3217 N N . PHE A 1 417 ? 32.568 -11.998 -11.587 1.00 46.78 417 PHE A N 1
ATOM 3218 C CA . PHE A 1 417 ? 31.144 -11.999 -11.229 1.00 46.78 417 PHE A CA 1
ATOM 3219 C C . PHE A 1 417 ? 30.603 -13.413 -10.987 1.00 46.78 417 PHE A C 1
ATOM 3221 O O . PHE A 1 417 ? 29.945 -13.652 -9.972 1.00 46.78 417 PHE A O 1
ATOM 3228 N N . ARG A 1 418 ? 30.950 -14.396 -11.832 1.00 50.38 418 ARG A N 1
ATOM 3229 C CA . ARG A 1 418 ? 30.550 -15.804 -11.628 1.00 50.38 418 ARG A CA 1
ATOM 3230 C C . ARG A 1 418 ? 31.081 -16.405 -10.329 1.00 50.38 418 ARG A C 1
ATOM 3232 O O . ARG A 1 418 ? 30.364 -17.163 -9.674 1.00 50.38 418 ARG A O 1
ATOM 3239 N N . ARG A 1 419 ? 32.332 -16.108 -9.954 1.00 48.72 419 ARG A N 1
ATOM 3240 C CA . ARG A 1 419 ? 32.928 -16.601 -8.698 1.00 48.72 419 ARG A CA 1
ATOM 3241 C C . ARG A 1 419 ? 32.232 -16.003 -7.479 1.00 48.72 419 ARG A C 1
ATOM 3243 O O . ARG A 1 419 ? 31.913 -16.736 -6.546 1.00 48.72 419 ARG A O 1
ATOM 3250 N N . LYS A 1 420 ? 31.925 -14.709 -7.525 1.00 47.94 420 LYS A N 1
ATOM 3251 C CA . LYS A 1 420 ? 31.281 -13.993 -6.418 1.00 47.94 420 LYS A CA 1
ATOM 3252 C C . LYS A 1 420 ? 29.815 -14.379 -6.245 1.00 47.94 420 LYS A C 1
ATOM 3254 O O . LYS A 1 420 ? 29.407 -14.666 -5.124 1.00 47.94 420 LYS A O 1
ATOM 3259 N N . ARG A 1 421 ? 29.076 -14.550 -7.350 1.00 47.00 421 ARG A N 1
ATOM 3260 C CA . ARG A 1 421 ? 27.706 -15.098 -7.352 1.00 47.00 421 ARG A CA 1
ATOM 3261 C C . ARG A 1 421 ? 27.633 -16.471 -6.670 1.00 47.00 421 ARG A C 1
ATOM 3263 O O . ARG A 1 421 ? 26.702 -16.744 -5.922 1.00 47.00 421 ARG A O 1
ATOM 3270 N N . ARG A 1 422 ? 28.634 -17.333 -6.890 1.00 48.75 422 ARG A N 1
ATOM 3271 C CA . ARG A 1 422 ? 28.708 -18.660 -6.254 1.00 48.75 422 ARG A CA 1
ATOM 3272 C C . ARG A 1 422 ? 28.927 -18.567 -4.742 1.00 48.75 422 ARG A C 1
ATOM 3274 O O . ARG A 1 422 ? 28.201 -19.195 -3.983 1.00 48.75 422 ARG A O 1
ATOM 3281 N N . MET A 1 423 ? 29.903 -17.774 -4.316 1.00 45.72 423 MET A N 1
ATOM 3282 C CA . MET A 1 423 ? 30.258 -17.628 -2.903 1.00 45.72 423 MET A CA 1
ATOM 3283 C C . MET A 1 423 ? 29.130 -16.990 -2.076 1.00 45.72 423 MET A C 1
ATOM 3285 O O . MET A 1 423 ? 28.856 -17.420 -0.957 1.00 45.72 423 MET A O 1
ATOM 3289 N N . LEU A 1 424 ? 28.442 -15.995 -2.636 1.00 44.75 424 LEU A N 1
ATOM 3290 C CA . LEU A 1 424 ? 27.290 -15.358 -2.001 1.00 44.75 424 LEU A CA 1
ATOM 3291 C C . LEU A 1 424 ? 26.095 -16.310 -1.846 1.00 44.75 424 LEU A C 1
ATOM 3293 O O . LEU A 1 424 ? 25.516 -16.404 -0.761 1.00 44.75 424 LEU A O 1
ATOM 3297 N N . SER A 1 425 ? 25.804 -17.103 -2.883 1.00 46.12 425 SER A N 1
ATOM 3298 C CA . SER A 1 425 ? 24.799 -18.170 -2.811 1.00 46.12 425 SER A CA 1
ATOM 3299 C C . SER A 1 425 ? 25.096 -19.160 -1.676 1.00 46.12 425 SER A C 1
ATOM 3301 O O . SER A 1 425 ? 24.190 -19.532 -0.933 1.00 46.12 425 SER A O 1
ATOM 3303 N N . GLU A 1 426 ? 26.362 -19.552 -1.489 1.00 46.34 426 GLU A N 1
ATOM 3304 C CA . GLU A 1 426 ? 26.786 -20.469 -0.417 1.00 46.34 426 GLU A CA 1
ATOM 3305 C C . GLU A 1 426 ? 26.625 -19.865 0.990 1.00 46.34 426 GLU A C 1
ATOM 3307 O O . GLU A 1 426 ? 26.215 -20.552 1.933 1.00 46.34 426 GLU A O 1
ATOM 3312 N N . ILE A 1 427 ? 26.927 -18.573 1.144 1.00 42.88 427 ILE A N 1
ATOM 3313 C CA . ILE A 1 427 ? 26.730 -17.819 2.389 1.00 42.88 427 ILE A CA 1
ATOM 3314 C C . ILE A 1 427 ? 25.245 -17.779 2.769 1.00 42.88 427 ILE A C 1
ATOM 3316 O O . ILE A 1 427 ? 24.883 -18.035 3.924 1.00 42.88 427 ILE A O 1
ATOM 3320 N N . TRP A 1 428 ? 24.376 -17.491 1.805 1.00 44.34 428 TRP A N 1
ATOM 3321 C CA . TRP A 1 428 ? 22.954 -17.338 2.072 1.00 44.34 428 TRP A CA 1
ATOM 3322 C C . TRP A 1 428 ? 22.235 -18.677 2.261 1.00 44.34 428 TRP A C 1
ATOM 3324 O O . TRP A 1 428 ? 21.351 -18.775 3.111 1.00 44.34 428 TRP A O 1
ATOM 3334 N N . ASP A 1 429 ? 22.618 -19.737 1.547 1.00 47.88 429 ASP A N 1
ATOM 3335 C CA . ASP A 1 429 ? 22.070 -21.079 1.792 1.00 47.88 429 ASP A CA 1
ATOM 3336 C C . ASP A 1 429 ? 22.362 -21.550 3.222 1.00 47.88 429 ASP A C 1
ATOM 3338 O O . ASP A 1 429 ? 21.498 -22.142 3.880 1.00 47.88 429 ASP A O 1
ATOM 3342 N N . ARG A 1 430 ? 23.528 -21.188 3.770 1.00 44.00 430 ARG A N 1
ATOM 3343 C CA . ARG A 1 430 ? 23.848 -21.402 5.188 1.00 44.00 430 ARG A CA 1
ATOM 3344 C C . ARG A 1 430 ? 22.957 -20.577 6.123 1.00 44.00 430 ARG A C 1
ATOM 3346 O O . ARG A 1 430 ? 22.452 -21.128 7.101 1.00 44.00 430 ARG A O 1
ATOM 3353 N N . ALA A 1 431 ? 22.703 -19.304 5.819 1.00 39.28 431 ALA A N 1
ATOM 3354 C CA . ALA A 1 431 ? 21.814 -18.447 6.615 1.00 39.28 431 ALA A CA 1
ATOM 3355 C C . ALA A 1 431 ? 20.336 -18.898 6.567 1.00 39.28 431 ALA A C 1
ATOM 3357 O O . ALA A 1 431 ? 19.654 -18.919 7.593 1.00 39.28 431 ALA A O 1
ATOM 3358 N N . GLY A 1 432 ? 19.846 -19.320 5.397 1.00 38.00 432 GLY A N 1
ATOM 3359 C CA . GLY A 1 432 ? 18.494 -19.853 5.201 1.00 38.00 432 GLY A CA 1
ATOM 3360 C C . GLY A 1 432 ? 18.278 -21.193 5.906 1.00 38.00 432 GLY A C 1
ATOM 3361 O O . GLY A 1 432 ? 17.243 -21.392 6.542 1.00 38.00 432 GLY A O 1
ATOM 3362 N N . THR A 1 433 ? 19.285 -22.072 5.888 1.00 38.59 433 THR A N 1
ATOM 3363 C CA . THR A 1 433 ? 19.265 -23.332 6.652 1.00 38.59 433 THR A CA 1
ATOM 3364 C C . THR A 1 433 ? 19.102 -23.056 8.150 1.00 38.59 433 THR A C 1
ATOM 3366 O O . THR A 1 433 ? 18.269 -23.680 8.805 1.00 38.59 433 THR A O 1
ATOM 3369 N N . LEU A 1 434 ? 19.810 -22.058 8.684 1.00 34.19 434 LEU A N 1
ATOM 3370 C CA . LEU A 1 434 ? 19.723 -21.659 10.094 1.00 34.19 434 LEU A CA 1
ATOM 3371 C C . LEU A 1 434 ? 18.380 -21.008 10.459 1.00 34.19 434 LEU A C 1
ATOM 3373 O O . LEU A 1 434 ? 17.848 -21.281 11.534 1.00 34.19 434 LEU A O 1
ATOM 3377 N N . ARG A 1 435 ? 17.785 -20.215 9.558 1.00 32.62 435 ARG A N 1
ATOM 3378 C CA . ARG A 1 435 ? 16.440 -19.645 9.756 1.00 32.62 435 ARG A CA 1
ATOM 3379 C C . ARG A 1 435 ? 15.359 -20.734 9.781 1.00 32.62 435 ARG A C 1
ATOM 3381 O O . ARG A 1 435 ? 14.516 -20.721 10.671 1.00 32.62 435 ARG A O 1
ATOM 3388 N N . SER A 1 436 ? 15.448 -21.727 8.890 1.00 35.47 436 SER A N 1
ATOM 3389 C CA . SER A 1 436 ? 14.537 -22.885 8.889 1.00 35.47 436 SER A CA 1
ATOM 3390 C C . SER A 1 436 ? 14.672 -23.751 10.150 1.00 35.47 436 SER A C 1
ATOM 3392 O O . SER A 1 436 ? 13.691 -24.313 10.631 1.00 35.47 436 SER A O 1
ATOM 3394 N N . LEU A 1 437 ? 15.877 -23.835 10.726 1.00 33.16 437 LEU A N 1
ATOM 3395 C CA . LEU A 1 437 ? 16.111 -24.527 11.992 1.00 33.16 437 LEU A CA 1
ATOM 3396 C C . LEU A 1 437 ? 15.499 -23.759 13.172 1.00 33.16 437 LEU A C 1
ATOM 3398 O O . LEU A 1 437 ? 14.965 -24.394 14.072 1.00 33.16 437 LEU A O 1
ATOM 3402 N N . HIS A 1 438 ? 15.511 -22.421 13.151 1.00 31.81 438 HIS A N 1
ATOM 3403 C CA . HIS A 1 438 ? 14.900 -21.580 14.188 1.00 31.81 438 HIS A CA 1
ATOM 3404 C C . HIS A 1 438 ? 13.360 -21.592 14.153 1.00 31.81 438 HIS A C 1
ATOM 3406 O O . HIS A 1 438 ? 12.728 -21.632 15.205 1.00 31.81 438 HIS A O 1
ATOM 3412 N N . GLU A 1 439 ? 12.746 -21.608 12.965 1.00 33.81 439 GLU A N 1
ATOM 3413 C CA . GLU A 1 439 ? 11.282 -21.699 12.803 1.00 33.81 439 GLU A CA 1
ATOM 3414 C C . GLU A 1 439 ? 10.702 -23.053 13.259 1.00 33.81 439 GLU A C 1
ATOM 3416 O O . GLU A 1 439 ? 9.523 -23.131 13.595 1.00 33.81 439 GLU A O 1
ATOM 3421 N N . ASN A 1 440 ? 11.530 -24.103 13.334 1.00 30.77 440 ASN A N 1
ATOM 3422 C CA . ASN A 1 440 ? 11.140 -25.448 13.775 1.00 30.77 440 ASN A CA 1
ATOM 3423 C C . ASN A 1 440 ? 11.395 -25.732 15.270 1.00 30.77 440 ASN A C 1
ATOM 3425 O O . ASN A 1 440 ? 11.157 -26.854 15.723 1.00 30.77 440 ASN A O 1
ATOM 3429 N N . PHE A 1 441 ? 11.859 -24.756 16.061 1.00 24.91 441 PHE A N 1
ATOM 3430 C CA . PHE A 1 441 ? 11.923 -24.915 17.517 1.00 24.91 441 PHE A CA 1
ATOM 3431 C C . PHE A 1 441 ? 10.549 -24.627 18.146 1.00 24.91 441 PHE A C 1
ATOM 3433 O O . PHE A 1 441 ? 10.013 -23.534 17.944 1.00 24.91 441 PHE A O 1
ATOM 3440 N N . PRO A 1 442 ? 9.973 -25.544 18.950 1.00 26.11 442 PRO A N 1
ATOM 3441 C CA . PRO A 1 442 ? 8.792 -25.222 19.736 1.00 26.11 442 PRO A CA 1
ATOM 3442 C C . PRO A 1 442 ? 9.172 -24.134 20.746 1.00 26.11 442 PRO A C 1
ATOM 3444 O O . PRO A 1 442 ? 10.006 -24.353 21.625 1.00 26.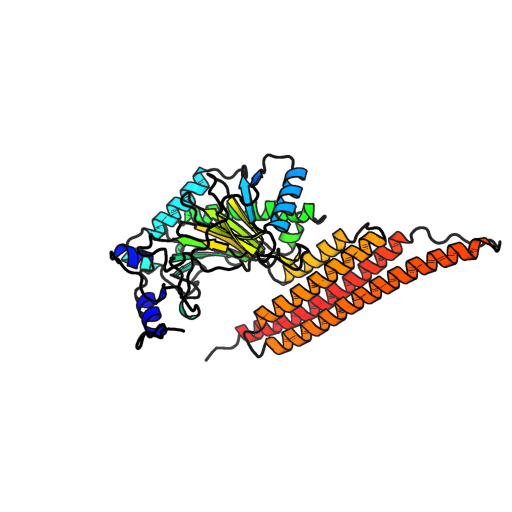11 442 PRO A O 1
ATOM 3447 N N . ARG A 1 443 ? 8.591 -22.940 20.592 1.00 33.06 443 ARG A N 1
ATOM 3448 C CA . ARG A 1 443 ? 8.736 -21.845 21.555 1.00 33.06 443 ARG A CA 1
ATOM 3449 C C . ARG A 1 443 ? 7.895 -22.190 22.788 1.00 33.06 443 ARG A C 1
ATOM 3451 O O . ARG A 1 443 ? 6.675 -22.069 22.742 1.00 33.06 443 ARG A O 1
ATOM 3458 N N . THR A 1 444 ? 8.553 -22.713 23.823 1.00 29.44 444 THR A N 1
ATOM 3459 C CA . THR A 1 444 ? 8.003 -22.904 25.178 1.00 29.44 444 THR A CA 1
ATOM 3460 C C . THR A 1 444 ? 7.777 -21.587 25.889 1.00 29.44 444 THR A C 1
ATOM 3462 O O . THR A 1 444 ? 8.666 -20.716 25.737 1.00 29.44 444 THR A O 1
#